Protein AF-0000000074071956 (afdb_homodimer)

Organism: Necator americanus (NCBI:txid51031)

Sequence (398 aa):
MLCGTSANENAIKTAFIWYMTNRRGGNPPDKEALDSCMLQNQPGTPKLSVLGFQGAFHGRSLCMLSVTRSKAIHKVDIPAFDWPIAKYPRYKYPLADNKAYNDAQDKECLQDVREKIAEWKKKAAHSSKLSQARGLGTFAAIDFPTAAVRDQFVEKAINLGLHCGGCGDKSLRFRPALIYETKHAELSFDLLEKAVKQIMLCGTSANENAIKTAFIWYMTNRRGGNPPDKEALDSCMLQNQPGTPKLSVLGFQGAFHGRSLCMLSVTRSKAIHKVDIPAFDWPIAKYPRYKYPLADNKAYNDAQDKECLQDVREKIAEWKKKAAHSSKLSQARGLGTFAAIDFPTAAVRDQFVEKAINLGLHCGGCGDKSLRFRPALIYETKHAELSFDLLEKAVKQI

Radius of gyration: 24.26 Å; Cα contacts (8 Å, |Δi|>4): 567; chains: 2; bounding box: 52×75×56 Å

Secondary structure (DSSP, 8-state):
--SHHHHHHHHHHHHHHHHHHHHTTTPPP-HHHHHHHTTT-TTTS------EETT----SSHHHHTT--S-HHHHTTS------EE------SSGGGGHHHHHHHHHHHHHHHHHHHHHHHHHHHTT------------EEEE-SSHHHHHHHHHHHHHTT---EEETTTEEEE---TT--HHHHHHHHHHHHHHHHT-/--SHHHHHHHHHHHHHHHHHHHHTTTPPP-HHHHHHHTTT-TTTS------EETT----SSHHHHTT--S-HHHHTTS------EE------SSGGGGHHHHHHHHHHHHHHHHHHHHHHHHHHHTT------------EEEE-SSHHHHHHHHHHHHHTT---EEETTTEEEE---TT--HHHHHHHHHHHHHHHHT-

pLDDT: mean 73.32, std 21.69, range [26.62, 96.31]

InterPro domains:
  IPR005814 Aminotransferase class-III [PF00202] (1-124)
  IPR005814 Aminotransferase class-III [PF00202] (125-196)
  IPR015421 Pyridoxal phosphate-dependent transferase, major domain [G3DSA:3.40.640.10] (1-124)
  IPR015422 Pyridoxal phosphate-dependent transferase, small domain [G3DSA:3.90.1150.10] (125-187)
  IPR015424 Pyridoxal phosphate-dependent transferase [SSF53383] (3-197)

Foldseek 3Di:
DPDLLVVLVVVVVVVVLVLVCVVVVNDDDDPVLVVQVVVCHPPVNPPDADEAEALDQRDQDQARLQRHHQDCVSNPPGDHDPHHYFYDFDDDPPCVVCVVVRVVSVVRRVVRVVVSVVVVCVVCVVPPPRDDDDDDDPKDKDFDPFLVVQVQLCVQLVVLVQNWDDDGGGIITDDDPPVCDPVNVVVSVVSSVVSVVVD/DPDLLVVLVVVVVVVVLVQVCVVVVNDDDDPVLVVQVVVCHPPVNPPDADEAEAQDQRDQDQARLQRHHQDCVSNPPGDHDPHHYFYDFDDDPPCVVCVVVRVVSVVRRVVRVVVSVVVVCVVCVVPDPRDDDDDDDDKDKDFDPFLVVQVQLCVQLVVLVQNWDDDGGGIITRDDPPVCDPVNVVVSVVSSVVSVVVD

Solvent-accessible surface area (backbone atoms only — not comparable to full-atom values): 21945 Å² total; per-residue (Å²): 120,88,44,70,37,50,43,47,52,48,52,50,50,50,51,35,40,50,53,48,28,55,74,53,74,68,42,76,83,48,71,64,25,38,56,24,26,63,71,66,28,66,71,5,21,37,95,70,74,60,81,21,35,57,52,30,65,47,40,80,48,52,58,31,37,40,39,29,35,31,54,37,85,79,38,41,40,37,48,56,64,94,40,55,74,24,60,56,66,80,74,53,78,60,56,86,83,27,44,70,62,37,50,50,33,47,54,53,24,52,51,41,42,51,49,51,52,53,53,49,45,51,58,34,48,77,58,55,90,73,84,89,82,87,82,91,80,88,78,54,71,49,77,39,98,35,44,66,58,34,52,53,38,37,55,44,22,41,75,71,70,40,88,53,45,81,32,49,70,25,25,36,36,56,78,70,58,90,78,56,42,73,70,50,50,53,51,51,48,52,44,47,52,53,26,53,71,69,100,120,88,43,70,36,51,43,48,50,49,51,53,51,49,49,35,40,52,53,48,26,55,76,52,74,67,42,74,85,50,70,64,25,39,57,23,25,63,70,66,28,68,72,5,22,35,94,68,75,59,82,22,35,57,52,29,66,45,39,78,46,52,58,31,37,38,38,30,37,29,53,38,85,80,37,41,39,37,48,57,64,94,39,54,75,25,59,54,65,81,74,54,77,60,56,86,81,27,46,70,62,36,50,50,34,46,52,52,23,51,49,42,42,52,50,52,51,53,53,50,46,52,58,34,51,76,57,55,93,75,84,89,83,88,83,91,79,88,77,54,73,48,76,38,99,34,46,66,57,35,51,53,38,38,55,43,21,40,76,70,70,41,87,52,47,80,31,48,70,26,25,38,36,54,77,69,57,91,78,54,42,72,70,50,49,52,51,49,48,53,46,48,52,54,25,53,71,70,101

Nearest PDB structures (foldseek):
  1ohv-assembly1_A  TM=6.202E-01  e=1.827E-16  Sus scrofa
  4y0i-assembly1_B  TM=6.205E-01  e=3.979E-16  Sus scrofa
  4y0i-assembly2_C  TM=6.168E-01  e=2.291E-15  Sus scrofa
  2jjh-assembly1_A-2  TM=4.611E-01  e=7.094E-08  Mycobacterium tuberculosis
  2cin-assembly1_A  TM=4.607E-01  e=9.195E-08  Mycobacterium tuberculosis H37Rv

Structure (mmCIF, N/CA/C/O backbone):
data_AF-0000000074071956-model_v1
#
loop_
_entity.id
_entity.type
_entity.pdbx_description
1 polymer 'Aminotransferase, class III'
#
loop_
_atom_site.group_PDB
_atom_site.id
_atom_site.type_symbol
_atom_site.label_atom_id
_atom_site.label_alt_id
_atom_site.label_comp_id
_atom_site.label_asym_id
_atom_site.label_entity_id
_atom_site.label_seq_id
_atom_site.pdbx_PDB_ins_code
_atom_site.Cartn_x
_atom_site.Cartn_y
_atom_site.Cartn_z
_atom_site.occupancy
_atom_site.B_iso_or_equiv
_atom_site.auth_seq_id
_atom_site.auth_comp_id
_atom_site.auth_asym_id
_atom_site.auth_atom_id
_atom_site.pdbx_PDB_model_num
ATOM 1 N N . MET A 1 1 ? 3.049 10.297 -15.703 1 38.03 1 MET A N 1
ATOM 2 C CA . MET A 1 1 ? 2.484 10.031 -14.391 1 38.03 1 MET A CA 1
ATOM 3 C C . MET A 1 1 ? 0.996 10.359 -14.352 1 38.03 1 MET A C 1
ATOM 5 O O . MET A 1 1 ? 0.604 11.5 -14.609 1 38.03 1 MET A O 1
ATOM 9 N N . LEU A 1 2 ? -0.028 9.297 -14.531 1 56.47 2 LEU A N 1
ATOM 10 C CA . LEU A 1 2 ? -1.351 9.469 -15.125 1 56.47 2 LEU A CA 1
ATOM 11 C C . LEU A 1 2 ? -2.271 10.242 -14.188 1 56.47 2 LEU A C 1
ATOM 13 O O . LEU A 1 2 ? -2.914 11.211 -14.602 1 56.47 2 LEU A O 1
ATOM 17 N N . CYS A 1 3 ? -2.361 9.969 -12.953 1 70 3 CYS A N 1
ATOM 18 C CA . CYS A 1 3 ? -3.25 10.672 -12.039 1 70 3 CYS A CA 1
ATOM 19 C C . CYS A 1 3 ? -2.51 11.102 -10.773 1 70 3 CYS A C 1
ATOM 21 O O . CYS A 1 3 ? -1.346 10.742 -10.586 1 70 3 CYS A O 1
ATOM 23 N N . GLY A 1 4 ? -2.986 12.141 -10.055 1 70.5 4 GLY A N 1
ATOM 24 C CA . GLY A 1 4 ? -2.387 12.633 -8.82 1 70.5 4 GLY A CA 1
ATOM 25 C C . GLY A 1 4 ? -1.964 11.516 -7.883 1 70.5 4 GLY A C 1
ATOM 26 O O . GLY A 1 4 ? -0.897 11.586 -7.27 1 70.5 4 GLY A O 1
ATOM 27 N N . THR A 1 5 ? -2.768 10.531 -7.828 1 83.94 5 THR A N 1
ATOM 28 C CA . THR A 1 5 ? -2.463 9.391 -6.969 1 83.94 5 THR A CA 1
ATOM 29 C C . THR A 1 5 ? -1.162 8.719 -7.406 1 83.94 5 THR A C 1
ATOM 31 O O . THR A 1 5 ? -0.287 8.453 -6.578 1 83.94 5 THR A O 1
ATOM 34 N N . SER A 1 6 ? -1.029 8.523 -8.672 1 82.94 6 SER A N 1
ATOM 35 C CA . SER A 1 6 ? 0.156 7.863 -9.203 1 82.94 6 SER A CA 1
ATOM 36 C C . SER A 1 6 ? 1.401 8.727 -9.016 1 82.94 6 SER A C 1
ATOM 38 O O . SER A 1 6 ? 2.494 8.203 -8.789 1 82.94 6 SER A O 1
ATOM 40 N N . ALA A 1 7 ? 1.2 9.984 -9.164 1 80.94 7 ALA A N 1
ATOM 41 C CA . ALA A 1 7 ? 2.324 10.898 -8.953 1 80.94 7 ALA A CA 1
ATOM 42 C C . ALA A 1 7 ? 2.83 10.828 -7.52 1 80.94 7 ALA A C 1
ATOM 44 O O . ALA A 1 7 ? 4.035 10.75 -7.281 1 80.94 7 ALA A O 1
ATOM 45 N N . ASN A 1 8 ? 1.925 10.883 -6.547 1 87.38 8 ASN A N 1
ATOM 46 C CA . ASN A 1 8 ? 2.299 10.789 -5.137 1 87.38 8 ASN A CA 1
ATOM 47 C C . ASN A 1 8 ? 2.941 9.445 -4.816 1 87.38 8 ASN A C 1
ATOM 49 O O . ASN A 1 8 ? 3.912 9.383 -4.059 1 87.38 8 ASN A O 1
ATOM 53 N N . GLU A 1 9 ? 2.416 8.383 -5.402 1 88.75 9 GLU A N 1
ATOM 54 C CA . GLU A 1 9 ? 2.994 7.055 -5.219 1 88.75 9 GLU A CA 1
ATOM 55 C C . GLU A 1 9 ? 4.441 7.012 -5.703 1 88.75 9 GLU A C 1
ATOM 57 O O . GLU A 1 9 ? 5.312 6.453 -5.027 1 88.75 9 GLU A O 1
ATOM 62 N N . ASN A 1 10 ? 4.633 7.566 -6.824 1 86.31 10 ASN A N 1
ATOM 63 C CA . ASN A 1 10 ? 5.98 7.574 -7.391 1 86.31 10 ASN A CA 1
ATOM 64 C C . ASN A 1 10 ? 6.938 8.406 -6.543 1 86.31 10 ASN A C 1
ATOM 66 O O . ASN A 1 10 ? 8.102 8.039 -6.379 1 86.31 10 ASN A O 1
ATOM 70 N N . ALA A 1 11 ? 6.469 9.516 -6.082 1 86.81 11 ALA A N 1
ATOM 71 C CA . ALA A 1 11 ? 7.297 10.359 -5.23 1 86.81 11 ALA A CA 1
ATOM 72 C C . ALA A 1 11 ? 7.723 9.625 -3.967 1 86.81 11 ALA A C 1
ATOM 74 O O . ALA A 1 11 ? 8.891 9.664 -3.58 1 86.81 11 ALA A O 1
ATOM 75 N N . ILE A 1 12 ? 6.801 8.938 -3.34 1 90.44 12 ILE A N 1
ATOM 76 C CA . ILE A 1 12 ? 7.086 8.227 -2.102 1 90.44 12 ILE A CA 1
ATOM 77 C C . ILE A 1 12 ? 8.031 7.059 -2.383 1 90.44 12 ILE A C 1
ATOM 79 O O . ILE A 1 12 ? 8.969 6.816 -1.619 1 90.44 12 ILE A O 1
ATOM 83 N N . LYS A 1 13 ? 7.812 6.367 -3.477 1 92.5 13 LYS A N 1
ATOM 84 C CA . LYS A 1 13 ? 8.703 5.27 -3.848 1 92.5 13 LYS A CA 1
ATOM 85 C C . LYS A 1 13 ? 10.125 5.773 -4.07 1 92.5 13 LYS A C 1
ATOM 87 O O . LYS A 1 13 ? 11.086 5.156 -3.607 1 92.5 13 LYS A O 1
ATOM 92 N N . THR A 1 14 ? 10.195 6.855 -4.812 1 89.75 14 THR A N 1
ATOM 93 C CA . THR A 1 14 ? 11.5 7.453 -5.07 1 89.75 14 THR A CA 1
ATOM 94 C C . THR A 1 14 ? 12.18 7.855 -3.766 1 89.75 14 THR A C 1
ATOM 96 O O . THR A 1 14 ? 13.391 7.68 -3.613 1 89.75 14 THR A O 1
ATOM 99 N N . ALA A 1 15 ? 11.414 8.414 -2.852 1 89.19 15 ALA A N 1
ATOM 100 C CA . ALA A 1 15 ? 11.953 8.797 -1.548 1 89.19 15 ALA A CA 1
ATOM 101 C C . ALA A 1 15 ? 12.492 7.574 -0.802 1 89.19 15 ALA A C 1
ATOM 103 O O . ALA A 1 15 ? 13.555 7.641 -0.181 1 89.19 15 ALA A O 1
ATOM 104 N N . PHE A 1 16 ? 11.766 6.449 -0.823 1 92.44 16 PHE A N 1
ATOM 105 C CA . PHE A 1 16 ? 12.227 5.227 -0.177 1 92.44 16 PHE A CA 1
ATOM 106 C C . PHE A 1 16 ? 13.539 4.75 -0.798 1 92.44 16 PHE A C 1
ATOM 108 O O . PHE A 1 16 ? 14.484 4.418 -0.083 1 92.44 16 PHE A O 1
ATOM 115 N N . ILE A 1 17 ? 13.555 4.727 -2.141 1 92.88 17 ILE A N 1
ATOM 116 C CA . ILE A 1 17 ? 14.742 4.266 -2.854 1 92.88 17 ILE A CA 1
ATOM 117 C C . ILE A 1 17 ? 15.93 5.164 -2.516 1 92.88 17 ILE A C 1
ATOM 119 O O . ILE A 1 17 ? 17.016 4.676 -2.23 1 92.88 17 ILE A O 1
ATOM 123 N N . TRP A 1 18 ? 15.641 6.469 -2.541 1 88.62 18 TRP A N 1
ATOM 124 C CA . TRP A 1 18 ? 16.688 7.434 -2.215 1 88.62 18 TRP A CA 1
ATOM 125 C C . TRP A 1 18 ? 17.203 7.219 -0.798 1 88.62 18 TRP A C 1
ATOM 127 O O . TRP A 1 18 ? 18.422 7.203 -0.57 1 88.62 18 TRP A O 1
ATOM 137 N N . TYR A 1 19 ? 16.344 7.078 0.169 1 88.75 19 TYR A N 1
ATOM 138 C CA . TYR A 1 19 ? 16.703 6.867 1.568 1 88.75 19 TYR A CA 1
ATOM 139 C C . TYR A 1 19 ? 17.562 5.621 1.732 1 88.75 19 TYR A C 1
ATOM 141 O O . TYR A 1 19 ? 18.609 5.664 2.375 1 88.75 19 TYR A O 1
ATOM 149 N N . MET A 1 20 ? 17.156 4.508 1.08 1 90.56 20 MET A N 1
ATOM 150 C CA . MET A 1 20 ? 17.875 3.24 1.213 1 90.56 20 MET A CA 1
ATOM 151 C C . MET A 1 20 ? 19.219 3.299 0.501 1 90.56 20 MET A C 1
ATOM 153 O O . MET A 1 20 ? 20.203 2.738 0.983 1 90.56 20 MET A O 1
ATOM 157 N N . THR A 1 21 ? 19.234 3.965 -0.667 1 89.5 21 THR A N 1
ATOM 158 C CA . THR A 1 21 ? 20.5 4.145 -1.38 1 89.5 21 THR A CA 1
ATOM 159 C C . THR A 1 21 ? 21.516 4.891 -0.515 1 89.5 21 THR A C 1
ATOM 161 O O . THR A 1 21 ? 22.688 4.516 -0.452 1 89.5 21 THR A O 1
ATOM 164 N N . ASN A 1 22 ? 21.047 5.934 0.131 1 82.94 22 ASN A N 1
ATOM 165 C CA . ASN A 1 22 ? 21.922 6.695 1.021 1 82.94 22 ASN A CA 1
ATOM 166 C C . ASN A 1 22 ? 22.422 5.836 2.18 1 82.94 22 ASN A C 1
ATOM 168 O O . ASN A 1 22 ? 23.594 5.938 2.572 1 82.94 22 ASN A O 1
ATOM 172 N N . ARG A 1 23 ? 21.609 5 2.664 1 86.81 23 ARG A N 1
ATOM 173 C CA . ARG A 1 23 ? 21.969 4.12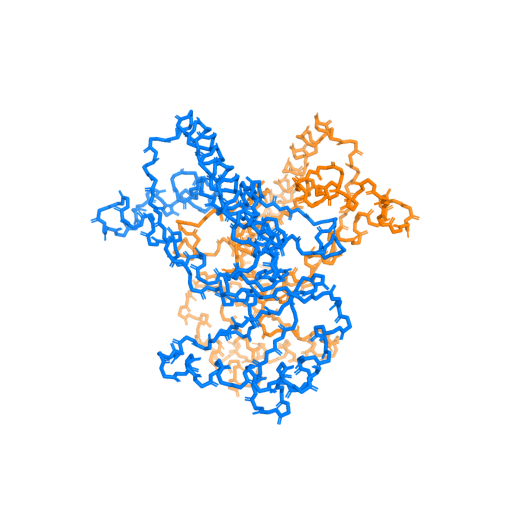5 3.773 1 86.81 23 ARG A CA 1
ATOM 174 C C . ARG A 1 23 ? 23.031 3.115 3.352 1 86.81 23 ARG A C 1
ATOM 176 O O . ARG A 1 23 ? 23.828 2.658 4.176 1 86.81 23 ARG A O 1
ATOM 183 N N . ARG A 1 24 ? 23.078 2.861 2.055 1 91.38 24 ARG A N 1
ATOM 184 C CA . ARG A 1 24 ? 24.078 1.943 1.518 1 91.38 24 ARG A CA 1
ATOM 185 C C . ARG A 1 24 ? 25.281 2.701 0.997 1 91.38 24 ARG A C 1
ATOM 187 O O . ARG A 1 24 ? 26.094 2.156 0.231 1 91.38 24 ARG A O 1
ATOM 194 N N . GLY A 1 25 ? 25.391 3.975 1.324 1 85.62 25 GLY A N 1
ATOM 195 C CA . GLY A 1 25 ? 26.531 4.773 0.915 1 85.62 25 GLY A CA 1
ATOM 196 C C . GLY A 1 25 ? 26.562 5.07 -0.573 1 85.62 25 GLY A C 1
ATOM 197 O O . GLY A 1 25 ? 27.625 5.172 -1.176 1 85.62 25 GLY A O 1
ATOM 198 N N . GLY A 1 26 ? 25.391 5.027 -1.138 1 87 26 GLY A N 1
ATOM 199 C CA . GLY A 1 26 ? 25.297 5.328 -2.557 1 87 26 GLY A CA 1
ATOM 200 C C . GLY A 1 26 ? 25.391 4.094 -3.436 1 87 26 GLY A C 1
ATOM 201 O O . GLY A 1 26 ? 25.25 4.188 -4.656 1 87 26 GLY A O 1
ATOM 202 N N . ASN A 1 27 ? 25.562 2.934 -2.891 1 89.62 27 ASN A N 1
ATOM 203 C CA . ASN A 1 27 ? 25.703 1.695 -3.646 1 89.62 27 ASN A CA 1
ATOM 204 C C . ASN A 1 27 ? 24.328 1.116 -4.027 1 89.62 27 ASN A C 1
ATOM 206 O O . ASN A 1 27 ? 23.344 1.37 -3.352 1 89.62 27 ASN A O 1
ATOM 210 N N . PRO A 1 28 ? 24.328 0.354 -5.086 1 91.25 28 PRO A N 1
ATOM 211 C CA . PRO A 1 28 ? 23.094 -0.349 -5.43 1 91.25 28 PRO A CA 1
ATOM 212 C C . PRO A 1 28 ? 22.75 -1.467 -4.445 1 91.25 28 PRO A C 1
ATOM 214 O O . PRO A 1 28 ? 23.594 -1.846 -3.625 1 91.25 28 PRO A O 1
ATOM 217 N N . PRO A 1 29 ? 21.516 -1.911 -4.457 1 93.56 29 PRO A N 1
ATOM 218 C CA . PRO A 1 29 ? 21.188 -3.047 -3.596 1 93.56 29 PRO A CA 1
ATOM 219 C C . PRO A 1 29 ? 22.078 -4.262 -3.846 1 93.56 29 PRO A C 1
ATOM 221 O O . PRO A 1 29 ? 22.422 -4.547 -4.992 1 93.56 29 PRO A O 1
ATOM 224 N N . ASP A 1 30 ? 22.438 -4.93 -2.826 1 94.44 30 ASP A N 1
ATOM 225 C CA . ASP A 1 30 ? 23.266 -6.117 -2.961 1 94.44 30 ASP A CA 1
ATOM 226 C C . ASP A 1 30 ? 22.422 -7.375 -3.121 1 94.44 30 ASP A C 1
ATOM 228 O O . ASP A 1 30 ? 21.188 -7.293 -3.168 1 94.44 30 ASP A O 1
ATOM 232 N N . LYS A 1 31 ? 23.109 -8.508 -3.232 1 95.44 31 LYS A N 1
ATOM 233 C CA . LYS A 1 31 ? 22.422 -9.766 -3.49 1 95.44 31 LYS A CA 1
ATOM 234 C C . LYS A 1 31 ? 21.438 -10.102 -2.363 1 95.44 31 LYS A C 1
ATOM 236 O O . LYS A 1 31 ? 20.359 -10.625 -2.611 1 95.44 31 LYS A O 1
ATOM 241 N N . GLU A 1 32 ? 21.828 -9.852 -1.16 1 95.5 32 GLU A N 1
ATOM 242 C CA . GLU A 1 32 ? 20.969 -10.141 -0.016 1 95.5 32 GLU A CA 1
ATOM 243 C C . GLU A 1 32 ? 19.672 -9.344 -0.081 1 95.5 32 GLU A C 1
ATOM 245 O O . GLU A 1 32 ? 18.594 -9.883 0.173 1 95.5 32 GLU A O 1
ATOM 250 N N . ALA A 1 33 ? 19.797 -8.062 -0.355 1 95.5 33 ALA A N 1
ATOM 251 C CA . ALA A 1 33 ? 18.625 -7.203 -0.491 1 95.5 33 ALA A CA 1
ATOM 252 C C . ALA A 1 33 ? 17.734 -7.668 -1.637 1 95.5 33 ALA A C 1
ATOM 254 O O . ALA A 1 33 ? 16.516 -7.727 -1.492 1 95.5 33 ALA A O 1
ATOM 255 N N . LEU A 1 34 ? 18.359 -8.055 -2.721 1 95.31 34 LEU A N 1
ATOM 256 C CA . LEU A 1 34 ? 17.609 -8.477 -3.896 1 95.31 34 LEU A CA 1
ATOM 257 C C . LEU A 1 34 ? 16.891 -9.805 -3.635 1 95.31 34 LEU A C 1
ATOM 259 O O . LEU A 1 34 ? 15.75 -9.992 -4.062 1 95.31 34 LEU A O 1
ATOM 263 N N . ASP A 1 35 ? 17.5 -10.672 -2.951 1 95.56 35 ASP A N 1
ATOM 264 C CA . ASP A 1 35 ? 16.891 -11.961 -2.648 1 95.56 35 ASP A CA 1
ATOM 265 C C . ASP A 1 35 ? 15.789 -11.812 -1.61 1 95.56 35 ASP A C 1
ATOM 267 O O . ASP A 1 35 ? 14.711 -12.391 -1.764 1 95.56 35 ASP A O 1
ATOM 271 N N . SER A 1 36 ? 16.047 -11.047 -0.599 1 95.62 36 SER A N 1
ATOM 272 C CA . SER A 1 36 ? 15.125 -10.961 0.529 1 95.62 36 SER A CA 1
ATOM 273 C C . SER A 1 36 ? 13.867 -10.188 0.153 1 95.62 36 SER A C 1
ATOM 275 O O . SER A 1 36 ? 12.781 -10.469 0.676 1 95.62 36 SER 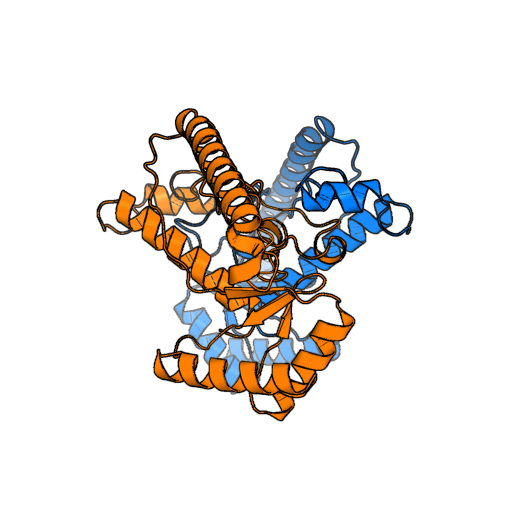A O 1
ATOM 277 N N . CYS A 1 37 ? 13.961 -9.219 -0.738 1 95.94 37 CYS A N 1
ATOM 278 C CA . CYS A 1 37 ? 12.781 -8.438 -1.103 1 95.94 37 CYS A CA 1
ATOM 279 C C . CYS A 1 37 ? 11.75 -9.305 -1.819 1 95.94 37 CYS A C 1
ATOM 281 O O . CYS A 1 37 ? 10.555 -9.039 -1.751 1 95.94 37 CYS A O 1
ATOM 283 N N . MET A 1 38 ? 12.188 -10.406 -2.465 1 93.38 38 MET A N 1
ATOM 284 C CA . MET A 1 38 ? 11.297 -11.297 -3.191 1 93.38 38 MET A CA 1
ATOM 285 C C . MET A 1 38 ? 10.414 -12.086 -2.227 1 93.38 38 MET A C 1
ATOM 287 O O . MET A 1 38 ? 9.375 -12.617 -2.619 1 93.38 38 MET A O 1
ATOM 291 N N . LEU A 1 39 ? 10.867 -12.094 -0.968 1 91.31 39 LEU A N 1
ATOM 292 C CA . LEU A 1 39 ? 10.133 -12.789 0.084 1 91.31 39 LEU A CA 1
ATOM 293 C C . LEU A 1 39 ? 9.555 -11.789 1.085 1 91.31 39 LEU A C 1
ATOM 295 O O . LEU A 1 39 ? 9.062 -12.188 2.145 1 91.31 39 LEU A O 1
ATOM 299 N N . GLN A 1 40 ? 9.641 -10.492 0.706 1 92.19 40 GLN A N 1
ATOM 300 C CA . GLN A 1 40 ? 9.125 -9.398 1.522 1 92.19 40 GLN A CA 1
ATOM 301 C C . GLN A 1 40 ? 9.789 -9.375 2.896 1 92.19 40 GLN A C 1
ATOM 303 O O . GLN A 1 40 ? 9.133 -9.117 3.906 1 92.19 40 GLN A O 1
ATOM 308 N N . ASN A 1 41 ? 11.031 -9.734 2.898 1 92.31 41 ASN A N 1
ATOM 309 C CA . ASN A 1 41 ? 11.82 -9.719 4.125 1 92.31 41 ASN A CA 1
ATOM 310 C C . ASN A 1 41 ? 12.891 -8.633 4.094 1 92.31 41 ASN A C 1
ATOM 312 O O . ASN A 1 41 ? 13.266 -8.156 3.023 1 92.31 41 ASN A O 1
ATOM 316 N N . GLN A 1 42 ? 13.25 -8.188 5.32 1 91.62 42 GLN A N 1
ATOM 317 C CA . GLN A 1 42 ? 14.406 -7.309 5.418 1 91.62 42 GLN A CA 1
ATOM 318 C C . GLN A 1 42 ? 15.688 -8.031 4.996 1 91.62 42 GLN A C 1
ATOM 320 O O . GLN A 1 42 ? 15.789 -9.25 5.141 1 91.62 42 GLN A O 1
ATOM 325 N N . PRO A 1 43 ? 16.766 -7.438 4.422 1 93.56 43 PRO A N 1
ATOM 326 C CA . PRO A 1 43 ? 16.781 -5.977 4.348 1 93.56 43 PRO A CA 1
ATOM 327 C C . PRO A 1 43 ? 16.141 -5.441 3.074 1 93.56 43 PRO A C 1
ATOM 329 O O . PRO A 1 43 ? 15.938 -4.23 2.939 1 93.56 43 PRO A O 1
ATOM 332 N N . GLY A 1 44 ? 15.75 -6.242 2.084 1 95.62 44 GLY A N 1
ATOM 333 C CA . GLY A 1 44 ? 15.266 -5.797 0.789 1 95.62 44 GLY A CA 1
ATOM 334 C C . GLY A 1 44 ? 13.93 -5.074 0.869 1 95.62 44 GLY A C 1
ATOM 335 O O . GLY A 1 44 ? 13.641 -4.203 0.047 1 95.62 44 GLY A O 1
ATOM 336 N N . THR A 1 45 ? 13.125 -5.539 1.798 1 95.62 45 THR A N 1
ATOM 337 C CA . THR A 1 45 ? 11.867 -4.871 2.113 1 95.62 45 THR A CA 1
ATOM 338 C C . THR A 1 45 ? 11.953 -4.16 3.461 1 95.62 45 THR A C 1
ATOM 340 O O . THR A 1 45 ? 11.672 -4.754 4.504 1 95.62 45 THR A O 1
ATOM 343 N N . PRO A 1 46 ? 12.32 -2.916 3.469 1 91.31 46 PRO A N 1
ATOM 344 C CA . PRO A 1 46 ? 12.578 -2.199 4.723 1 91.31 46 PRO A CA 1
ATOM 345 C C . PRO A 1 46 ? 11.297 -1.809 5.453 1 91.31 46 PRO A C 1
ATOM 347 O O . PRO A 1 46 ? 10.242 -1.679 4.828 1 91.31 46 PRO A O 1
ATOM 350 N N . LYS A 1 47 ? 11.359 -1.648 6.691 1 87.56 47 LYS A N 1
ATOM 351 C CA . LYS A 1 47 ? 10.25 -1.163 7.512 1 87.56 47 LYS A CA 1
ATOM 352 C C . LYS A 1 47 ? 10.242 0.361 7.582 1 87.56 47 LYS A C 1
ATOM 354 O O . LYS A 1 47 ? 10.406 0.939 8.656 1 87.56 47 LYS A O 1
ATOM 359 N N . LEU A 1 48 ? 10.102 0.971 6.473 1 90.12 48 LEU A N 1
ATOM 360 C CA . LEU A 1 48 ? 10.023 2.424 6.363 1 90.12 48 LEU A CA 1
ATOM 361 C C . LEU A 1 48 ? 8.578 2.896 6.43 1 90.12 48 LEU A C 1
ATOM 363 O O . LEU A 1 48 ? 7.656 2.143 6.102 1 90.12 48 LEU A O 1
ATOM 367 N N . SER A 1 49 ? 8.422 4.051 6.922 1 90.62 49 SER A N 1
ATOM 368 C CA . SER A 1 49 ? 7.09 4.637 7.043 1 90.62 49 SER A CA 1
ATOM 369 C C . SER A 1 49 ? 7.074 6.082 6.555 1 90.62 49 SER A C 1
ATOM 371 O O . SER A 1 49 ? 8.133 6.703 6.402 1 90.62 49 SER A O 1
ATOM 373 N N . VAL A 1 50 ? 5.938 6.508 6.207 1 91.69 50 VAL A N 1
ATOM 374 C CA . VAL A 1 50 ? 5.668 7.898 5.855 1 91.69 50 VAL A CA 1
ATOM 375 C C . VAL A 1 50 ? 4.785 8.539 6.922 1 91.69 50 VAL A C 1
ATOM 377 O O . VAL A 1 50 ? 3.783 7.953 7.34 1 91.69 50 VAL A O 1
ATOM 380 N N . LEU A 1 51 ? 5.195 9.688 7.441 1 91.5 51 LEU A N 1
ATOM 381 C CA . LEU A 1 51 ? 4.363 10.43 8.383 1 91.5 51 LEU A CA 1
ATOM 382 C C . LEU A 1 51 ? 3.234 11.156 7.66 1 91.5 51 LEU A C 1
ATOM 384 O O . LEU A 1 51 ? 3.488 12.016 6.812 1 91.5 51 LEU A O 1
ATOM 388 N N . GLY A 1 52 ? 2.045 10.711 7.906 1 89.75 52 GLY A N 1
ATOM 389 C CA . GLY A 1 52 ? 0.882 11.398 7.363 1 89.75 52 GLY A CA 1
ATOM 390 C C . GLY A 1 52 ? 0.308 12.438 8.305 1 89.75 52 GLY A C 1
ATOM 391 O O . GLY A 1 52 ? 0.721 12.531 9.461 1 89.75 52 GLY A O 1
ATOM 392 N N . PHE A 1 53 ? -0.598 13.234 7.789 1 90.31 53 PHE A N 1
ATOM 393 C CA . PHE A 1 53 ? -1.202 14.297 8.594 1 90.31 53 PHE A CA 1
ATOM 394 C C . PHE A 1 53 ? -2.721 14.18 8.586 1 90.31 53 PHE A C 1
ATOM 396 O O . PHE A 1 53 ? -3.32 13.828 7.566 1 90.31 53 PHE A O 1
ATOM 403 N N . GLN A 1 54 ? -3.307 14.508 9.695 1 88.44 54 GLN A N 1
ATOM 404 C CA . GLN A 1 54 ? -4.762 14.555 9.773 1 88.44 54 GLN A CA 1
ATOM 405 C C . GLN A 1 54 ? -5.34 15.531 8.75 1 88.44 54 GLN A C 1
ATOM 407 O O . GLN A 1 54 ? -4.809 16.625 8.562 1 88.44 54 GLN A O 1
ATOM 412 N N . GLY A 1 55 ? -6.34 15 8.047 1 85.75 55 GLY A N 1
ATOM 413 C CA . GLY A 1 55 ? -7.039 15.859 7.105 1 85.75 55 GLY A CA 1
ATOM 414 C C . GLY A 1 55 ? -6.402 15.891 5.73 1 85.75 55 GLY A C 1
ATOM 415 O O . GLY A 1 55 ? -6.949 16.484 4.797 1 85.75 55 GLY A O 1
ATOM 416 N N . ALA A 1 56 ? -5.293 15.219 5.52 1 84.88 56 ALA A N 1
ATOM 417 C CA . ALA A 1 56 ? -4.559 15.266 4.254 1 84.88 56 ALA A CA 1
ATOM 418 C C . ALA A 1 56 ? -5.238 14.398 3.195 1 84.88 56 ALA A C 1
ATOM 420 O O . ALA A 1 56 ? -5.859 13.383 3.52 1 84.88 56 ALA A O 1
ATOM 421 N N . PHE A 1 57 ? -5.16 14.844 1.918 1 85.12 57 PHE A N 1
ATOM 422 C CA . PHE A 1 57 ? -5.57 14.047 0.767 1 85.12 57 PHE A CA 1
ATOM 423 C C . PHE A 1 57 ? -4.406 13.859 -0.203 1 85.12 57 PHE A C 1
ATOM 425 O O . PHE A 1 57 ? -3.896 14.836 -0.758 1 85.12 57 PHE A O 1
ATOM 432 N N . HIS A 1 58 ? -3.996 12.578 -0.433 1 87.19 58 HIS A N 1
ATOM 433 C CA . HIS A 1 58 ? -2.867 12.297 -1.312 1 87.19 58 HIS A CA 1
ATOM 434 C C . HIS A 1 58 ? -3.266 11.328 -2.422 1 87.19 58 HIS A C 1
ATOM 436 O O . HIS A 1 58 ? -2.445 10.984 -3.275 1 87.19 58 HIS A O 1
ATOM 442 N N . GLY A 1 59 ? -4.449 10.859 -2.377 1 87.81 59 GLY A N 1
ATOM 443 C CA . GLY A 1 59 ? -4.91 9.891 -3.363 1 87.81 59 GLY A CA 1
ATOM 444 C C . GLY A 1 59 ? -5.656 8.727 -2.752 1 87.81 59 GLY A C 1
ATOM 445 O O . GLY A 1 59 ? -5.918 8.711 -1.549 1 87.81 59 GLY A O 1
ATOM 446 N N . ARG A 1 60 ? -6.039 7.754 -3.666 1 90.06 60 ARG A N 1
ATOM 447 C CA . ARG A 1 60 ? -6.953 6.734 -3.152 1 90.06 60 ARG A CA 1
ATOM 448 C C . ARG A 1 60 ? -6.418 5.332 -3.426 1 90.06 60 ARG A C 1
ATOM 450 O O . ARG A 1 60 ? -7.16 4.352 -3.348 1 90.06 60 ARG A O 1
ATOM 457 N N . SER A 1 61 ? -5.125 5.188 -3.844 1 91.75 61 SER A N 1
ATOM 458 C CA . SER A 1 61 ? -4.504 3.869 -3.809 1 91.75 61 SER A CA 1
ATOM 459 C C . SER A 1 61 ? -4.305 3.391 -2.373 1 91.75 61 SER A C 1
ATOM 461 O O . SER A 1 61 ? -4.391 4.184 -1.433 1 91.75 61 SER A O 1
ATOM 463 N N . LEU A 1 62 ? -4.023 2.137 -2.156 1 93.19 62 LEU A N 1
ATOM 464 C CA . LEU A 1 62 ? -3.871 1.634 -0.795 1 93.19 62 LEU A CA 1
ATOM 465 C C . LEU A 1 62 ? -2.736 2.352 -0.074 1 93.19 62 LEU A C 1
ATOM 467 O O . LEU A 1 62 ? -2.871 2.719 1.096 1 93.19 62 LEU A O 1
ATOM 471 N N . CYS A 1 63 ? -1.64 2.561 -0.796 1 93.31 63 CYS A N 1
ATOM 472 C CA . CYS A 1 63 ? -0.54 3.301 -0.188 1 93.31 63 CYS A CA 1
ATOM 473 C C . CYS A 1 63 ? -0.962 4.727 0.151 1 93.31 63 CYS A C 1
ATOM 475 O O . CYS A 1 63 ? -0.73 5.199 1.265 1 93.31 63 CYS A O 1
ATOM 477 N N . MET A 1 64 ? -1.587 5.352 -0.815 1 93.06 64 MET A N 1
ATOM 478 C CA . MET A 1 64 ? -1.969 6.742 -0.589 1 93.06 64 MET A CA 1
ATOM 479 C C . MET A 1 64 ? -3.055 6.84 0.478 1 93.06 64 MET A C 1
ATOM 481 O O . MET A 1 64 ? -3.092 7.805 1.243 1 93.06 64 MET A O 1
ATOM 485 N N . LEU A 1 65 ? -3.879 5.832 0.585 1 94.62 65 LEU A N 1
ATOM 486 C CA . LEU A 1 65 ? -4.906 5.824 1.621 1 94.62 65 LEU A CA 1
ATOM 487 C C . LEU A 1 65 ? -4.277 5.688 3.006 1 94.62 65 LEU A C 1
ATOM 489 O O . LEU A 1 65 ? -4.906 6.023 4.012 1 94.62 65 LEU A O 1
ATOM 493 N N . SER A 1 66 ? -3.029 5.242 3.049 1 95.06 66 SER A N 1
ATOM 494 C CA . SER A 1 66 ? -2.311 5.133 4.316 1 95.06 66 SER A CA 1
ATOM 495 C C . SER A 1 66 ? -1.871 6.504 4.82 1 95.06 66 SER A C 1
ATOM 497 O O . SER A 1 66 ? -1.534 6.66 5.996 1 95.06 66 SER A O 1
ATOM 499 N N . VAL A 1 67 ? -1.882 7.492 3.918 1 93.31 67 VAL A N 1
ATOM 500 C CA . VAL A 1 67 ? -1.482 8.836 4.34 1 93.31 67 VAL A CA 1
ATOM 501 C C . VAL A 1 67 ? -2.6 9.828 4.031 1 93.31 67 VAL A C 1
ATOM 503 O O . VAL A 1 67 ? -2.418 11.039 4.168 1 93.31 67 VAL A O 1
ATOM 506 N N . THR A 1 68 ? -3.713 9.336 3.49 1 92 68 THR A N 1
ATOM 507 C CA . THR A 1 68 ? -4.902 10.148 3.256 1 92 68 THR A CA 1
ATOM 508 C C . THR A 1 68 ? -5.879 10.031 4.422 1 92 68 THR A C 1
ATOM 510 O O . THR A 1 68 ? -6.152 8.922 4.898 1 92 68 THR A O 1
ATOM 513 N N . ARG A 1 69 ? -6.422 11.227 4.91 1 89.94 69 ARG A N 1
ATOM 514 C CA . ARG A 1 69 ? -7.367 11.258 6.023 1 89.94 69 ARG A CA 1
ATOM 515 C C . ARG A 1 69 ? -8.406 12.352 5.82 1 89.94 69 ARG A C 1
ATOM 517 O O . ARG A 1 69 ? -8.82 13.016 6.773 1 89.94 69 ARG A O 1
ATOM 524 N N . SER A 1 70 ? -8.719 12.469 4.645 1 86.06 70 SER A N 1
ATOM 525 C CA . SER A 1 70 ? -9.641 13.547 4.32 1 86.06 70 SER A CA 1
ATOM 526 C C . SER A 1 70 ? -11.094 13.125 4.543 1 86.06 70 SER A C 1
ATOM 528 O O . SER A 1 70 ? -11.891 13.898 5.078 1 86.06 70 SER A O 1
ATOM 530 N N . LYS A 1 71 ? -11.492 11.945 4.066 1 88.56 71 LYS A N 1
ATOM 531 C CA . LYS A 1 71 ? -12.852 11.43 4.215 1 88.56 71 LYS A CA 1
ATOM 532 C C . LYS A 1 71 ? -12.836 9.945 4.562 1 88.56 71 LYS A C 1
ATOM 534 O O . LYS A 1 71 ? -12.188 9.148 3.885 1 88.56 71 LYS A O 1
ATOM 539 N N . ALA A 1 72 ? -13.633 9.602 5.496 1 91.88 72 ALA A N 1
ATOM 540 C CA . ALA A 1 72 ? -13.688 8.234 6.004 1 91.88 72 ALA A CA 1
ATOM 541 C C . ALA A 1 72 ? -14.164 7.27 4.926 1 91.88 72 ALA A C 1
ATOM 543 O O . ALA A 1 72 ? -13.648 6.156 4.801 1 91.88 72 ALA A O 1
ATOM 544 N N . ILE A 1 73 ? -15.086 7.738 4.105 1 90.56 73 ILE A N 1
ATOM 545 C CA . ILE A 1 73 ? -15.773 6.859 3.162 1 90.56 73 ILE A CA 1
ATOM 546 C C . ILE A 1 73 ? -14.789 6.363 2.109 1 90.56 73 ILE A C 1
ATOM 548 O O . ILE A 1 73 ? -14.992 5.309 1.504 1 90.56 73 ILE A O 1
ATOM 552 N N . HIS A 1 74 ? -13.703 7.043 1.958 1 88.5 74 HIS A N 1
ATOM 553 C CA . HIS A 1 74 ? -12.719 6.645 0.958 1 88.5 74 HIS A CA 1
ATOM 554 C C . HIS A 1 74 ? -11.75 5.613 1.521 1 88.5 74 HIS A C 1
ATOM 556 O O . HIS A 1 74 ? -11.086 4.898 0.763 1 88.5 74 HIS A O 1
ATOM 562 N N . LYS A 1 75 ? -11.734 5.457 2.809 1 93.69 75 LYS A N 1
ATOM 563 C CA . LYS A 1 75 ? -10.68 4.676 3.445 1 93.69 75 LYS A CA 1
ATOM 564 C C . LYS A 1 75 ? -11.25 3.445 4.145 1 93.69 75 LYS A C 1
ATOM 566 O O . LYS A 1 75 ? -10.547 2.451 4.336 1 93.69 75 LYS A O 1
ATOM 571 N N . VAL A 1 76 ? -12.523 3.564 4.52 1 96.31 76 VAL A N 1
ATOM 572 C CA . VAL A 1 76 ? -13.133 2.498 5.305 1 96.31 76 VAL A CA 1
ATOM 573 C C . VAL A 1 76 ? -13.117 1.194 4.512 1 96.31 76 VAL A C 1
ATOM 575 O O . VAL A 1 76 ? -13.227 1.207 3.283 1 96.31 76 VAL A O 1
ATOM 578 N N . ASP A 1 77 ? -12.859 0.025 5.219 1 94.81 77 ASP A N 1
ATOM 579 C CA . ASP A 1 77 ? -12.938 -1.331 4.68 1 94.81 77 ASP A CA 1
ATOM 580 C C . ASP A 1 77 ? -11.672 -1.687 3.906 1 94.81 77 ASP A C 1
ATOM 582 O O . ASP A 1 77 ? -11.594 -2.748 3.285 1 94.81 77 ASP A O 1
ATOM 586 N N . ILE A 1 78 ? -10.695 -0.828 3.904 1 95.88 78 ILE A N 1
ATOM 587 C CA . ILE A 1 78 ? -9.469 -1.017 3.129 1 95.88 78 ILE A CA 1
ATOM 588 C C . ILE A 1 78 ? -8.273 -1.14 4.07 1 95.88 78 ILE A C 1
ATOM 590 O O . ILE A 1 78 ? -8.102 -0.319 4.977 1 95.88 78 ILE A O 1
ATOM 594 N N . PRO A 1 79 ? -7.465 -2.213 3.959 1 94.38 79 PRO A N 1
ATOM 595 C CA . PRO A 1 79 ? -6.234 -2.281 4.754 1 94.38 79 PRO A CA 1
ATOM 596 C C . PRO A 1 79 ? -5.289 -1.114 4.477 1 94.38 79 PRO A C 1
ATOM 598 O O . PRO A 1 79 ? -5.297 -0.552 3.379 1 94.38 79 PRO A O 1
ATOM 601 N N . ALA A 1 80 ? -4.496 -0.754 5.418 1 94.81 80 ALA A N 1
ATOM 602 C CA . ALA A 1 80 ? -3.557 0.36 5.301 1 94.81 80 ALA A CA 1
ATOM 603 C C . ALA A 1 80 ? -2.262 0.069 6.051 1 94.81 80 ALA A C 1
ATOM 605 O O . ALA A 1 80 ? -2.252 -0.717 7.004 1 94.81 80 ALA A O 1
ATOM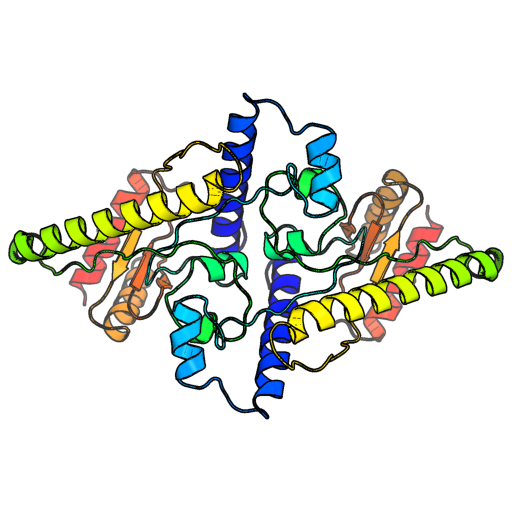 606 N N . PHE A 1 81 ? -1.159 0.625 5.543 1 93.31 81 PHE A N 1
ATOM 607 C CA . PHE A 1 81 ? 0.077 0.6 6.316 1 93.31 81 PHE A CA 1
ATOM 608 C C . PHE A 1 81 ? -0.117 1.271 7.672 1 93.31 81 PHE A C 1
ATOM 610 O O . PHE A 1 81 ? -0.816 2.279 7.773 1 93.31 81 PHE A O 1
ATOM 617 N N . ASP A 1 82 ? 0.459 0.666 8.656 1 88.81 82 ASP A N 1
ATOM 618 C CA . ASP A 1 82 ? 0.425 1.279 9.984 1 88.81 82 ASP A CA 1
ATOM 619 C C . ASP A 1 82 ? 1.497 2.359 10.117 1 88.81 82 ASP A C 1
ATOM 621 O O . ASP A 1 82 ? 2.543 2.133 10.727 1 88.81 82 ASP A O 1
ATOM 625 N N . TRP A 1 83 ? 1.285 3.482 9.5 1 92.5 83 TRP A N 1
ATOM 626 C CA . TRP A 1 83 ? 2.211 4.609 9.492 1 92.5 83 TRP A CA 1
ATOM 627 C C . TRP A 1 83 ? 1.734 5.711 10.438 1 92.5 83 TRP A C 1
ATOM 629 O O . TRP A 1 83 ? 0.539 5.816 10.719 1 92.5 83 TRP A O 1
ATOM 639 N N . PRO A 1 84 ? 2.658 6.465 10.977 1 90.25 84 PRO A N 1
ATOM 640 C CA . PRO A 1 84 ? 2.281 7.48 11.961 1 90.25 84 PRO A CA 1
ATOM 641 C C . PRO A 1 84 ? 1.444 8.609 11.359 1 90.25 84 PRO A C 1
ATOM 643 O O . PRO A 1 84 ? 1.635 8.969 10.195 1 90.25 84 PRO A O 1
ATOM 646 N N . ILE A 1 85 ? 0.583 9.133 12.188 1 92.75 85 ILE A N 1
ATOM 647 C CA . ILE A 1 85 ? -0.341 10.203 11.836 1 92.75 85 ILE A CA 1
ATOM 648 C C . ILE A 1 85 ? -0.146 11.383 12.781 1 92.75 85 ILE A C 1
ATOM 650 O O . ILE A 1 85 ? -0.279 11.242 14 1 92.75 85 ILE A O 1
ATOM 654 N N . ALA A 1 86 ? 0.127 12.523 12.219 1 91.62 86 ALA A N 1
ATOM 655 C CA . ALA A 1 86 ? 0.312 13.711 13.047 1 91.62 86 ALA A CA 1
ATOM 656 C C . ALA A 1 86 ? -0.784 14.742 12.781 1 91.62 86 ALA A C 1
ATOM 658 O O . ALA A 1 86 ? -1.475 14.672 11.766 1 91.62 86 ALA A O 1
ATOM 659 N N . LYS A 1 87 ? -0.954 15.609 13.742 1 92.38 87 LYS A N 1
ATOM 660 C CA . LYS A 1 87 ? -1.855 16.75 13.586 1 92.38 87 LYS A CA 1
ATOM 661 C C . LYS A 1 87 ? -1.322 17.734 12.547 1 92.38 87 LYS A C 1
ATOM 663 O O . LYS A 1 87 ? -0.118 17.781 12.289 1 92.38 87 LYS A O 1
ATOM 668 N N . TYR A 1 88 ? -2.199 18.422 11.93 1 87.12 88 TYR A N 1
ATOM 669 C CA . TYR A 1 88 ? -1.886 19.531 11.023 1 87.12 88 TYR A CA 1
ATOM 670 C C . TYR A 1 88 ? -2.559 20.812 11.484 1 87.12 88 TYR A C 1
ATOM 672 O O . TYR A 1 88 ? -3.717 20.797 11.906 1 87.12 88 TYR A O 1
ATOM 680 N N . PRO A 1 89 ? -1.819 21.906 11.469 1 86.12 89 PRO A N 1
ATOM 681 C CA . PRO A 1 89 ? -2.416 23.141 12 1 86.12 89 PRO A CA 1
ATOM 682 C C . PRO A 1 89 ? -3.666 23.562 11.234 1 86.12 89 PRO A C 1
ATOM 684 O O . PRO A 1 89 ? -3.717 23.438 10.008 1 86.12 89 PRO A O 1
ATOM 687 N N . ARG A 1 90 ? -4.672 24.062 12.008 1 85.12 90 ARG A N 1
ATOM 688 C CA . ARG A 1 90 ? -5.879 24.656 11.453 1 85.12 90 ARG A CA 1
ATOM 689 C C . ARG A 1 90 ? -5.914 26.156 11.711 1 85.12 90 ARG A C 1
ATOM 691 O O . ARG A 1 90 ? -6.5 26.609 12.695 1 85.12 90 ARG A O 1
ATOM 698 N N . TYR A 1 91 ? -5.48 26.844 10.68 1 80.81 91 TYR A N 1
ATOM 699 C CA . TYR A 1 91 ? -5.266 28.266 10.867 1 80.81 91 TYR A CA 1
ATOM 700 C C . TYR A 1 91 ? -6.578 29.047 10.758 1 80.81 91 TYR A C 1
ATOM 702 O O . TYR A 1 91 ? -7.473 28.641 10.008 1 80.81 91 TYR A O 1
ATOM 710 N N . LYS A 1 92 ? -6.613 30.094 11.578 1 83.94 92 LYS A N 1
ATOM 711 C CA . LYS A 1 92 ? -7.672 31.094 11.438 1 83.94 92 LYS A CA 1
ATOM 712 C C . LYS A 1 92 ? -7.199 32.281 10.625 1 83.94 92 LYS A C 1
ATOM 714 O O . LYS A 1 92 ? -6.039 32.688 10.734 1 83.94 92 LYS A O 1
ATOM 719 N N . TYR A 1 93 ? -8.062 32.812 9.844 1 73.88 93 TYR A N 1
ATOM 720 C CA . TYR A 1 93 ? -7.758 34 9.039 1 73.88 93 TYR A CA 1
ATOM 721 C C . TYR A 1 93 ? -8.594 35.188 9.484 1 73.88 93 TYR A C 1
ATOM 723 O O . TYR A 1 93 ? -9.703 35 10.008 1 73.88 93 TYR A O 1
ATOM 731 N N . PRO A 1 94 ? -8.258 36.5 9.211 1 80.5 94 PRO A N 1
ATOM 732 C CA . PRO A 1 94 ? -6.957 36.844 8.625 1 80.5 94 PRO A CA 1
ATOM 733 C C . PRO A 1 94 ? -5.789 36.469 9.547 1 80.5 94 PRO A C 1
ATOM 735 O O . PRO A 1 94 ? -5.906 36.594 10.766 1 80.5 94 PRO A O 1
ATOM 738 N N . LEU A 1 95 ? -4.691 36.062 8.922 1 82 95 LEU A N 1
ATOM 739 C CA . LEU A 1 95 ? -3.541 35.562 9.672 1 82 95 LEU A CA 1
ATOM 740 C C . LEU A 1 95 ? -3.07 36.625 10.68 1 82 95 LEU A C 1
ATOM 742 O O . LEU A 1 95 ? -2.75 36.281 11.82 1 82 95 LEU A O 1
ATOM 746 N N . ALA A 1 96 ? -3.047 37.906 10.227 1 86.44 96 ALA A N 1
ATOM 747 C CA . ALA A 1 96 ? -2.545 39 11.055 1 86.44 96 ALA A CA 1
ATOM 748 C C . ALA A 1 96 ? -3.414 39.188 12.297 1 86.44 96 ALA A C 1
ATOM 750 O O . ALA A 1 96 ? -2.916 39.562 13.359 1 86.44 96 ALA A O 1
ATOM 751 N N . ASP A 1 97 ? -4.738 38.938 12.258 1 92.38 97 ASP A N 1
ATOM 752 C CA . ASP A 1 97 ? -5.684 39.125 13.352 1 92.38 97 ASP A CA 1
ATOM 753 C C . ASP A 1 97 ? -5.766 37.906 14.242 1 92.38 97 ASP A C 1
ATOM 755 O O . ASP A 1 97 ? -6.418 37.938 15.289 1 92.38 97 ASP A O 1
ATOM 759 N N . ASN A 1 98 ? -5.105 36.812 13.867 1 91.06 98 ASN A N 1
ATOM 760 C CA . ASN A 1 98 ? -5.223 35.562 14.609 1 91.06 98 ASN A CA 1
ATOM 761 C C . ASN A 1 98 ? -3.85 34.969 14.914 1 91.06 98 ASN A C 1
ATOM 763 O O . ASN A 1 98 ? -3.684 33.75 14.906 1 91.06 98 ASN A O 1
ATOM 767 N N . LYS A 1 99 ? -2.906 35.812 15.023 1 90.81 99 LYS A N 1
ATOM 768 C CA . LYS A 1 99 ? -1.514 35.406 15.18 1 90.81 99 LYS A CA 1
ATOM 769 C C . LYS A 1 99 ? -1.338 34.5 16.391 1 90.81 99 LYS A C 1
ATOM 771 O O . LYS A 1 99 ? -0.675 33.469 16.312 1 90.81 99 LYS A O 1
ATOM 776 N N . ALA A 1 100 ? -1.871 34.938 17.562 1 95.94 100 ALA A N 1
ATOM 777 C CA . ALA A 1 100 ? -1.705 34.156 18.781 1 95.94 100 ALA A CA 1
ATOM 778 C C . ALA A 1 100 ? -2.285 32.75 18.641 1 95.94 100 ALA A C 1
ATOM 780 O O . ALA A 1 100 ? -1.653 31.766 19.031 1 95.94 100 ALA A O 1
ATOM 781 N N . TYR A 1 101 ? -3.492 32.688 18.109 1 94.06 101 TYR A N 1
ATOM 782 C CA . TYR A 1 101 ? -4.152 31.391 17.891 1 94.06 101 TYR A CA 1
ATOM 783 C C . TYR A 1 101 ? -3.342 30.516 16.953 1 94.06 101 TYR A C 1
ATOM 785 O O . TYR A 1 101 ? -3.104 29.344 17.234 1 94.06 101 TYR A O 1
ATOM 793 N N . ASN A 1 102 ? -2.893 31.062 15.844 1 90.06 102 ASN A N 1
ATOM 794 C CA . ASN A 1 102 ? -2.178 30.297 14.828 1 90.06 102 ASN A CA 1
ATOM 795 C C . ASN A 1 102 ? -0.797 29.875 15.312 1 90.06 102 ASN A C 1
ATOM 797 O O . ASN A 1 102 ? -0.332 28.781 14.984 1 90.06 102 ASN A O 1
ATOM 801 N N . ASP A 1 103 ? -0.141 30.703 16.109 1 91.44 103 ASP A N 1
ATOM 802 C CA . ASP A 1 103 ? 1.128 30.328 16.734 1 91.44 103 ASP A CA 1
ATOM 803 C C . ASP A 1 103 ? 0.952 29.141 17.656 1 91.44 103 ASP A C 1
ATOM 805 O O . ASP A 1 103 ? 1.807 28.25 17.719 1 91.44 103 ASP A O 1
ATOM 809 N N . ALA A 1 104 ? -0.093 29.219 18.391 1 95.81 104 ALA A N 1
ATOM 810 C CA . ALA A 1 104 ? -0.385 28.109 19.297 1 95.81 104 ALA A CA 1
ATOM 811 C C . ALA A 1 104 ? -0.645 26.828 18.531 1 95.81 104 ALA A C 1
ATOM 813 O O . ALA A 1 104 ? -0.229 25.734 18.953 1 95.81 104 ALA A O 1
ATOM 814 N N . GLN A 1 105 ? -1.34 26.891 17.406 1 90.56 105 GLN A N 1
ATOM 815 C CA . GLN A 1 105 ? -1.57 25.75 16.531 1 90.56 105 GLN A CA 1
ATOM 816 C C . GLN A 1 105 ? -0.253 25.172 16.031 1 90.56 105 GLN A C 1
ATOM 818 O O . GLN A 1 105 ? -0.061 23.953 16.062 1 90.56 105 GLN A O 1
ATOM 823 N N . ASP A 1 106 ? 0.593 26.016 15.586 1 90.44 106 ASP A N 1
ATOM 824 C CA . ASP A 1 106 ? 1.896 25.562 15.102 1 90.44 106 ASP A CA 1
ATOM 825 C C . ASP A 1 106 ? 2.66 24.828 16.203 1 90.44 106 ASP A C 1
ATOM 827 O O . ASP A 1 106 ? 3.213 23.75 15.953 1 90.44 106 ASP A O 1
ATOM 831 N N . LYS A 1 107 ? 2.699 25.453 17.359 1 91.75 107 LYS A N 1
ATOM 832 C CA . LYS A 1 107 ? 3.428 24.859 18.469 1 91.75 107 LYS A CA 1
ATOM 833 C C . LYS A 1 107 ? 2.883 23.484 18.812 1 91.75 107 LYS A C 1
ATOM 835 O O . LYS A 1 107 ? 3.65 22.531 19 1 91.75 107 LYS A O 1
ATOM 840 N N . GLU A 1 108 ? 1.627 23.391 18.859 1 94.81 108 GLU A N 1
ATOM 841 C CA . GLU A 1 108 ? 0.977 22.125 19.188 1 94.81 108 GLU A CA 1
ATOM 842 C C . GLU A 1 108 ? 1.268 21.062 18.141 1 94.81 108 GLU A C 1
ATOM 844 O O . GLU A 1 108 ? 1.621 19.938 18.469 1 94.81 108 GLU A O 1
ATOM 849 N N . CYS A 1 109 ? 1.144 21.391 16.922 1 91.81 109 CYS A N 1
ATOM 850 C CA . CYS A 1 109 ? 1.303 20.438 15.828 1 91.81 109 CYS A CA 1
ATOM 851 C C . CYS A 1 109 ? 2.762 20.031 15.672 1 91.81 109 CYS A C 1
ATOM 853 O O . CYS A 1 109 ? 3.055 18.859 15.398 1 91.81 109 CYS A O 1
ATOM 855 N N . LEU A 1 110 ? 3.607 20.969 15.836 1 93.56 110 LEU A N 1
ATOM 856 C CA . LEU A 1 110 ? 5.027 20.641 15.758 1 93.56 110 LEU A CA 1
ATOM 857 C C . LEU A 1 110 ? 5.43 19.703 16.891 1 93.56 110 LEU A C 1
ATOM 859 O O . LEU A 1 110 ? 6.234 18.797 16.688 1 93.56 110 LEU A O 1
ATOM 863 N N . GLN A 1 111 ? 4.887 19.969 18.078 1 92.56 111 GLN A N 1
ATOM 864 C CA . GLN A 1 111 ? 5.148 19.078 19.203 1 92.56 111 GLN A CA 1
ATOM 865 C C . GLN A 1 111 ? 4.621 17.672 18.922 1 92.56 111 GLN A C 1
ATOM 867 O O . GLN A 1 111 ? 5.277 16.688 19.25 1 92.56 111 GLN A O 1
ATOM 872 N N . ASP A 1 112 ? 3.482 17.562 18.359 1 93.62 112 ASP A N 1
ATOM 873 C CA . ASP A 1 112 ? 2.893 16.281 18 1 93.62 112 ASP A CA 1
ATOM 874 C C . ASP A 1 112 ? 3.783 15.523 17.016 1 93.62 112 ASP A C 1
ATOM 876 O O . ASP A 1 112 ? 3.998 14.32 17.172 1 93.62 112 ASP A O 1
ATOM 880 N N . VAL A 1 113 ? 4.285 16.234 15.977 1 91.56 113 VAL A N 1
ATOM 881 C CA . VAL A 1 113 ? 5.176 15.648 14.984 1 91.56 113 VAL A CA 1
ATOM 882 C C . VAL A 1 113 ? 6.422 15.094 15.672 1 91.56 113 VAL A C 1
ATOM 884 O O . VAL A 1 113 ? 6.828 13.953 15.414 1 91.56 113 VAL A O 1
ATOM 887 N N . ARG A 1 114 ? 6.984 15.859 16.578 1 90.06 114 ARG A N 1
ATOM 888 C CA . ARG A 1 114 ? 8.188 15.438 17.297 1 90.06 114 ARG A CA 1
ATOM 889 C C . ARG A 1 114 ? 7.918 14.18 18.125 1 90.06 114 ARG A C 1
ATOM 891 O O . ARG A 1 114 ? 8.75 13.281 18.172 1 90.06 114 ARG A O 1
ATOM 898 N N . GLU A 1 115 ? 6.836 14.156 18.719 1 91.19 115 GLU A N 1
ATOM 899 C CA . GLU A 1 115 ? 6.477 13.008 19.547 1 91.19 115 GLU A CA 1
ATOM 900 C C . GLU A 1 115 ? 6.281 11.758 18.688 1 91.19 115 GLU A C 1
ATOM 902 O O . GLU A 1 115 ? 6.707 10.664 19.078 1 91.19 115 GLU A O 1
ATOM 907 N N . LYS A 1 116 ? 5.574 11.906 17.562 1 87.81 116 LYS A N 1
ATOM 908 C CA . LYS A 1 116 ? 5.387 10.781 16.656 1 87.81 116 LYS A CA 1
ATOM 909 C C . LYS A 1 116 ? 6.727 10.25 16.156 1 87.81 116 LYS A C 1
ATOM 911 O O . LYS A 1 116 ? 6.934 9.031 16.094 1 87.81 116 LYS A O 1
ATOM 916 N N . ILE A 1 117 ? 7.586 11.148 15.805 1 85.31 117 ILE A N 1
ATOM 917 C CA . ILE A 1 117 ? 8.898 10.758 15.305 1 85.31 117 ILE A CA 1
ATOM 918 C C . ILE A 1 117 ? 9.656 10 16.391 1 85.31 117 ILE A C 1
ATOM 920 O O . ILE A 1 117 ? 10.266 8.961 16.125 1 85.31 117 ILE A O 1
ATOM 924 N N . ALA A 1 118 ? 9.625 10.484 17.625 1 81.12 118 ALA A N 1
ATOM 925 C CA . ALA A 1 118 ? 10.312 9.852 18.75 1 81.12 118 ALA A CA 1
ATOM 926 C C . ALA A 1 118 ? 9.75 8.453 19.016 1 81.12 118 ALA A C 1
ATOM 928 O O . ALA A 1 118 ? 10.5 7.512 19.266 1 81.12 118 ALA A O 1
ATOM 929 N N . GLU A 1 119 ? 8.484 8.359 18.969 1 82.94 119 GLU A N 1
ATOM 930 C CA . GLU A 1 119 ? 7.812 7.086 19.188 1 82.94 119 GLU A CA 1
ATOM 931 C C . GLU A 1 119 ? 8.219 6.059 18.125 1 82.94 119 GLU A C 1
ATOM 933 O O . GLU A 1 119 ? 8.461 4.895 18.453 1 82.94 119 GLU A O 1
ATOM 938 N N . TRP A 1 120 ? 8.242 6.5 16.938 1 78.75 120 TRP A N 1
ATOM 939 C CA . TRP A 1 120 ? 8.508 5.582 15.844 1 78.75 120 TRP A CA 1
ATOM 940 C C . TRP A 1 120 ? 9.984 5.211 15.789 1 78.75 120 TRP A C 1
ATOM 942 O O . TRP A 1 120 ? 10.344 4.109 15.359 1 78.75 120 TRP A O 1
ATOM 952 N N . LYS A 1 121 ? 10.812 6.109 16.219 1 72 121 LYS A N 1
ATOM 953 C CA . LYS A 1 121 ? 12.234 5.785 16.375 1 72 121 LYS A CA 1
ATOM 954 C C . LYS A 1 121 ? 12.445 4.699 17.422 1 72 121 LYS A C 1
ATOM 956 O O . LYS A 1 121 ? 13.273 3.807 17.25 1 72 121 LYS A O 1
ATOM 961 N N . LYS A 1 122 ? 11.734 4.828 18.406 1 70.31 122 LYS A N 1
ATOM 962 C CA . LYS A 1 122 ? 11.828 3.83 19.469 1 70.31 122 LYS A CA 1
ATOM 963 C C . LYS A 1 122 ? 11.352 2.465 18.969 1 70.31 122 LYS A C 1
ATOM 965 O O . LYS A 1 122 ? 11.953 1.438 19.297 1 70.31 122 LYS A O 1
ATOM 970 N N . LYS A 1 123 ? 10.297 2.549 18.203 1 66.69 123 LYS A N 1
ATOM 971 C CA . LYS A 1 123 ? 9.766 1.307 17.656 1 66.69 123 LYS A CA 1
ATOM 972 C C . LYS A 1 123 ? 10.758 0.666 16.688 1 66.69 123 LYS A C 1
ATOM 974 O O . LYS A 1 123 ? 10.891 -0.56 16.656 1 66.69 123 LYS A O 1
ATOM 979 N N . ALA A 1 124 ? 11.312 1.541 15.93 1 59.06 124 ALA A N 1
ATOM 980 C CA . ALA A 1 124 ? 12.281 1.068 14.945 1 59.06 124 ALA A CA 1
ATOM 981 C C . ALA A 1 124 ? 13.562 0.583 15.625 1 59.06 124 ALA A C 1
ATOM 983 O O . ALA A 1 124 ? 14.203 -0.355 15.141 1 59.06 124 ALA A O 1
ATOM 984 N N . ALA A 1 125 ? 14.055 1.543 16.547 1 50.06 125 ALA A N 1
ATOM 985 C CA . ALA A 1 125 ? 15.266 1.171 17.281 1 50.06 125 ALA A CA 1
ATOM 986 C C . ALA A 1 125 ? 15.141 -0.221 17.891 1 50.06 125 ALA A C 1
ATOM 988 O O . ALA A 1 125 ? 16.125 -0.953 18 1 50.06 125 ALA A O 1
ATOM 989 N N . HIS A 1 126 ? 13.922 -0.352 18.516 1 41 126 HIS A N 1
ATOM 990 C CA . HIS A 1 126 ? 13.805 -1.713 19.016 1 41 126 HIS A CA 1
ATOM 991 C C . HIS A 1 126 ? 13.969 -2.738 17.906 1 41 126 HIS A C 1
ATOM 993 O O . HIS A 1 126 ? 14.242 -3.91 18.172 1 41 126 HIS A O 1
ATOM 999 N N . SER A 1 127 ? 13.625 -2.062 16.734 1 37.12 127 SER A N 1
ATOM 1000 C CA . SER A 1 127 ? 14 -2.883 15.586 1 37.12 127 SER A CA 1
ATOM 1001 C C . SER A 1 127 ? 15.375 -2.482 15.055 1 37.12 127 SER A C 1
ATOM 1003 O O . SER A 1 127 ? 16.234 -3.338 14.828 1 37.12 127 SER A O 1
ATOM 1005 N N . SER A 1 128 ? 15.641 -1.782 13.961 1 33 128 SER A N 1
ATOM 1006 C CA . SER A 1 128 ? 16.969 -1.481 13.445 1 33 128 SER A CA 1
ATOM 1007 C C . SER A 1 128 ? 17.359 -0.03 13.719 1 33 128 SER A C 1
ATOM 1009 O O . SER A 1 128 ? 16.484 0.816 13.938 1 33 128 SER A O 1
ATOM 1011 N N . LYS A 1 129 ? 18.688 0.392 13.922 1 28.95 129 LYS A N 1
ATOM 1012 C CA . LYS A 1 129 ? 19.516 1.563 14.172 1 28.95 129 LYS A CA 1
ATOM 1013 C C . LYS A 1 129 ? 19.25 2.654 13.133 1 28.95 129 LYS A C 1
ATOM 1015 O O . LYS A 1 129 ? 20.109 2.941 12.297 1 28.95 129 LYS A O 1
ATOM 1020 N N . LEU A 1 130 ? 18.094 2.871 12.508 1 30.56 130 LEU A N 1
ATOM 1021 C CA . LEU A 1 130 ? 18.125 3.689 11.297 1 30.56 130 LEU A CA 1
ATOM 1022 C C . LEU A 1 130 ? 17.891 5.16 11.633 1 30.56 130 LEU A C 1
ATOM 1024 O O . LEU A 1 130 ? 17.094 5.48 12.516 1 30.56 130 LEU A O 1
ATOM 1028 N N . SER A 1 131 ? 18.75 6.035 11.32 1 27.12 131 SER A N 1
ATOM 1029 C CA . SER A 1 131 ? 18.875 7.48 11.477 1 27.12 131 SER A CA 1
ATOM 1030 C C . SER A 1 131 ? 17.859 8.227 10.617 1 27.12 131 SER A C 1
ATOM 1032 O O . SER A 1 131 ? 17.406 7.711 9.594 1 27.12 131 SER A O 1
ATOM 1034 N N . GLN A 1 132 ? 17.219 9.484 11.016 1 27.62 132 GLN A N 1
ATOM 1035 C CA . GLN A 1 132 ? 16.062 10.352 10.789 1 27.62 132 GLN A CA 1
ATOM 1036 C C . GLN A 1 132 ? 16.312 11.289 9.617 1 27.62 132 GLN A C 1
ATOM 1038 O O . GLN A 1 132 ? 17.234 12.109 9.648 1 27.62 132 GLN A O 1
ATOM 1043 N N . ALA A 1 133 ? 16.141 11.039 8.352 1 27.09 133 ALA A N 1
ATOM 1044 C CA . ALA A 1 133 ? 16.312 12 7.266 1 27.09 133 ALA A CA 1
ATOM 1045 C C . ALA A 1 133 ? 15.062 12.852 7.082 1 27.09 133 ALA A C 1
ATOM 1047 O O . ALA A 1 133 ? 13.945 12.328 7.059 1 27.09 133 ALA A O 1
ATOM 1048 N N . ARG A 1 134 ? 14.883 14.172 7.328 1 26.62 134 ARG A N 1
ATOM 1049 C CA . ARG A 1 134 ? 13.766 15.117 7.305 1 26.62 134 ARG A CA 1
ATOM 1050 C C . ARG A 1 134 ? 13.648 15.797 5.945 1 26.62 134 ARG A C 1
ATOM 1052 O O . ARG A 1 134 ? 14.664 16.172 5.352 1 26.62 134 ARG A O 1
ATOM 1059 N N . GLY A 1 135 ? 12.766 15.414 4.957 1 27.81 135 GLY A N 1
ATOM 1060 C CA . GLY A 1 135 ? 12.586 16.047 3.656 1 27.81 135 GLY A CA 1
ATOM 1061 C C . GLY A 1 135 ? 11.547 17.156 3.67 1 27.81 135 GLY A C 1
ATOM 1062 O O . GLY A 1 135 ? 10.648 17.156 4.508 1 27.81 135 GLY A O 1
ATOM 1063 N N . LEU A 1 136 ? 11.664 18.422 2.965 1 27.22 136 LEU A N 1
ATOM 1064 C CA . LEU A 1 136 ? 10.883 19.641 2.795 1 27.22 136 LEU A CA 1
ATOM 1065 C C . LEU A 1 136 ? 9.922 19.5 1.62 1 27.22 136 LEU A C 1
ATOM 1067 O O . LEU A 1 136 ? 10.336 19.203 0.501 1 27.22 136 LEU A O 1
ATOM 1071 N N . GLY A 1 137 ? 8.672 19.047 1.641 1 30.2 137 GLY A N 1
ATOM 1072 C CA . GLY A 1 137 ? 7.766 18.906 0.514 1 30.2 137 GLY A CA 1
ATOM 1073 C C . GLY A 1 137 ? 6.941 20.156 0.248 1 30.2 137 GLY A C 1
ATOM 1074 O O . GLY A 1 137 ? 6.797 21 1.126 1 30.2 137 GLY A O 1
ATOM 1075 N N . THR A 1 138 ? 6.762 20.641 -1.05 1 30.8 138 THR A N 1
ATOM 1076 C CA . THR A 1 138 ? 6.066 21.812 -1.577 1 30.8 138 THR A CA 1
ATOM 1077 C C . THR A 1 138 ? 4.582 21.516 -1.761 1 30.8 138 THR A C 1
ATOM 1079 O O . THR A 1 138 ? 3.887 22.234 -2.479 1 30.8 138 THR A O 1
ATOM 1082 N N . PHE A 1 139 ? 3.918 20.672 -1.231 1 31.58 139 PHE A N 1
ATOM 1083 C CA . PHE A 1 139 ? 2.494 20.484 -1.492 1 31.58 139 PHE A CA 1
ATOM 1084 C C . PHE A 1 139 ? 1.658 21.297 -0.501 1 31.58 139 PHE A C 1
ATOM 1086 O O . PHE A 1 139 ? 1.831 21.156 0.713 1 31.58 139 PHE A O 1
ATOM 1093 N N . ALA A 1 140 ? 1.064 22.453 -1.113 1 37.22 140 ALA A N 1
ATOM 1094 C CA . ALA A 1 140 ? 0.274 23.297 -0.216 1 37.22 140 ALA A CA 1
ATOM 1095 C C . ALA A 1 140 ? -1.22 23.062 -0.42 1 37.22 140 ALA A C 1
ATOM 1097 O O . ALA A 1 140 ? -1.66 22.75 -1.529 1 37.22 140 ALA A O 1
ATOM 1098 N N . ALA A 1 141 ? -1.965 22.766 0.675 1 43.22 141 ALA A N 1
ATOM 1099 C CA . ALA A 1 141 ? -3.422 22.672 0.661 1 43.22 141 ALA A CA 1
ATOM 1100 C C . ALA A 1 141 ? -4.055 23.797 1.463 1 43.22 141 ALA A C 1
ATOM 1102 O O . ALA A 1 141 ? -3.477 24.266 2.447 1 43.22 141 ALA A O 1
ATOM 1103 N N . ILE A 1 142 ? -5.219 24.531 0.854 1 45.66 142 ILE A N 1
ATOM 1104 C CA . ILE A 1 142 ? -5.938 25.594 1.551 1 45.66 142 ILE A CA 1
ATOM 1105 C C . ILE A 1 142 ? -7.348 25.125 1.897 1 45.66 142 ILE A C 1
ATOM 1107 O O . ILE A 1 142 ? -8.031 24.516 1.064 1 45.66 142 ILE A O 1
ATOM 1111 N N . ASP A 1 143 ? -7.672 25.297 3.088 1 52.09 143 ASP A N 1
ATOM 1112 C CA . ASP A 1 143 ? -9.016 24.953 3.545 1 52.09 143 ASP A CA 1
ATOM 1113 C C . ASP A 1 143 ? -9.969 26.125 3.371 1 52.09 143 ASP A C 1
ATOM 1115 O O . ASP A 1 143 ? -9.617 27.266 3.672 1 52.09 143 ASP A O 1
ATOM 1119 N N . PHE A 1 144 ? -11.242 25.828 2.887 1 55.03 144 PHE A N 1
ATOM 1120 C CA . PHE A 1 144 ? -12.32 26.812 2.77 1 55.03 144 PHE A CA 1
ATOM 1121 C C . PHE A 1 144 ? -13.336 26.641 3.895 1 55.03 144 PHE A C 1
ATOM 1123 O O . PHE A 1 144 ? -13.336 25.609 4.582 1 55.03 144 PHE A O 1
ATOM 1130 N N . PRO A 1 145 ? -14.055 27.781 4.18 1 58.84 145 PRO A N 1
ATOM 1131 C CA . PRO A 1 145 ? -15.039 27.703 5.262 1 58.84 145 PRO A CA 1
ATOM 1132 C C . PRO A 1 145 ? -16.031 26.562 5.07 1 58.84 145 PRO A C 1
ATOM 1134 O O . PRO A 1 145 ? -16.438 25.922 6.043 1 58.84 145 PRO A O 1
ATOM 1137 N N . THR A 1 146 ? -16.438 26.344 3.922 1 61.56 146 THR A N 1
ATOM 1138 C CA . THR A 1 146 ? -17.359 25.266 3.604 1 61.56 146 THR A CA 1
ATOM 1139 C C . THR A 1 146 ? -17 24.609 2.27 1 61.56 146 THR A C 1
ATOM 1141 O O . THR A 1 146 ? -16.25 25.203 1.475 1 61.56 146 THR A O 1
ATOM 1144 N N . ALA A 1 147 ? -17.484 23.328 2.168 1 66.88 147 ALA A N 1
ATOM 1145 C CA . ALA A 1 147 ? -17.297 22.625 0.896 1 66.88 147 ALA A CA 1
ATOM 1146 C C . ALA A 1 147 ? -17.891 23.422 -0.258 1 66.88 147 ALA A C 1
ATOM 1148 O O . ALA A 1 147 ? -17.328 23.469 -1.354 1 66.88 147 ALA A O 1
ATOM 1149 N N . ALA A 1 148 ? -19 24.031 0.057 1 71.31 148 ALA A N 1
ATOM 1150 C CA . ALA A 1 148 ? -19.688 24.812 -0.967 1 71.31 148 ALA A CA 1
ATOM 1151 C C . ALA A 1 148 ? -18.828 25.969 -1.453 1 71.31 148 ALA A C 1
ATOM 1153 O O . ALA A 1 148 ? -18.75 26.234 -2.656 1 71.31 148 ALA A O 1
ATOM 1154 N N . VAL A 1 149 ? -18.266 26.688 -0.515 1 63.28 149 VAL A N 1
ATOM 1155 C CA . VAL A 1 149 ? -17.406 27.812 -0.855 1 63.28 149 VAL A CA 1
ATOM 1156 C C . VAL A 1 149 ? -16.188 27.328 -1.645 1 63.28 149 VAL A C 1
ATOM 1158 O O . VAL A 1 149 ? -15.781 27.969 -2.615 1 63.28 149 VAL A O 1
ATOM 1161 N N . ARG A 1 150 ? -15.641 26.219 -1.166 1 64.69 150 ARG A N 1
ATOM 1162 C CA . ARG A 1 150 ? -14.523 25.625 -1.877 1 64.69 150 ARG A CA 1
ATOM 1163 C C . ARG A 1 150 ? -14.891 25.312 -3.32 1 64.69 150 ARG A C 1
ATOM 1165 O O . ARG A 1 150 ? -14.156 25.641 -4.246 1 64.69 150 ARG A O 1
ATOM 1172 N N . ASP A 1 151 ? -15.961 24.641 -3.564 1 69.69 151 ASP A N 1
ATOM 1173 C CA . ASP A 1 151 ? -16.406 24.25 -4.898 1 69.69 151 ASP A CA 1
ATOM 1174 C C . ASP A 1 151 ? -16.625 25.484 -5.785 1 69.69 151 ASP A C 1
ATOM 1176 O O . ASP A 1 151 ? -16.281 25.469 -6.969 1 69.69 151 ASP A O 1
ATOM 1180 N N . GLN A 1 152 ? -17.297 26.531 -5.238 1 67.62 152 GLN A N 1
ATOM 1181 C CA . GLN A 1 152 ? -17.469 27.781 -5.961 1 67.62 152 GLN A CA 1
ATOM 1182 C C . GLN A 1 152 ? -16.125 28.359 -6.41 1 67.62 152 GLN A C 1
ATOM 1184 O O . GLN A 1 152 ? -16 28.844 -7.539 1 67.62 152 GLN A O 1
ATOM 1189 N N . PHE A 1 153 ? -15.266 28.344 -5.516 1 64.38 153 PHE A N 1
ATOM 1190 C CA . PHE A 1 153 ? -13.93 28.859 -5.82 1 64.38 153 PHE A CA 1
ATOM 1191 C C . PHE A 1 153 ? -13.289 28.062 -6.949 1 64.38 153 PHE A C 1
ATOM 1193 O O . PHE A 1 153 ? -12.719 28.641 -7.875 1 64.38 153 PHE A O 1
ATOM 1200 N N . VAL A 1 154 ? -13.328 26.734 -6.848 1 63.53 154 VAL A N 1
ATOM 1201 C CA . VAL A 1 154 ? -12.727 25.875 -7.859 1 63.53 154 VAL A CA 1
ATOM 1202 C C . VAL A 1 154 ? -13.305 26.219 -9.234 1 63.53 154 VAL A C 1
ATOM 1204 O O . VAL A 1 154 ? -12.57 26.328 -10.211 1 63.53 154 VAL A O 1
ATOM 1207 N N . GLU A 1 155 ? -14.5 26.312 -9.266 1 65.56 155 GLU A N 1
ATOM 1208 C CA . GLU A 1 155 ? -15.164 26.656 -10.516 1 65.56 155 GLU A CA 1
ATOM 1209 C C . GLU A 1 155 ? -14.641 27.984 -11.062 1 65.56 155 GLU A C 1
ATOM 1211 O O . GLU A 1 155 ? -14.336 28.094 -12.25 1 65.56 155 GLU A O 1
ATOM 1216 N N . LYS A 1 156 ? -14.539 28.922 -10.195 1 59.66 156 LYS A N 1
ATOM 1217 C CA . LYS A 1 156 ? -14.07 30.234 -10.617 1 59.66 156 LYS A CA 1
ATOM 1218 C C . LYS A 1 156 ? -12.602 30.188 -11.039 1 59.66 156 LYS A C 1
ATOM 1220 O O . LYS A 1 156 ? -12.211 30.844 -12.008 1 59.66 156 LYS A O 1
ATOM 1225 N N . ALA A 1 157 ? -11.891 29.484 -10.305 1 57.28 157 ALA A N 1
ATOM 1226 C CA . ALA A 1 157 ? -10.469 29.359 -10.609 1 57.28 157 ALA A CA 1
ATOM 1227 C C . ALA A 1 157 ? -10.25 28.719 -11.977 1 57.28 157 ALA A C 1
ATOM 1229 O O . ALA A 1 157 ? -9.414 29.188 -12.758 1 57.28 157 ALA A O 1
ATOM 1230 N N . ILE A 1 158 ? -10.977 27.734 -12.312 1 56.66 158 ILE A N 1
ATOM 1231 C CA . ILE A 1 158 ? -10.891 27.062 -13.602 1 56.66 158 ILE A CA 1
ATOM 1232 C C . ILE A 1 158 ? -11.281 28.031 -14.719 1 56.66 158 ILE A C 1
ATOM 1234 O O . ILE A 1 158 ? -10.625 28.078 -15.758 1 56.66 158 ILE A O 1
ATOM 1238 N N . ASN A 1 159 ? -12.273 28.688 -14.406 1 58.19 159 ASN A N 1
ATOM 1239 C CA . ASN A 1 159 ? -12.727 29.672 -15.391 1 58.19 159 ASN A CA 1
ATOM 1240 C C . ASN A 1 159 ? -11.656 30.719 -15.664 1 58.19 159 ASN A C 1
ATOM 1242 O O . ASN A 1 159 ? -11.609 31.297 -16.75 1 58.19 159 ASN A O 1
ATOM 1246 N N . LEU A 1 160 ? -10.852 30.844 -14.625 1 51.03 160 LEU A N 1
ATOM 1247 C CA . LEU A 1 160 ? -9.797 31.844 -14.758 1 51.03 160 LEU A CA 1
ATOM 1248 C C . LEU A 1 160 ? -8.523 31.203 -15.305 1 51.03 160 LEU A C 1
ATOM 1250 O O . LEU A 1 160 ? -7.512 31.891 -15.492 1 51.03 160 LEU A O 1
ATOM 1254 N N . GLY A 1 161 ? -8.555 29.891 -15.516 1 48.38 161 GLY A N 1
ATOM 1255 C CA . GLY A 1 161 ? -7.43 29.219 -16.156 1 48.38 161 GLY A CA 1
ATOM 1256 C C . GLY A 1 161 ? -6.57 28.438 -15.188 1 48.38 161 GLY A C 1
ATOM 1257 O O . GLY A 1 161 ? -5.477 27.984 -15.539 1 48.38 161 GLY A O 1
ATOM 1258 N N . LEU A 1 162 ? -7.059 28.516 -13.945 1 48.84 162 LEU A N 1
ATOM 1259 C CA . LEU A 1 162 ? -6.305 27.75 -12.953 1 48.84 162 LEU A CA 1
ATOM 1260 C C . LEU A 1 162 ? -6.969 26.406 -12.68 1 48.84 162 LEU A C 1
ATOM 1262 O O . LEU A 1 162 ? -8.047 26.344 -12.086 1 48.84 162 LEU A O 1
ATOM 1266 N N . HIS A 1 163 ? -6.277 25.422 -1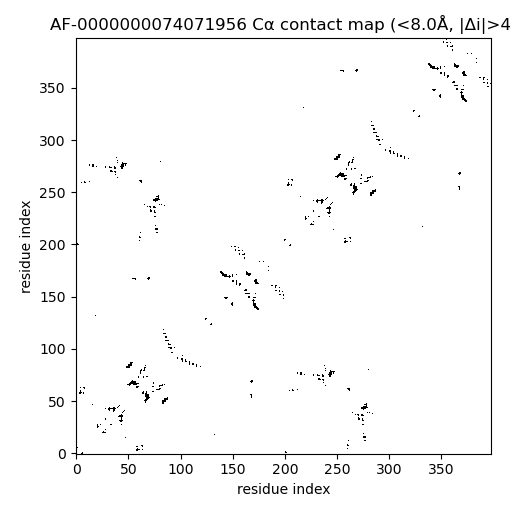3.156 1 55.34 163 HIS A N 1
ATOM 1267 C CA . HIS A 1 163 ? -6.816 24.078 -12.922 1 55.34 163 HIS A CA 1
ATOM 1268 C C . HIS A 1 163 ? -6.469 23.578 -11.523 1 55.34 163 HIS A C 1
ATOM 1270 O O . HIS A 1 163 ? -5.297 23.359 -11.211 1 55.34 163 HIS A O 1
ATOM 1276 N N . CYS A 1 164 ? -7.418 23.766 -10.625 1 53.66 164 CYS A N 1
ATOM 1277 C CA . CYS A 1 164 ? -7.273 23.281 -9.258 1 53.66 164 CYS A CA 1
ATOM 1278 C C . CYS A 1 164 ? -8.422 22.359 -8.883 1 53.66 164 CYS A C 1
ATOM 1280 O O . CYS A 1 164 ? -9.445 22.328 -9.57 1 53.66 164 CYS A O 1
ATOM 1282 N N . GLY A 1 165 ? -8.086 21.406 -8.031 1 57.72 165 GLY A N 1
ATOM 1283 C CA . GLY A 1 165 ? -9.125 20.484 -7.594 1 57.72 165 GLY A CA 1
ATOM 1284 C C . GLY A 1 165 ? -9.32 20.469 -6.09 1 57.72 165 GLY A C 1
ATOM 1285 O O . GLY A 1 165 ? -8.414 20.844 -5.34 1 57.72 165 GLY A O 1
ATOM 1286 N N . GLY A 1 166 ? -10.586 20.281 -5.707 1 54.12 166 GLY A N 1
ATOM 1287 C CA . GLY A 1 166 ? -10.875 20.125 -4.289 1 54.12 166 GLY A CA 1
ATOM 1288 C C . GLY A 1 166 ? -10.336 18.828 -3.715 1 54.12 166 GLY A C 1
ATOM 1289 O O . GLY A 1 166 ? -10.164 17.844 -4.438 1 54.12 166 GLY A O 1
ATOM 1290 N N . CYS A 1 167 ? -9.75 19.016 -2.525 1 52.44 167 CYS A N 1
ATOM 1291 C CA . CYS A 1 167 ? -9.344 17.828 -1.797 1 52.44 167 CYS A CA 1
ATOM 1292 C C . CYS A 1 167 ? -9.875 17.844 -0.368 1 52.44 167 CYS A C 1
ATOM 1294 O O . CYS A 1 167 ? -10.094 18.922 0.198 1 52.44 167 CYS A O 1
ATOM 1296 N N . GLY A 1 168 ? -10.094 16.562 0.208 1 53.78 168 GLY A N 1
ATOM 1297 C CA . GLY A 1 168 ? -10.625 16.484 1.561 1 53.78 168 GLY A CA 1
ATOM 1298 C C . GLY A 1 168 ? -12.055 16.984 1.665 1 53.78 168 GLY A C 1
ATOM 1299 O O . GLY A 1 168 ? -12.797 16.969 0.683 1 53.78 168 GLY A O 1
ATOM 1300 N N . ASP A 1 169 ? -12.492 17.359 2.898 1 55.78 169 ASP A N 1
ATOM 1301 C CA . ASP A 1 169 ? -13.844 17.859 3.129 1 55.78 169 ASP A CA 1
ATOM 1302 C C . ASP A 1 169 ? -14 19.281 2.619 1 55.78 169 ASP A C 1
ATOM 1304 O O . ASP A 1 169 ? -15.047 19.641 2.061 1 55.78 169 ASP A O 1
ATOM 1308 N N . LYS A 1 170 ? -13.117 20.172 2.732 1 52.38 170 LYS A N 1
ATOM 1309 C CA . LYS A 1 170 ? -13.266 21.578 2.385 1 52.38 170 LYS A CA 1
ATOM 1310 C C . LYS A 1 170 ? -11.953 22.156 1.869 1 52.38 170 LYS A C 1
ATOM 1312 O O . LYS A 1 170 ? -11.719 23.359 1.977 1 52.38 170 LYS A O 1
ATOM 1317 N N . SER A 1 171 ? -11.094 21.25 1.41 1 55.28 171 SER A N 1
ATOM 1318 C CA . SER A 1 171 ? -9.766 21.734 1.079 1 55.28 171 SER A CA 1
ATOM 1319 C C . SER A 1 171 ? -9.531 21.734 -0.429 1 55.28 171 SER A C 1
ATOM 1321 O O . SER A 1 171 ? -10.172 20.984 -1.161 1 55.28 171 SER A O 1
ATOM 1323 N N . LEU A 1 172 ? -8.727 22.859 -0.816 1 55.31 172 LEU A N 1
ATOM 1324 C CA . LEU A 1 172 ? -8.258 22.953 -2.193 1 55.31 172 LEU A CA 1
ATOM 1325 C C . LEU A 1 172 ? -6.809 22.5 -2.309 1 55.31 172 LEU A C 1
ATOM 1327 O O . LEU A 1 172 ? -5.965 22.891 -1.5 1 55.31 172 LEU A O 1
ATOM 1331 N N . ARG A 1 173 ? -6.645 21.641 -3.127 1 48.34 173 ARG A N 1
ATOM 1332 C CA . ARG A 1 173 ? -5.285 21.172 -3.361 1 48.34 173 ARG A CA 1
ATOM 1333 C C . ARG A 1 173 ? -4.691 21.797 -4.617 1 48.34 173 ARG A C 1
ATOM 1335 O O . ARG A 1 173 ? -5.352 21.859 -5.652 1 48.34 173 ARG A O 1
ATOM 1342 N N . PHE A 1 174 ? -3.555 22.5 -4.438 1 46.62 174 PHE A N 1
ATOM 1343 C CA . PHE A 1 174 ? -2.777 23.062 -5.535 1 46.62 174 PHE A CA 1
ATOM 1344 C C . PHE A 1 174 ? -1.64 22.125 -5.926 1 46.62 174 PHE A C 1
ATOM 1346 O O . PHE A 1 174 ? -0.787 21.797 -5.102 1 46.62 174 PHE A O 1
ATOM 1353 N N . ARG A 1 175 ? -1.759 21.391 -7 1 42.41 175 ARG A N 1
ATOM 1354 C CA . ARG A 1 175 ? -0.718 20.484 -7.469 1 42.41 175 ARG A CA 1
ATOM 1355 C C . ARG A 1 175 ? -0.065 21 -8.742 1 42.41 175 ARG A C 1
ATOM 1357 O O . ARG A 1 175 ? -0.516 20.703 -9.844 1 42.41 175 ARG A O 1
ATOM 1364 N N . PRO A 1 176 ? 0.9 21.812 -8.477 1 38.41 176 PRO A N 1
ATOM 1365 C CA . PRO A 1 176 ? 1.539 22.312 -9.688 1 38.41 176 PRO A CA 1
ATOM 1366 C C . PRO A 1 176 ? 2.342 21.25 -10.422 1 38.41 176 PRO A C 1
ATOM 1368 O O . PRO A 1 176 ? 2.756 20.25 -9.812 1 38.41 176 PRO A O 1
ATOM 1371 N N . ALA A 1 177 ? 2.262 21.203 -11.719 1 38.47 177 ALA A N 1
ATOM 1372 C CA . ALA A 1 177 ? 3.15 20.344 -12.508 1 38.47 177 ALA A CA 1
ATOM 1373 C C . ALA A 1 177 ? 4.594 20.469 -12.023 1 38.47 177 ALA A C 1
ATOM 1375 O O . ALA A 1 177 ? 4.984 21.5 -11.461 1 38.47 177 ALA A O 1
ATOM 1376 N N . LEU A 1 178 ? 5.172 19.359 -12.078 1 39.88 178 LEU A N 1
ATOM 1377 C CA . LEU A 1 178 ? 6.578 19.312 -11.688 1 39.88 178 LEU A CA 1
ATOM 1378 C C . LEU A 1 178 ? 7.367 20.422 -12.367 1 39.88 178 LEU A C 1
ATOM 1380 O O . LEU A 1 178 ? 8.414 20.844 -11.859 1 39.88 178 LEU A O 1
ATOM 1384 N N . ILE A 1 179 ? 6.887 20.906 -13.375 1 39.5 179 ILE A N 1
ATOM 1385 C CA . ILE A 1 179 ? 7.605 21.953 -14.078 1 39.5 179 ILE A CA 1
ATOM 1386 C C . ILE A 1 179 ? 7.238 23.312 -13.484 1 39.5 179 ILE A C 1
ATOM 1388 O O . ILE A 1 179 ? 7.59 24.359 -14.047 1 39.5 179 ILE A O 1
ATOM 1392 N N . TYR A 1 180 ? 6.555 23.172 -12.453 1 43.25 180 TYR A N 1
ATOM 1393 C CA . TYR A 1 180 ? 6.031 24.375 -11.812 1 43.25 180 TYR A CA 1
ATOM 1394 C C . TYR A 1 180 ? 7.156 25.188 -11.18 1 43.25 180 TYR A C 1
ATOM 1396 O O . TYR A 1 180 ? 7.844 24.703 -10.273 1 43.25 180 TYR A O 1
ATOM 1404 N N . GLU A 1 181 ? 7.59 26.125 -11.984 1 43.41 181 GLU A N 1
ATOM 1405 C CA . GLU A 1 181 ? 8.641 27.047 -11.562 1 43.41 181 GLU A CA 1
ATOM 1406 C C . GLU A 1 181 ? 8.062 28.203 -10.742 1 43.41 181 GLU A C 1
ATOM 1408 O O . GLU A 1 181 ? 6.844 28.312 -10.586 1 43.41 181 GLU A O 1
ATOM 1413 N N . THR A 1 182 ? 8.898 28.859 -10.094 1 49.22 182 THR A N 1
ATOM 1414 C CA . THR A 1 182 ? 8.531 30 -9.266 1 49.22 182 THR A CA 1
ATOM 1415 C C . THR A 1 182 ? 7.605 30.953 -10.023 1 49.22 182 THR A C 1
ATOM 1417 O O . THR A 1 182 ? 6.656 31.484 -9.453 1 49.22 182 THR A O 1
ATOM 1420 N N . LYS A 1 183 ? 7.871 31.109 -11.219 1 50.75 183 LYS A N 1
ATOM 1421 C CA . LYS A 1 183 ? 7.043 32 -12.016 1 50.75 183 LYS A CA 1
ATOM 1422 C C . LYS A 1 183 ? 5.621 31.469 -12.148 1 50.75 183 LYS A C 1
ATOM 1424 O O . LYS A 1 183 ? 4.66 32.25 -12.195 1 50.75 183 LYS A O 1
ATOM 1429 N N . HIS A 1 184 ? 5.574 30.188 -12.227 1 50.91 184 HIS A N 1
ATOM 1430 C CA . HIS A 1 184 ? 4.258 29.562 -12.32 1 50.91 184 HIS A CA 1
ATOM 1431 C C . HIS A 1 184 ? 3.486 29.703 -11.016 1 50.91 184 HIS A C 1
ATOM 1433 O O . HIS A 1 184 ? 2.271 29.906 -11.023 1 50.91 184 HIS A O 1
ATOM 1439 N N . ALA A 1 185 ? 4.223 29.656 -9.961 1 51.19 185 ALA A N 1
ATOM 1440 C CA . ALA A 1 185 ? 3.609 29.828 -8.648 1 51.19 185 ALA A CA 1
ATOM 1441 C C . ALA A 1 185 ? 3.002 31.234 -8.516 1 51.19 185 ALA A C 1
ATOM 1443 O O . ALA A 1 185 ? 1.894 31.391 -8 1 51.19 185 ALA A O 1
ATOM 1444 N N . GLU A 1 186 ? 3.752 32.156 -8.93 1 48.09 186 GLU A N 1
ATOM 1445 C CA . GLU A 1 186 ? 3.264 33.531 -8.852 1 48.09 186 GLU A CA 1
ATOM 1446 C C . GLU A 1 186 ? 1.977 33.719 -9.648 1 48.09 186 GLU A C 1
ATOM 1448 O O . GLU A 1 186 ? 1.027 34.344 -9.18 1 48.09 186 GLU A O 1
ATOM 1453 N N . LEU A 1 187 ? 1.992 33.188 -10.797 1 49.81 187 LEU A N 1
ATOM 1454 C CA . LEU A 1 187 ? 0.81 33.281 -11.641 1 49.81 187 LEU A CA 1
ATOM 1455 C C . LEU A 1 187 ? -0.379 32.594 -11 1 49.81 187 LEU A C 1
ATOM 1457 O O . LEU A 1 187 ? -1.503 33.094 -11.039 1 49.81 187 LEU A O 1
ATOM 1461 N N . SER A 1 188 ? -0.056 31.469 -10.477 1 48.97 188 SER A N 1
ATOM 1462 C CA . SER A 1 188 ? -1.12 30.703 -9.828 1 48.97 188 SER A CA 1
ATOM 1463 C C . SER A 1 188 ? -1.714 31.469 -8.648 1 48.97 188 SER A C 1
ATOM 1465 O O . SER A 1 188 ? -2.932 31.484 -8.461 1 48.97 188 SER A O 1
ATOM 1467 N N . PHE A 1 189 ? -0.819 32.094 -7.957 1 49.97 189 PHE A N 1
ATOM 1468 C CA . PHE A 1 189 ? -1.292 32.844 -6.797 1 49.97 189 PHE A CA 1
ATOM 1469 C C . PHE A 1 189 ? -2.125 34.031 -7.234 1 49.97 189 PHE A C 1
ATOM 1471 O O . PHE A 1 189 ? -3.125 34.375 -6.594 1 49.97 189 PHE A O 1
ATOM 1478 N N . ASP A 1 190 ? -1.692 34.656 -8.227 1 50.91 190 ASP A N 1
ATOM 1479 C CA . ASP A 1 190 ? -2.461 35.781 -8.75 1 50.91 190 ASP A CA 1
ATOM 1480 C C . ASP A 1 190 ? -3.875 35.344 -9.133 1 50.91 190 ASP A C 1
ATOM 1482 O O . ASP A 1 190 ? -4.844 36.062 -8.836 1 50.91 190 ASP A O 1
ATOM 1486 N N . LEU A 1 191 ? -3.953 34.25 -9.719 1 49.09 191 LEU A N 1
ATOM 1487 C CA . LEU A 1 191 ? -5.242 33.75 -10.172 1 49.09 191 LEU A CA 1
ATOM 1488 C C . LEU A 1 191 ? -6.117 33.344 -8.992 1 49.09 191 LEU A C 1
ATOM 1490 O O . LEU A 1 191 ? -7.328 33.562 -9 1 49.09 191 LEU A O 1
ATOM 1494 N N . LEU A 1 192 ? -5.43 32.812 -8.094 1 49.03 192 LEU A N 1
ATOM 1495 C CA . LEU A 1 192 ? -6.152 32.406 -6.887 1 49.03 192 LEU A CA 1
ATOM 1496 C C . LEU A 1 192 ? -6.723 33.625 -6.172 1 49.03 192 LEU A C 1
ATOM 1498 O O . LEU A 1 192 ? -7.871 33.625 -5.727 1 49.03 192 LEU A O 1
ATOM 1502 N N . GLU A 1 193 ? -5.922 34.594 -6.031 1 49.22 193 GLU A N 1
ATOM 1503 C CA . GLU A 1 193 ? -6.379 35.844 -5.418 1 49.22 193 GLU A CA 1
ATOM 1504 C C . GLU A 1 193 ? -7.574 36.438 -6.172 1 49.22 193 GLU A C 1
ATOM 1506 O O . GLU A 1 193 ? -8.531 36.906 -5.559 1 49.22 193 GLU A O 1
ATOM 1511 N N . LYS A 1 194 ? -7.477 36.406 -7.383 1 50.25 194 LYS A N 1
ATOM 1512 C CA . LYS A 1 194 ? -8.562 36.906 -8.211 1 50.25 194 LYS A CA 1
ATOM 1513 C C . LYS A 1 194 ? -9.844 36.125 -7.992 1 50.25 194 LYS A C 1
ATOM 1515 O O . LYS A 1 194 ? -10.938 36.688 -7.934 1 50.25 194 LYS A O 1
ATOM 1520 N N . ALA A 1 195 ? -9.641 34.906 -7.855 1 46.5 195 ALA A N 1
ATOM 1521 C CA . ALA A 1 195 ? -10.789 34.031 -7.656 1 46.5 195 ALA A CA 1
ATOM 1522 C C . ALA A 1 195 ? -11.445 34.281 -6.305 1 46.5 195 ALA A C 1
ATOM 1524 O O . ALA A 1 195 ? -12.68 34.312 -6.203 1 46.5 195 ALA A O 1
ATOM 1525 N N . VAL A 1 196 ? -10.633 34.469 -5.391 1 50.31 196 VAL A N 1
ATOM 1526 C CA . VAL A 1 196 ? -11.141 34.719 -4.047 1 50.31 196 VAL A CA 1
ATOM 1527 C C . VAL A 1 196 ? -11.922 36.031 -4.023 1 50.31 196 VAL A C 1
ATOM 1529 O O . VAL A 1 196 ? -12.969 36.125 -3.375 1 50.31 196 VAL A O 1
ATOM 1532 N N . LYS A 1 197 ? -11.438 36.938 -4.715 1 49.28 197 LYS A N 1
ATOM 1533 C CA . LYS A 1 197 ? -12.07 38.25 -4.758 1 49.28 197 LYS A CA 1
ATOM 1534 C C . LYS A 1 197 ? -13.438 38.188 -5.43 1 49.28 197 LYS A C 1
ATOM 1536 O O . LYS A 1 197 ? -14.281 39.062 -5.223 1 49.28 197 LYS A O 1
ATOM 1541 N N . GLN A 1 198 ? -13.578 37.094 -6.086 1 48.03 198 GLN A N 1
ATOM 1542 C CA . GLN A 1 198 ? -14.836 37 -6.828 1 48.03 198 GLN A CA 1
ATOM 1543 C C . GLN A 1 198 ? -15.883 36.219 -6.039 1 48.03 198 GLN A C 1
ATOM 1545 O O . GLN A 1 198 ? -16.984 36 -6.527 1 48.03 198 GLN A O 1
ATOM 1550 N N . ILE A 1 199 ? -15.469 35.688 -5.031 1 44.91 199 ILE A N 1
ATOM 1551 C CA . ILE A 1 199 ? -16.484 34.969 -4.25 1 44.91 199 ILE A CA 1
ATOM 1552 C C . ILE A 1 199 ? -16.797 35.781 -2.986 1 44.91 199 ILE A C 1
ATOM 1554 O O . ILE A 1 199 ? -15.938 36.469 -2.449 1 44.91 199 ILE A O 1
ATOM 1558 N N . MET B 1 1 ? -9.727 3.881 -15.945 1 37.84 1 MET B N 1
ATOM 1559 C CA . MET B 1 1 ? -8.695 3.227 -15.141 1 37.84 1 MET B CA 1
ATOM 1560 C C . MET B 1 1 ? -7.352 3.24 -15.859 1 37.84 1 MET B C 1
ATOM 1562 O O . MET B 1 1 ? -7.238 2.75 -16.984 1 37.84 1 MET B O 1
ATOM 1566 N N . LEU B 1 2 ? -6.32 4.25 -15.539 1 56.16 2 LEU B N 1
ATOM 1567 C CA . LEU B 1 2 ? -5.324 4.801 -16.453 1 56.16 2 LEU B CA 1
ATOM 1568 C C . LEU B 1 2 ? -4.258 3.76 -16.781 1 56.16 2 LEU B C 1
ATOM 1570 O O . LEU B 1 2 ? -3.938 3.549 -17.953 1 56.16 2 LEU B O 1
ATOM 1574 N N . CYS B 1 3 ? -3.73 3.043 -15.883 1 69.62 3 CYS B N 1
ATOM 1575 C CA . CYS B 1 3 ? -2.699 2.053 -16.172 1 69.62 3 CYS B CA 1
ATOM 1576 C C . CYS B 1 3 ? -3.014 0.722 -15.5 1 69.62 3 CYS B C 1
ATOM 1578 O O . CYS B 1 3 ? -3.967 0.625 -14.719 1 69.62 3 CYS B O 1
ATOM 1580 N N . GLY B 1 4 ? -2.49 -0.417 -16.016 1 70.25 4 GLY B N 1
ATOM 1581 C CA . GLY B 1 4 ? -2.695 -1.742 -15.453 1 70.25 4 GLY B CA 1
ATOM 1582 C C . GLY B 1 4 ? -2.58 -1.772 -13.938 1 70.25 4 GLY B C 1
ATOM 1583 O O . GLY B 1 4 ? -3.363 -2.443 -13.266 1 70.25 4 GLY B O 1
ATOM 1584 N N . THR B 1 5 ? -1.66 -1.034 -13.453 1 83.81 5 THR B N 1
ATOM 1585 C CA . THR B 1 5 ? -1.46 -0.962 -12.008 1 83.81 5 THR B CA 1
ATOM 1586 C C . THR B 1 5 ? -2.703 -0.408 -11.32 1 83.81 5 THR B C 1
ATOM 1588 O O . THR B 1 5 ? -3.184 -0.982 -10.336 1 83.81 5 THR B O 1
ATOM 1591 N N . SER B 1 6 ? -3.232 0.621 -11.852 1 82.94 6 SER B N 1
ATOM 1592 C CA . SER B 1 6 ? -4.406 1.261 -11.266 1 82.94 6 SER B CA 1
ATOM 1593 C C . SER B 1 6 ? -5.629 0.355 -11.352 1 82.94 6 SER B C 1
ATOM 1595 O O . SER B 1 6 ? -6.473 0.357 -10.453 1 82.94 6 SER B O 1
ATOM 1597 N N . ALA B 1 7 ? -5.711 -0.336 -12.438 1 80.94 7 ALA B N 1
ATOM 1598 C CA . ALA B 1 7 ? -6.828 -1.264 -12.594 1 80.94 7 ALA B CA 1
ATOM 1599 C C . ALA B 1 7 ? -6.781 -2.361 -11.531 1 80.94 7 ALA B C 1
ATOM 1601 O O . ALA B 1 7 ? -7.801 -2.68 -10.914 1 80.94 7 ALA B O 1
ATOM 1602 N N . ASN B 1 8 ? -5.613 -2.973 -11.328 1 87.31 8 ASN B N 1
ATOM 1603 C CA . ASN B 1 8 ? -5.453 -4.008 -10.312 1 87.31 8 ASN B CA 1
ATOM 1604 C C . ASN B 1 8 ? -5.715 -3.463 -8.914 1 87.31 8 ASN B C 1
ATOM 1606 O O . ASN B 1 8 ? -6.336 -4.137 -8.086 1 87.31 8 ASN B O 1
ATOM 1610 N N . GLU B 1 9 ? -5.262 -2.252 -8.648 1 88.88 9 GLU B N 1
ATOM 1611 C CA . GLU B 1 9 ? -5.52 -1.603 -7.371 1 88.88 9 GLU B CA 1
ATOM 1612 C C . GLU B 1 9 ? -7.016 -1.451 -7.117 1 88.88 9 GLU B C 1
ATOM 1614 O O . GLU B 1 9 ? -7.492 -1.716 -6.012 1 88.88 9 GLU B O 1
ATOM 1619 N N . ASN B 1 10 ? -7.68 -1.018 -8.109 1 86.38 10 ASN B N 1
ATOM 1620 C CA . ASN B 1 10 ? -9.117 -0.825 -7.973 1 86.38 10 ASN B CA 1
ATOM 1621 C C . ASN B 1 10 ? -9.844 -2.15 -7.754 1 86.38 10 ASN B C 1
ATOM 1623 O O . ASN B 1 10 ? -10.797 -2.219 -6.98 1 86.38 10 ASN B O 1
ATOM 1627 N N . ALA B 1 11 ? -9.438 -3.137 -8.469 1 86.94 11 ALA B N 1
ATOM 1628 C CA . ALA B 1 11 ? -10.039 -4.457 -8.305 1 86.94 11 ALA B CA 1
ATOM 1629 C C . ALA B 1 11 ? -9.867 -4.965 -6.879 1 86.94 11 ALA B C 1
ATOM 1631 O O . ALA B 1 11 ? -10.82 -5.465 -6.277 1 86.94 11 ALA B O 1
ATOM 1632 N N . ILE B 1 12 ? -8.688 -4.828 -6.332 1 90.31 12 ILE B N 1
ATOM 1633 C CA . ILE B 1 12 ? -8.398 -5.312 -4.988 1 90.31 12 ILE B CA 1
ATOM 1634 C C . ILE B 1 12 ? -9.18 -4.492 -3.965 1 90.31 12 ILE B C 1
ATOM 1636 O O . ILE B 1 12 ? -9.734 -5.047 -3.014 1 90.31 12 ILE B O 1
ATOM 1640 N N . LYS B 1 13 ? -9.242 -3.189 -4.16 1 92.81 13 LYS B N 1
ATOM 1641 C CA . LYS B 1 13 ? -10.023 -2.342 -3.258 1 92.81 13 LYS B CA 1
ATOM 1642 C C . LYS B 1 13 ? -11.492 -2.74 -3.262 1 92.81 13 LYS B C 1
ATOM 1644 O O . LYS B 1 13 ? -12.125 -2.836 -2.203 1 92.81 13 LYS B O 1
ATOM 1649 N N . THR B 1 14 ? -11.992 -2.92 -4.477 1 89.81 14 THR B N 1
ATOM 1650 C CA . THR B 1 14 ? -13.383 -3.332 -4.613 1 89.81 14 THR B CA 1
ATOM 1651 C C . THR B 1 14 ? -13.625 -4.668 -3.912 1 89.81 14 THR B C 1
ATOM 1653 O O . THR B 1 14 ? -14.656 -4.859 -3.271 1 89.81 14 THR B O 1
ATOM 1656 N N . ALA B 1 15 ? -12.688 -5.594 -4.07 1 89.31 15 ALA B N 1
ATOM 1657 C CA . ALA B 1 15 ? -12.797 -6.887 -3.4 1 89.31 15 ALA B CA 1
ATOM 1658 C C . ALA B 1 15 ? -12.836 -6.719 -1.884 1 89.31 15 ALA B C 1
ATOM 1660 O O . ALA B 1 15 ? -13.617 -7.383 -1.201 1 89.31 15 ALA B O 1
ATOM 1661 N N . PHE B 1 16 ? -11.977 -5.832 -1.323 1 93.5 16 PHE B N 1
ATOM 1662 C CA . PHE B 1 16 ? -11.977 -5.574 0.112 1 93.5 16 PHE B CA 1
ATOM 1663 C C . PHE B 1 16 ? -13.328 -5.016 0.559 1 93.5 16 PHE B C 1
ATOM 1665 O O . PHE B 1 16 ? -13.891 -5.465 1.558 1 93.5 16 PHE B O 1
ATOM 1672 N N . ILE B 1 17 ? -13.812 -4.031 -0.182 1 93 17 ILE B N 1
ATOM 1673 C CA . ILE B 1 17 ? -15.086 -3.398 0.157 1 93 17 ILE B CA 1
ATOM 1674 C C . ILE B 1 17 ? -16.203 -4.434 0.109 1 93 17 ILE B C 1
ATOM 1676 O O . ILE B 1 17 ? -17.031 -4.496 1.016 1 93 17 ILE B O 1
ATOM 1680 N N . TRP B 1 18 ? -16.172 -5.207 -0.983 1 89.06 18 TRP B N 1
ATOM 1681 C CA . TRP B 1 18 ? -17.172 -6.25 -1.139 1 89.06 18 TRP B CA 1
ATOM 1682 C C . TRP B 1 18 ? -17.125 -7.23 0.028 1 89.06 18 TRP B C 1
ATOM 1684 O O . TRP B 1 18 ? -18.172 -7.586 0.591 1 89.06 18 TRP B O 1
ATOM 1694 N N . TYR B 1 19 ? -16 -7.691 0.373 1 89.44 19 TYR B N 1
ATOM 1695 C CA . TYR B 1 19 ? -15.805 -8.641 1.466 1 89.44 19 TYR B CA 1
ATOM 1696 C C . TYR B 1 19 ? -16.328 -8.07 2.777 1 89.44 19 TYR B C 1
ATOM 1698 O O . TYR B 1 19 ? -17.094 -8.742 3.488 1 89.44 19 TYR B O 1
ATOM 1706 N N . MET B 1 20 ? -15.992 -6.852 3.109 1 90.94 20 MET B N 1
ATOM 1707 C CA . MET B 1 20 ? -16.391 -6.234 4.371 1 90.94 20 MET B CA 1
ATOM 1708 C C . MET B 1 20 ? -17.906 -5.969 4.391 1 90.94 20 MET B C 1
ATOM 1710 O O . MET B 1 20 ? -18.547 -6.113 5.43 1 90.94 20 MET B O 1
ATOM 1714 N N . THR B 1 21 ? -18.438 -5.531 3.225 1 89.69 21 THR B N 1
ATOM 1715 C CA . THR B 1 21 ? -19.875 -5.328 3.121 1 89.69 21 THR B CA 1
ATOM 1716 C C . THR B 1 21 ? -20.625 -6.617 3.428 1 89.69 21 THR B C 1
ATOM 1718 O O . THR B 1 21 ? -21.625 -6.605 4.152 1 89.69 21 THR B O 1
ATOM 1721 N N . ASN B 1 22 ? -20.156 -7.699 2.869 1 83.12 22 ASN B N 1
ATOM 1722 C CA . ASN B 1 22 ? -20.766 -9 3.131 1 83.12 22 ASN B CA 1
ATOM 1723 C C . ASN B 1 22 ? -20.688 -9.367 4.605 1 83.12 22 ASN B C 1
ATOM 1725 O O . ASN B 1 22 ? -21.641 -9.914 5.168 1 83.12 22 ASN B O 1
ATOM 1729 N N . ARG B 1 23 ? -19.625 -9.062 5.234 1 87.19 23 ARG B N 1
ATOM 1730 C CA . ARG B 1 23 ? -19.422 -9.367 6.648 1 87.19 23 ARG B CA 1
ATOM 1731 C C . ARG B 1 23 ? -20.391 -8.562 7.52 1 87.19 23 ARG B C 1
ATOM 1733 O O . ARG B 1 23 ? -20.766 -9.008 8.609 1 87.19 23 ARG B O 1
ATOM 1740 N N . ARG B 1 24 ? -20.812 -7.438 6.969 1 91.44 24 ARG B N 1
ATOM 1741 C CA . ARG B 1 24 ? -21.781 -6.602 7.684 1 91.44 24 ARG B CA 1
ATOM 1742 C C . ARG B 1 24 ? -23.203 -6.918 7.25 1 91.44 24 ARG B C 1
ATOM 1744 O O . ARG B 1 24 ? -24.125 -6.125 7.48 1 91.44 24 ARG B O 1
ATOM 1751 N N . GLY B 1 25 ? -23.391 -8.016 6.531 1 85.75 25 GLY B N 1
ATOM 1752 C CA . GLY B 1 25 ? -24.734 -8.43 6.109 1 85.75 25 GLY B CA 1
ATOM 1753 C C . GLY B 1 25 ? -25.312 -7.535 5.031 1 85.75 25 GLY B C 1
ATOM 1754 O O . GLY B 1 25 ? -26.531 -7.328 4.98 1 85.75 25 GLY B O 1
ATOM 1755 N N . GLY B 1 26 ? -24.438 -6.887 4.32 1 87.12 26 GLY B N 1
ATOM 1756 C CA . GLY B 1 26 ? -24.906 -6.027 3.24 1 87.12 26 GLY B CA 1
ATOM 1757 C C . GLY B 1 26 ? -25.094 -4.582 3.666 1 87.12 26 GLY B C 1
ATOM 1758 O O . GLY B 1 26 ? -25.422 -3.725 2.842 1 87.12 26 GLY B O 1
ATOM 1759 N N . ASN B 1 27 ? -24.859 -4.25 4.898 1 89.81 27 ASN B N 1
ATOM 1760 C CA . ASN B 1 27 ? -25.047 -2.898 5.418 1 89.81 27 ASN B CA 1
ATOM 1761 C C . ASN B 1 27 ? -23.828 -2.018 5.148 1 89.81 27 ASN B C 1
ATOM 1763 O O . ASN B 1 27 ? -22.703 -2.52 5.012 1 89.81 27 ASN B O 1
ATOM 1767 N N . PRO B 1 28 ? -24.078 -0.742 5.082 1 91.19 28 PRO B N 1
ATOM 1768 C CA . PRO B 1 28 ? -22.938 0.178 4.965 1 91.19 28 PRO B CA 1
ATOM 1769 C C . PRO B 1 28 ? -22.109 0.248 6.242 1 91.19 28 PRO B C 1
ATOM 1771 O O . PRO B 1 28 ? -22.531 -0.242 7.293 1 91.19 28 PRO B O 1
ATOM 1774 N N . PRO B 1 29 ? -20.891 0.75 6.133 1 93.81 29 PRO B N 1
ATOM 1775 C CA . PRO B 1 29 ? -20.109 0.922 7.352 1 93.81 29 PRO B CA 1
ATOM 1776 C C . PRO B 1 29 ? -20.812 1.76 8.406 1 93.81 29 PRO B C 1
ATOM 1778 O O . PRO B 1 29 ? -21.5 2.734 8.07 1 93.81 29 PRO B O 1
ATOM 1781 N N . ASP B 1 30 ? -20.672 1.384 9.625 1 94.38 30 ASP B N 1
ATOM 1782 C CA . ASP B 1 30 ? -21.297 2.133 10.711 1 94.38 30 ASP B CA 1
ATOM 1783 C C . ASP B 1 30 ? -20.359 3.217 11.242 1 94.38 30 ASP B C 1
ATOM 1785 O O . ASP B 1 30 ? -19.25 3.395 10.727 1 94.38 30 ASP B O 1
ATOM 1789 N N . LYS B 1 31 ? -20.859 3.939 12.242 1 95.38 31 LYS B N 1
ATOM 1790 C CA . LYS B 1 31 ? -20.094 5.07 12.773 1 95.38 31 LYS B CA 1
ATOM 1791 C C . LYS B 1 31 ? -18.75 4.621 13.336 1 95.38 31 LYS B C 1
ATOM 1793 O O . LYS B 1 31 ? -17.75 5.32 13.188 1 95.38 31 LYS B O 1
ATOM 1798 N N . GLU B 1 32 ? -18.734 3.506 13.984 1 95.44 32 GLU B N 1
ATOM 1799 C CA . GLU B 1 32 ? -17.5 2.994 14.562 1 95.44 32 GLU B CA 1
ATOM 1800 C C . GLU B 1 32 ? -16.453 2.725 13.484 1 95.44 32 GLU B C 1
ATOM 1802 O O . GLU B 1 32 ? -15.273 3.068 13.648 1 95.44 32 GLU B O 1
ATOM 1807 N N . ALA B 1 33 ? -16.875 2.066 12.422 1 95.56 33 ALA B N 1
ATOM 1808 C CA . ALA B 1 33 ? -15.977 1.787 11.297 1 95.56 33 ALA B CA 1
ATOM 1809 C C . ALA B 1 33 ? -15.477 3.08 10.656 1 95.56 33 ALA B C 1
ATOM 1811 O O . ALA B 1 33 ? -14.289 3.211 10.359 1 95.56 33 ALA B O 1
ATOM 1812 N N . LEU B 1 34 ? -16.359 4.039 10.523 1 95.38 34 LEU B N 1
ATOM 1813 C CA . LEU B 1 34 ? -16.016 5.305 9.891 1 95.38 34 LEU B CA 1
ATOM 1814 C C . LEU B 1 34 ? -15.047 6.102 10.766 1 95.38 34 LEU B C 1
ATOM 1816 O O . LEU B 1 34 ? -14.109 6.723 10.25 1 95.38 34 LEU B O 1
ATOM 1820 N N . ASP B 1 35 ? -15.234 6.062 12.023 1 95.5 35 ASP B N 1
ATOM 1821 C CA . ASP B 1 35 ? -14.359 6.793 12.938 1 95.5 35 ASP B CA 1
ATOM 1822 C C . ASP B 1 35 ? -12.992 6.109 13.047 1 95.5 35 ASP B C 1
ATOM 1824 O O . ASP B 1 35 ? -11.953 6.773 13 1 95.5 35 ASP B O 1
ATOM 1828 N N . SER B 1 36 ? -13 4.816 13.164 1 95.62 36 SER B N 1
ATOM 1829 C CA . SER B 1 36 ? -11.766 4.078 13.43 1 95.62 36 SER B CA 1
ATOM 1830 C C . SER B 1 36 ? -10.859 4.055 12.203 1 95.62 36 SER B C 1
ATOM 1832 O O . SER B 1 36 ? -9.641 4.027 12.328 1 95.62 36 SER B O 1
ATOM 1834 N N . CYS B 1 37 ? -11.422 4.062 11.016 1 96.06 37 CYS B N 1
ATOM 1835 C CA . CYS B 1 37 ? -10.594 4.004 9.82 1 96.06 37 CYS B CA 1
ATOM 1836 C C . CYS B 1 37 ? -9.75 5.27 9.68 1 96.06 37 CYS B C 1
ATOM 1838 O O . CYS B 1 37 ? -8.656 5.234 9.102 1 96.06 37 CYS B O 1
ATOM 1840 N N . MET B 1 38 ? -10.203 6.395 10.258 1 93.5 38 MET B N 1
ATOM 1841 C CA . MET B 1 38 ? -9.484 7.66 10.18 1 93.5 38 MET B CA 1
ATOM 1842 C C . MET B 1 38 ? -8.203 7.613 11.016 1 93.5 38 MET B C 1
ATOM 1844 O O . MET B 1 38 ? -7.301 8.422 10.82 1 93.5 38 MET B O 1
ATOM 1848 N N . LEU B 1 39 ? -8.18 6.609 11.914 1 91.38 39 LEU B N 1
ATOM 1849 C CA . LEU B 1 39 ? -7.027 6.406 12.781 1 91.38 39 LEU B CA 1
ATOM 1850 C C . LEU B 1 39 ? -6.305 5.109 12.422 1 91.38 39 LEU B C 1
ATOM 1852 O O . LEU B 1 39 ? -5.418 4.668 13.156 1 91.38 39 LEU B O 1
ATOM 1856 N N . GLN B 1 40 ? -6.738 4.52 11.281 1 92.25 40 GLN B N 1
ATOM 1857 C CA . GLN B 1 40 ? -6.156 3.281 10.773 1 92.25 40 GLN B CA 1
ATOM 1858 C C . GLN B 1 40 ? -6.289 2.15 11.789 1 92.25 40 GLN B C 1
ATOM 1860 O O . GLN B 1 40 ? -5.375 1.34 11.945 1 92.25 40 GLN B O 1
ATOM 1865 N N . ASN B 1 41 ? -7.371 2.195 12.484 1 92.25 41 ASN B N 1
ATOM 1866 C CA . ASN B 1 41 ? -7.668 1.156 13.461 1 92.25 41 ASN B CA 1
ATOM 1867 C C . ASN B 1 41 ? -8.844 0.29 13.023 1 92.25 41 ASN B C 1
ATOM 1869 O O . ASN B 1 41 ? -9.648 0.704 12.18 1 92.25 41 ASN B O 1
ATOM 1873 N N . GLN B 1 42 ? -8.828 -0.966 13.531 1 91.69 42 GLN B N 1
ATOM 1874 C CA . GLN B 1 42 ? -10.008 -1.804 13.344 1 91.69 42 GLN B CA 1
ATOM 1875 C C . GLN B 1 42 ? -11.219 -1.22 14.078 1 91.69 42 GLN B C 1
ATOM 1877 O O . GLN B 1 42 ? -11.062 -0.537 15.086 1 91.69 42 GLN B O 1
ATOM 1882 N N . PRO B 1 43 ? -12.492 -1.376 13.688 1 93.75 43 PRO B N 1
ATOM 1883 C CA . PRO B 1 43 ? -12.789 -2.283 12.578 1 93.75 43 PRO B CA 1
ATOM 1884 C C . PRO B 1 43 ? -12.719 -1.592 11.219 1 93.75 43 PRO B C 1
ATOM 1886 O O . PRO B 1 43 ? -12.781 -2.254 10.18 1 93.75 43 PRO B O 1
ATOM 1889 N N . GLY B 1 44 ? -12.57 -0.273 11.102 1 95.75 44 GLY B N 1
ATOM 1890 C CA . GLY B 1 44 ? -12.648 0.463 9.852 1 95.75 44 GLY B CA 1
ATOM 1891 C C . GLY B 1 44 ? -11.508 0.145 8.898 1 95.75 44 GLY B C 1
ATOM 1892 O O . GLY B 1 44 ? -11.672 0.222 7.68 1 95.75 44 GLY B O 1
ATOM 1893 N N . THR B 1 45 ? -10.375 -0.099 9.5 1 95.81 45 THR B N 1
ATOM 1894 C CA . THR B 1 45 ? -9.211 -0.572 8.75 1 95.81 45 THR B CA 1
ATOM 1895 C C . THR B 1 45 ? -8.945 -2.045 9.047 1 95.81 45 THR B C 1
ATOM 1897 O O . THR B 1 45 ? -8.219 -2.371 9.984 1 95.81 45 THR B O 1
ATOM 1900 N N . PRO B 1 46 ? -9.461 -2.926 8.258 1 91.44 46 PRO B N 1
ATOM 1901 C CA . PRO B 1 46 ? -9.383 -4.359 8.555 1 91.44 46 PRO B CA 1
ATOM 1902 C C . PRO B 1 46 ? -8 -4.945 8.25 1 91.44 46 PRO B C 1
ATOM 1904 O O . PRO B 1 46 ? -7.266 -4.406 7.418 1 91.44 46 PRO B O 1
ATOM 1907 N N . LYS B 1 47 ? -7.66 -5.988 8.875 1 87.69 47 LYS B N 1
ATOM 1908 C CA . LYS B 1 47 ? -6.43 -6.73 8.609 1 8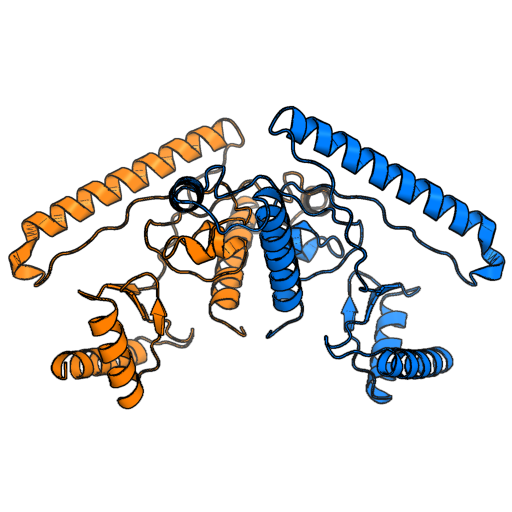7.69 47 LYS B CA 1
ATOM 1909 C C . LYS B 1 47 ? -6.645 -7.785 7.523 1 87.69 47 LYS B C 1
ATOM 1911 O O . LYS B 1 47 ? -6.488 -8.984 7.773 1 87.69 47 LYS B O 1
ATOM 1916 N N . LEU B 1 48 ? -7.008 -7.34 6.383 1 90.56 48 LEU B N 1
ATOM 1917 C CA . LEU B 1 48 ? -7.211 -8.203 5.223 1 90.56 48 LEU B CA 1
ATOM 1918 C C . LEU B 1 48 ? -5.926 -8.32 4.41 1 90.56 48 LEU B C 1
ATOM 1920 O O . LEU B 1 48 ? -5.078 -7.43 4.441 1 90.56 48 LEU B O 1
ATOM 1924 N N . SER B 1 49 ? -5.793 -9.43 3.797 1 90.88 49 SER B N 1
ATOM 1925 C CA . SER B 1 49 ? -4.617 -9.688 2.971 1 90.88 49 SER B CA 1
ATOM 1926 C C . SER B 1 49 ? -5.008 -10.281 1.62 1 90.88 49 SER B C 1
ATOM 1928 O O . SER B 1 49 ? -6.133 -10.75 1.445 1 90.88 49 SER B O 1
ATOM 1930 N N . VAL B 1 50 ? -4.145 -10.117 0.711 1 92 50 VAL B N 1
ATOM 1931 C CA . VAL B 1 50 ? -4.242 -10.734 -0.609 1 92 50 VAL B CA 1
ATOM 1932 C C . VAL B 1 50 ? -3.16 -11.797 -0.766 1 92 50 VAL B C 1
ATOM 1934 O O . VAL B 1 50 ? -1.995 -11.555 -0.437 1 92 50 VAL B O 1
ATOM 1937 N N . LEU B 1 51 ? -3.553 -12.992 -1.176 1 91.5 51 LEU B N 1
ATOM 1938 C CA . LEU B 1 51 ? -2.578 -14.039 -1.464 1 91.5 51 LEU B CA 1
ATOM 1939 C C . LEU B 1 51 ? -1.909 -13.797 -2.814 1 91.5 51 LEU B C 1
ATOM 1941 O O . LEU B 1 51 ? -2.578 -13.781 -3.85 1 91.5 51 LEU B O 1
ATOM 1945 N N . GLY B 1 52 ? -0.646 -13.508 -2.756 1 89.94 52 GLY B N 1
ATOM 1946 C CA . GLY B 1 52 ? 0.129 -13.375 -3.979 1 89.94 52 GLY B CA 1
ATOM 1947 C C . GLY B 1 52 ? 0.816 -14.656 -4.398 1 89.94 52 GLY B C 1
ATOM 1948 O O . GLY B 1 52 ? 0.82 -15.641 -3.65 1 89.94 52 GLY B O 1
ATOM 1949 N N . PHE B 1 53 ? 1.348 -14.648 -5.598 1 90.31 53 PHE B N 1
ATOM 1950 C CA . PHE B 1 53 ? 2.014 -15.836 -6.121 1 90.31 53 PHE B CA 1
ATOM 1951 C C . PHE B 1 53 ? 3.436 -15.508 -6.562 1 90.31 53 PHE B C 1
ATOM 1953 O O . PHE B 1 53 ? 3.688 -14.43 -7.105 1 90.31 53 PHE B O 1
ATOM 1960 N N . GLN B 1 54 ? 4.312 -16.453 -6.367 1 88.5 54 GLN B N 1
ATOM 1961 C CA . GLN B 1 54 ? 5.68 -16.312 -6.855 1 88.5 54 GLN B CA 1
ATOM 1962 C C . GLN B 1 54 ? 5.699 -16.094 -8.367 1 88.5 54 GLN B C 1
ATOM 1964 O O . GLN B 1 54 ? 4.973 -16.781 -9.102 1 88.5 54 GLN B O 1
ATOM 1969 N N . GLY B 1 55 ? 6.465 -15.047 -8.734 1 85.81 55 GLY B N 1
ATOM 1970 C CA . GLY B 1 55 ? 6.648 -14.812 -10.156 1 85.81 55 GLY B CA 1
ATOM 1971 C C . GLY B 1 55 ? 5.574 -13.922 -10.758 1 85.81 55 GLY B C 1
ATOM 1972 O O . GLY B 1 55 ? 5.664 -13.539 -11.922 1 85.81 55 GLY B O 1
ATOM 1973 N N . ALA B 1 56 ? 4.574 -13.516 -10.016 1 85.19 56 ALA B N 1
ATOM 1974 C CA . ALA B 1 56 ? 3.449 -12.742 -10.531 1 85.19 56 ALA B CA 1
ATOM 1975 C C . ALA B 1 56 ? 3.842 -11.281 -10.742 1 85.19 56 ALA B C 1
ATOM 1977 O O . ALA B 1 56 ? 4.691 -10.75 -10.023 1 85.19 56 ALA B O 1
ATOM 1978 N N . PHE B 1 57 ? 3.26 -10.633 -11.789 1 85.19 57 PHE B N 1
ATOM 1979 C CA . PHE B 1 57 ? 3.361 -9.195 -12.016 1 85.19 57 PHE B CA 1
ATOM 1980 C C . PHE B 1 57 ? 1.979 -8.555 -12.031 1 85.19 57 PHE B C 1
ATOM 1982 O O . PHE B 1 57 ? 1.153 -8.867 -12.891 1 85.19 57 PHE B O 1
ATOM 1989 N N . HIS B 1 58 ? 1.72 -7.621 -11.086 1 87.25 58 HIS B N 1
ATOM 1990 C CA . HIS B 1 58 ? 0.418 -6.973 -10.984 1 87.25 58 HIS B CA 1
ATOM 1991 C C . HIS B 1 58 ? 0.553 -5.453 -11.055 1 87.25 58 HIS B C 1
ATOM 1993 O O . HIS B 1 58 ? -0.447 -4.734 -10.992 1 87.25 58 HIS B O 1
ATOM 1999 N N . GLY B 1 59 ? 1.738 -4.969 -11.102 1 87.69 59 GLY B N 1
ATOM 2000 C CA . GLY B 1 59 ? 1.975 -3.535 -11.125 1 87.69 59 GLY B CA 1
ATOM 2001 C C . GLY B 1 59 ? 3.066 -3.096 -10.164 1 87.69 59 GLY B C 1
ATOM 2002 O O . GLY B 1 59 ? 3.725 -3.93 -9.539 1 87.69 59 GLY B O 1
ATOM 2003 N N . ARG B 1 60 ? 3.258 -1.732 -10.125 1 90 60 ARG B N 1
ATOM 2004 C CA . ARG B 1 60 ? 4.441 -1.29 -9.398 1 90 60 ARG B CA 1
ATOM 2005 C C . ARG B 1 60 ? 4.082 -0.249 -8.344 1 90 60 ARG B C 1
ATOM 2007 O O . ARG B 1 60 ? 4.953 0.469 -7.848 1 90 60 ARG B O 1
ATOM 2014 N N . SER B 1 61 ? 2.762 -0.076 -8.023 1 91.62 61 SER B N 1
ATOM 2015 C CA . SER B 1 61 ? 2.414 0.667 -6.812 1 91.62 61 SER B CA 1
ATOM 2016 C C . SER B 1 61 ? 2.807 -0.105 -5.559 1 91.62 61 SER B C 1
ATOM 2018 O O . SER B 1 61 ? 3.086 -1.304 -5.621 1 91.62 61 SER B O 1
ATOM 2020 N N . LEU B 1 62 ? 2.83 0.525 -4.418 1 93.12 62 LEU B N 1
ATOM 2021 C CA . LEU B 1 62 ? 3.244 -0.171 -3.205 1 93.12 62 LEU B CA 1
ATOM 2022 C C . LEU B 1 62 ? 2.328 -1.354 -2.916 1 93.12 62 LEU B C 1
ATOM 2024 O O . LEU B 1 62 ? 2.797 -2.434 -2.551 1 93.12 62 LEU B O 1
ATOM 2028 N N . CYS B 1 63 ? 1.033 -1.138 -3.107 1 93.5 63 CYS B N 1
ATOM 2029 C CA . CYS B 1 63 ? 0.109 -2.25 -2.914 1 93.5 63 CYS B CA 1
ATOM 2030 C C . CYS B 1 63 ? 0.388 -3.369 -3.908 1 93.5 63 CYS B C 1
ATOM 2032 O O . CYS B 1 63 ? 0.487 -4.535 -3.523 1 93.5 63 CYS B O 1
ATOM 2034 N N . MET B 1 64 ? 0.524 -2.975 -5.145 1 93.12 64 MET B N 1
ATOM 2035 C CA . MET B 1 64 ? 0.732 -3.998 -6.168 1 93.12 64 MET B CA 1
ATOM 2036 C C . MET B 1 64 ? 2.09 -4.672 -5.996 1 93.12 64 MET B C 1
ATOM 2038 O O . MET B 1 64 ? 2.234 -5.863 -6.27 1 93.12 64 MET B O 1
ATOM 2042 N N . LEU B 1 65 ? 3.051 -3.949 -5.477 1 94.69 65 LEU B N 1
ATOM 2043 C CA . LEU B 1 65 ? 4.363 -4.539 -5.227 1 94.69 65 LEU B CA 1
ATOM 2044 C C . LEU B 1 65 ? 4.285 -5.566 -4.102 1 94.69 65 LEU B C 1
ATOM 2046 O O . LEU B 1 65 ? 5.164 -6.426 -3.979 1 94.69 65 LEU B O 1
ATOM 2050 N N . SER B 1 66 ? 3.23 -5.508 -3.316 1 95.12 66 SER B N 1
ATOM 2051 C CA . SER B 1 66 ? 3.027 -6.484 -2.252 1 95.12 66 SER B CA 1
ATOM 2052 C C . SER B 1 66 ? 2.576 -7.828 -2.814 1 95.12 66 SER B C 1
ATOM 2054 O O . SER B 1 66 ? 2.652 -8.852 -2.131 1 95.12 66 SER B O 1
ATOM 2056 N N . VAL B 1 67 ? 2.109 -7.812 -4.062 1 93.44 67 VAL B N 1
ATOM 2057 C CA . VAL B 1 67 ? 1.675 -9.07 -4.664 1 93.44 67 VAL B CA 1
ATOM 2058 C C . VAL B 1 67 ? 2.439 -9.312 -5.965 1 93.44 67 VAL B C 1
ATOM 2060 O O . VAL B 1 67 ? 2.123 -10.234 -6.715 1 93.44 67 VAL B O 1
ATOM 2063 N N . THR B 1 68 ? 3.359 -8.414 -6.309 1 91.94 68 THR B N 1
ATOM 2064 C CA . THR B 1 68 ? 4.242 -8.586 -7.457 1 91.94 68 THR B CA 1
ATOM 2065 C C . THR B 1 68 ? 5.574 -9.203 -7.027 1 91.94 68 THR B C 1
ATOM 2067 O O . THR B 1 68 ? 6.172 -8.773 -6.039 1 91.94 68 THR B O 1
ATOM 2070 N N . ARG B 1 69 ? 6.055 -10.258 -7.812 1 89.94 69 ARG B N 1
ATOM 2071 C CA . ARG B 1 69 ? 7.309 -10.938 -7.523 1 89.94 69 ARG B CA 1
ATOM 2072 C C . ARG B 1 69 ? 8.023 -11.344 -8.812 1 89.94 69 ARG B C 1
ATOM 2074 O O . ARG B 1 69 ? 8.625 -12.414 -8.883 1 89.94 69 ARG B O 1
ATOM 2081 N N . SER B 1 70 ? 7.883 -10.5 -9.688 1 86.12 70 SER B N 1
ATOM 2082 C CA . SER B 1 70 ? 8.445 -10.828 -10.992 1 86.12 70 SER B CA 1
ATOM 2083 C C . SER B 1 70 ? 9.93 -10.484 -11.055 1 86.12 70 SER B C 1
ATOM 2085 O O . SER B 1 70 ? 10.727 -11.25 -11.586 1 86.12 70 SER B O 1
ATOM 2087 N N . LYS B 1 71 ? 10.312 -9.289 -10.609 1 88.5 71 LYS B N 1
ATOM 2088 C CA . LYS B 1 71 ? 11.703 -8.836 -10.617 1 88.5 71 LYS B CA 1
ATOM 2089 C C . LYS B 1 71 ? 12.055 -8.117 -9.32 1 88.5 71 LYS B C 1
ATOM 2091 O O . LYS B 1 71 ? 11.344 -7.199 -8.898 1 88.5 71 LYS B O 1
ATOM 2096 N N . ALA B 1 72 ? 13.172 -8.469 -8.805 1 91.88 72 ALA B N 1
ATOM 2097 C CA . ALA B 1 72 ? 13.617 -7.934 -7.516 1 91.88 72 ALA B CA 1
ATOM 2098 C C . ALA B 1 72 ? 13.844 -6.426 -7.602 1 91.88 72 ALA B C 1
ATOM 2100 O O . ALA B 1 72 ? 13.5 -5.688 -6.676 1 91.88 72 ALA B O 1
ATOM 2101 N N . ILE B 1 73 ? 14.328 -5.969 -8.734 1 90.56 73 ILE B N 1
ATOM 2102 C CA . ILE B 1 73 ? 14.773 -4.59 -8.875 1 90.56 73 ILE B CA 1
ATOM 2103 C C . ILE B 1 73 ? 13.578 -3.646 -8.773 1 90.56 73 ILE B C 1
ATOM 2105 O O . ILE B 1 73 ? 13.727 -2.475 -8.43 1 90.56 73 ILE B O 1
ATOM 2109 N N . HIS B 1 74 ? 12.414 -4.164 -9 1 88.56 74 HIS B N 1
ATOM 2110 C CA . HIS B 1 74 ? 11.219 -3.326 -8.945 1 88.56 74 HIS B CA 1
ATOM 2111 C C . HIS B 1 74 ? 10.688 -3.217 -7.523 1 88.56 74 HIS B C 1
ATOM 2113 O O . HIS B 1 74 ? 9.922 -2.301 -7.211 1 88.56 74 HIS B O 1
ATOM 2119 N N . LYS B 1 75 ? 11.156 -4.059 -6.652 1 93.75 75 LYS B N 1
ATOM 2120 C CA . LYS B 1 75 ? 10.531 -4.188 -5.34 1 93.75 75 LYS B CA 1
ATOM 2121 C C . LYS B 1 75 ? 11.5 -3.795 -4.227 1 93.75 75 LYS B C 1
ATOM 2123 O O . LYS B 1 75 ? 11.078 -3.4 -3.141 1 93.75 75 LYS B O 1
ATOM 2128 N N . VAL B 1 76 ? 12.789 -3.939 -4.543 1 96.25 76 VAL B N 1
ATOM 2129 C CA . VAL B 1 76 ? 13.797 -3.717 -3.514 1 96.25 76 VAL B CA 1
ATOM 2130 C C . VAL B 1 76 ? 13.719 -2.277 -3.01 1 96.25 76 VAL B C 1
ATOM 2132 O O . VAL B 1 76 ? 13.391 -1.364 -3.771 1 96.25 76 VAL B O 1
ATOM 2135 N N . ASP B 1 77 ? 13.922 -2.066 -1.663 1 94.69 77 ASP B N 1
ATOM 2136 C CA . ASP B 1 77 ? 14.023 -0.768 -1.004 1 94.69 77 ASP B CA 1
ATOM 2137 C C . ASP B 1 77 ? 12.641 -0.169 -0.75 1 94.69 77 ASP B C 1
ATOM 2139 O O . ASP B 1 77 ? 12.531 0.974 -0.302 1 94.69 77 ASP B O 1
ATOM 2143 N N . ILE B 1 78 ? 11.594 -0.901 -1.041 1 95.69 78 ILE B N 1
ATOM 2144 C CA . ILE B 1 78 ? 10.227 -0.404 -0.927 1 95.69 78 ILE B CA 1
ATOM 2145 C C . ILE B 1 78 ? 9.477 -1.208 0.127 1 95.69 78 ILE B C 1
ATOM 2147 O O . ILE B 1 78 ? 9.492 -2.441 0.111 1 95.69 78 ILE B O 1
ATOM 2151 N N . PRO B 1 79 ? 8.859 -0.551 1.135 1 94.25 79 PRO B N 1
ATOM 2152 C CA . PRO B 1 79 ? 8.008 -1.286 2.074 1 94.25 79 PRO B CA 1
ATOM 2153 C C . PRO B 1 79 ? 6.855 -2.01 1.386 1 94.25 79 PRO B C 1
ATOM 2155 O O . PRO B 1 79 ? 6.395 -1.577 0.325 1 94.25 79 PRO B O 1
ATOM 2158 N N . ALA B 1 80 ? 6.395 -3.07 1.957 1 94.88 80 ALA B N 1
ATOM 2159 C CA . ALA B 1 80 ? 5.309 -3.871 1.397 1 94.88 80 ALA B CA 1
ATOM 2160 C C . ALA B 1 80 ? 4.418 -4.438 2.5 1 94.88 80 ALA B C 1
ATOM 2162 O O . ALA B 1 80 ? 4.867 -4.621 3.635 1 94.88 80 ALA B O 1
ATOM 2163 N N . PHE B 1 81 ? 3.133 -4.605 2.176 1 93.38 81 PHE B N 1
ATOM 2164 C CA . PHE B 1 81 ? 2.264 -5.355 3.076 1 93.38 81 PHE B CA 1
ATOM 2165 C C . PHE B 1 81 ? 2.803 -6.762 3.307 1 93.38 81 PHE B C 1
ATOM 2167 O O . PHE B 1 81 ? 3.324 -7.391 2.383 1 93.38 81 PHE B O 1
ATOM 2174 N N . ASP B 1 82 ? 2.711 -7.18 4.535 1 88.75 82 ASP B N 1
ATOM 2175 C CA . ASP B 1 82 ? 3.096 -8.555 4.844 1 88.75 82 ASP B CA 1
ATOM 2176 C C . ASP B 1 82 ? 1.975 -9.531 4.5 1 88.75 82 ASP B C 1
ATOM 2178 O O . ASP B 1 82 ? 1.24 -9.977 5.383 1 88.75 82 ASP B O 1
ATOM 2182 N N . TRP B 1 83 ? 1.784 -9.797 3.242 1 92.69 83 TRP B N 1
ATOM 2183 C CA . TRP B 1 83 ? 0.744 -10.68 2.729 1 92.69 83 TRP B CA 1
ATOM 2184 C C . TRP B 1 83 ? 1.331 -12.023 2.301 1 92.69 83 TRP B C 1
ATOM 2186 O O . TRP B 1 83 ? 2.518 -12.117 1.979 1 92.69 83 TRP B O 1
ATOM 2196 N N . PRO B 1 84 ? 0.541 -13.078 2.377 1 90.38 84 PRO B N 1
ATOM 2197 C CA . PRO B 1 84 ? 1.064 -14.406 2.068 1 90.38 84 PRO B CA 1
ATOM 2198 C C . PRO B 1 84 ? 1.445 -14.57 0.598 1 90.38 84 PRO B C 1
ATOM 2200 O O . PRO B 1 84 ? 0.799 -13.984 -0.278 1 90.38 84 PRO B O 1
ATOM 2203 N N . ILE B 1 85 ? 2.451 -15.375 0.39 1 92.81 85 ILE B N 1
ATOM 2204 C CA . ILE B 1 85 ? 3.008 -15.664 -0.925 1 92.81 85 ILE B CA 1
ATOM 2205 C C . ILE B 1 85 ? 2.971 -17.172 -1.175 1 92.81 85 ILE B C 1
ATOM 2207 O O . ILE B 1 85 ? 3.547 -17.953 -0.41 1 92.81 85 ILE B O 1
ATOM 2211 N N . ALA B 1 86 ? 2.34 -17.562 -2.24 1 91.81 86 ALA B N 1
ATOM 2212 C CA . ALA B 1 86 ? 2.264 -18.984 -2.572 1 91.81 86 ALA B CA 1
ATOM 2213 C C . ALA B 1 86 ? 3.02 -19.281 -3.861 1 91.81 86 ALA B C 1
ATOM 2215 O O . ALA B 1 86 ? 3.32 -18.375 -4.641 1 91.81 86 ALA B O 1
ATOM 2216 N N . LYS B 1 87 ? 3.367 -20.531 -4 1 92.44 87 LYS B N 1
ATOM 2217 C CA . LYS B 1 87 ? 3.963 -21.016 -5.242 1 92.44 87 LYS B CA 1
ATOM 2218 C C . LYS B 1 87 ? 2.953 -21 -6.383 1 92.44 87 LYS B C 1
ATOM 2220 O O . LYS B 1 87 ? 1.743 -21.047 -6.148 1 92.44 87 LYS B O 1
ATOM 2225 N N . TYR B 1 88 ? 3.428 -20.844 -7.555 1 87.31 88 TYR B N 1
ATOM 2226 C CA . TYR B 1 88 ? 2.648 -20.953 -8.781 1 87.31 88 TYR B CA 1
ATOM 2227 C C . TYR B 1 88 ? 3.223 -22.031 -9.695 1 87.31 88 TYR B C 1
ATOM 2229 O O . TYR B 1 88 ? 4.441 -22.156 -9.836 1 87.31 88 TYR B O 1
ATOM 2237 N N . PRO B 1 89 ? 2.371 -22.875 -10.25 1 86.38 89 PRO B N 1
ATOM 2238 C CA . PRO B 1 89 ? 2.91 -23.969 -11.055 1 86.38 89 PRO B CA 1
ATOM 2239 C C . PRO B 1 89 ? 3.73 -23.484 -12.25 1 86.38 89 PRO B C 1
ATOM 2241 O O . PRO B 1 89 ? 3.373 -22.5 -12.883 1 86.38 89 PRO B O 1
ATOM 2244 N N . ARG B 1 90 ? 4.844 -24.219 -12.5 1 85.25 90 ARG B N 1
ATOM 2245 C CA . ARG B 1 90 ? 5.672 -24 -13.68 1 85.25 90 ARG B CA 1
ATOM 2246 C C . ARG B 1 90 ? 5.559 -25.172 -14.648 1 85.25 90 ARG B C 1
ATOM 2248 O O . ARG B 1 90 ? 6.371 -26.109 -14.602 1 85.25 90 ARG B O 1
ATOM 2255 N N . TYR B 1 91 ? 4.691 -24.953 -15.602 1 81.12 91 TYR B N 1
ATOM 2256 C CA . TYR B 1 91 ? 4.332 -26.062 -16.469 1 81.12 91 TYR B CA 1
ATOM 2257 C C . TYR B 1 91 ? 5.383 -26.281 -17.547 1 81.12 91 TYR B C 1
ATOM 2259 O O . TYR B 1 91 ? 6.023 -25.328 -18 1 81.12 91 TYR B O 1
ATOM 2267 N N . LYS B 1 92 ? 5.527 -27.578 -17.844 1 84.5 92 LYS B N 1
ATOM 2268 C CA . LYS B 1 92 ? 6.297 -27.953 -19.031 1 84.5 92 LYS B CA 1
ATOM 2269 C C . LYS B 1 92 ? 5.383 -28.234 -20.219 1 84.5 92 LYS B C 1
ATOM 2271 O O . LYS B 1 92 ? 4.277 -28.75 -20.062 1 84.5 92 LYS B O 1
ATOM 2276 N N . TYR B 1 93 ? 5.84 -27.859 -21.359 1 74.38 93 TYR B N 1
ATOM 2277 C CA . TYR B 1 93 ? 5.09 -28.094 -22.594 1 74.38 93 TYR B CA 1
ATOM 2278 C C . TYR B 1 93 ? 5.824 -29.062 -23.5 1 74.38 93 TYR B C 1
ATOM 2280 O O . TYR B 1 93 ? 7.051 -29.156 -23.453 1 74.38 93 TYR B O 1
ATOM 2288 N N . PRO B 1 94 ? 5.199 -29.781 -24.5 1 81 94 PRO B N 1
ATOM 2289 C CA . PRO B 1 94 ? 3.742 -29.781 -24.625 1 81 94 PRO B CA 1
ATOM 2290 C C . PRO B 1 94 ? 3.037 -30.406 -23.438 1 81 94 PRO B C 1
ATOM 2292 O O . PRO B 1 94 ? 3.547 -31.359 -22.844 1 81 94 PRO B O 1
ATOM 2295 N N . LEU B 1 95 ? 1.869 -29.828 -23.125 1 82.31 95 LEU B N 1
ATOM 2296 C CA . LEU B 1 95 ? 1.137 -30.25 -21.938 1 82.31 95 LEU B CA 1
ATOM 2297 C C . LEU B 1 95 ? 0.879 -31.75 -21.953 1 82.31 95 LEU B C 1
ATOM 2299 O O . LEU B 1 95 ? 1.031 -32.438 -20.938 1 82.31 95 LEU B O 1
ATOM 2303 N N . ALA B 1 96 ? 0.502 -32.281 -23.141 1 86.69 96 ALA B N 1
ATOM 2304 C CA . ALA B 1 96 ? 0.145 -33.688 -23.297 1 86.69 96 ALA B CA 1
ATOM 2305 C C . ALA B 1 96 ? 1.343 -34.594 -23.016 1 86.69 96 ALA B C 1
ATOM 2307 O O . ALA B 1 96 ? 1.185 -35.688 -22.484 1 86.69 96 ALA B O 1
ATOM 2308 N N . ASP B 1 97 ? 2.572 -34.156 -23.297 1 92.62 97 ASP B N 1
ATOM 2309 C CA . ASP B 1 97 ? 3.787 -34.969 -23.125 1 92.62 97 ASP B CA 1
ATOM 2310 C C . ASP B 1 97 ? 4.367 -34.781 -21.719 1 92.62 97 ASP B C 1
ATOM 2312 O O . ASP B 1 97 ? 5.328 -35.469 -21.359 1 92.62 97 ASP B O 1
ATOM 2316 N N . ASN B 1 98 ? 3.814 -33.906 -20.938 1 91.31 98 ASN B N 1
ATOM 2317 C CA . ASN B 1 98 ? 4.375 -33.594 -19.625 1 91.31 98 ASN B CA 1
ATOM 2318 C C . ASN B 1 98 ? 3.309 -33.656 -18.531 1 91.31 98 ASN B C 1
ATOM 2320 O O . ASN B 1 98 ? 3.35 -32.875 -17.594 1 91.31 98 ASN B O 1
ATOM 2324 N N . LYS B 1 99 ? 2.342 -34.469 -18.781 1 91.38 99 LYS B N 1
ATOM 2325 C CA . LYS B 1 99 ? 1.173 -34.531 -17.906 1 91.38 99 LYS B CA 1
ATOM 2326 C C . LYS B 1 99 ? 1.576 -34.844 -16.469 1 91.38 99 LYS B C 1
ATOM 2328 O O . LYS B 1 99 ? 1.104 -34.219 -15.523 1 91.38 99 LYS B O 1
ATOM 2333 N N . ALA B 1 100 ? 2.406 -35.875 -16.281 1 96.06 100 ALA B N 1
ATOM 2334 C CA . ALA B 1 100 ? 2.803 -36.312 -14.953 1 96.06 100 ALA B CA 1
ATOM 2335 C C . ALA B 1 100 ? 3.516 -35.188 -14.203 1 96.06 100 ALA B C 1
ATOM 2337 O O . ALA B 1 100 ? 3.2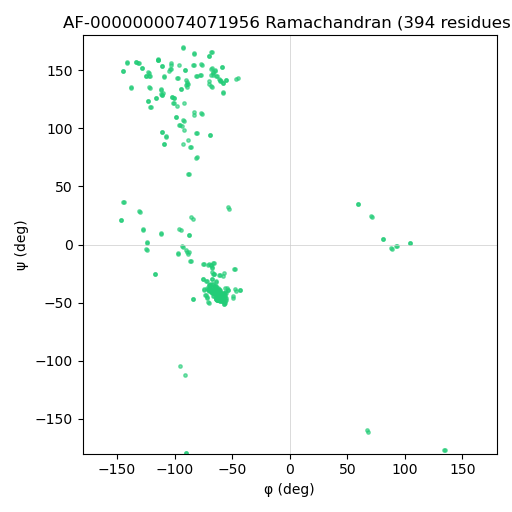21 -34.938 -13.031 1 96.06 100 ALA B O 1
ATOM 2338 N N . TYR B 1 101 ? 4.461 -34.562 -14.875 1 94.12 101 TYR B N 1
ATOM 2339 C CA . TYR B 1 101 ? 5.203 -33.469 -14.289 1 94.12 101 TYR B CA 1
ATOM 2340 C C . TYR B 1 101 ? 4.273 -32.312 -13.906 1 94.12 101 TYR B C 1
ATOM 2342 O O . TYR B 1 101 ? 4.34 -31.797 -12.797 1 94.12 101 TYR B O 1
ATOM 2350 N N . ASN B 1 102 ? 3.391 -31.953 -14.797 1 90.38 102 ASN B N 1
ATOM 2351 C CA . ASN B 1 102 ? 2.506 -30.812 -14.586 1 90.38 102 ASN B CA 1
ATOM 2352 C C . ASN B 1 102 ? 1.466 -31.109 -13.508 1 90.38 102 ASN B C 1
ATOM 2354 O O . ASN B 1 102 ? 1.097 -30.219 -12.734 1 90.38 102 ASN B O 1
ATOM 2358 N N . ASP B 1 103 ? 1.009 -32.344 -13.422 1 92 103 ASP B N 1
ATOM 2359 C CA . ASP B 1 103 ? 0.107 -32.75 -12.344 1 92 103 ASP B CA 1
ATOM 2360 C C . ASP B 1 103 ? 0.786 -32.625 -10.984 1 92 103 ASP B C 1
ATOM 2362 O O . ASP B 1 103 ? 0.156 -32.219 -10.008 1 92 103 ASP B O 1
ATOM 2366 N N . ALA B 1 104 ? 1.985 -33.031 -10.984 1 96 104 ALA B N 1
ATOM 2367 C CA . ALA B 1 104 ? 2.748 -32.938 -9.742 1 96 104 ALA B CA 1
ATOM 2368 C C . ALA B 1 104 ? 2.926 -31.469 -9.336 1 96 104 ALA B C 1
ATOM 2370 O O . ALA B 1 104 ? 2.861 -31.141 -8.148 1 96 104 ALA B O 1
ATOM 2371 N N . GLN B 1 105 ? 3.158 -30.578 -10.289 1 91.06 105 GLN B N 1
ATOM 2372 C CA . GLN B 1 105 ? 3.254 -29.141 -10.039 1 91.06 105 GLN B CA 1
ATOM 2373 C C . GLN B 1 105 ? 1.957 -28.609 -9.438 1 91.06 105 GLN B C 1
ATOM 2375 O O . GLN B 1 105 ? 1.983 -27.844 -8.461 1 91.06 105 GLN B O 1
ATOM 2380 N N . ASP B 1 106 ? 0.883 -28.984 -10.031 1 90.88 106 ASP B N 1
ATOM 2381 C CA . ASP B 1 106 ? -0.414 -28.531 -9.531 1 90.88 106 ASP B CA 1
ATOM 2382 C C . ASP B 1 106 ? -0.621 -28.984 -8.086 1 90.88 106 ASP B C 1
ATOM 2384 O O . ASP B 1 106 ? -1.044 -28.188 -7.242 1 90.88 106 ASP B O 1
ATOM 2388 N N . LYS B 1 107 ? -0.346 -30.25 -7.863 1 92.25 107 LYS B N 1
ATOM 2389 C CA . LYS B 1 107 ? -0.534 -30.797 -6.523 1 92.25 107 LYS B CA 1
ATOM 2390 C C . LYS B 1 107 ? 0.31 -30.047 -5.5 1 92.25 107 LYS B C 1
ATOM 2392 O O . LYS B 1 107 ? -0.182 -29.688 -4.43 1 92.25 107 LYS B O 1
ATOM 2397 N N . GLU B 1 108 ? 1.49 -29.828 -5.848 1 95 108 GLU B N 1
ATOM 2398 C CA . GLU B 1 108 ? 2.41 -29.141 -4.953 1 95 108 GLU B CA 1
ATOM 2399 C C . GLU B 1 108 ? 1.947 -27.703 -4.688 1 95 108 GLU B C 1
ATOM 2401 O O . GLU B 1 108 ? 1.921 -27.266 -3.537 1 95 108 GLU B O 1
ATOM 2406 N N . CYS B 1 109 ? 1.597 -27.016 -5.668 1 92 109 CYS B N 1
ATOM 2407 C CA . CYS B 1 109 ? 1.224 -25.609 -5.551 1 92 109 CYS B CA 1
ATOM 2408 C C . CYS B 1 109 ? -0.111 -25.453 -4.832 1 92 109 CYS B C 1
ATOM 2410 O O . CYS B 1 109 ? -0.292 -24.531 -4.035 1 92 109 CYS B O 1
ATOM 2412 N N . LEU B 1 110 ? -0.986 -26.328 -5.133 1 94 110 LEU B N 1
ATOM 2413 C CA . LEU B 1 110 ? -2.27 -26.281 -4.441 1 94 110 LEU B CA 1
ATOM 2414 C C . LEU B 1 110 ? -2.096 -26.562 -2.953 1 94 110 LEU B C 1
ATOM 2416 O O . LEU B 1 110 ? -2.76 -25.953 -2.117 1 94 110 LEU B O 1
ATOM 2420 N N . GLN B 1 111 ? -1.231 -27.531 -2.668 1 93.12 111 GLN B N 1
ATOM 2421 C CA . GLN B 1 111 ? -0.938 -27.812 -1.266 1 93.12 111 GLN B CA 1
ATOM 2422 C C . GLN B 1 111 ? -0.324 -26.609 -0.575 1 93.12 111 GLN B C 1
ATOM 2424 O O . GLN B 1 111 ? -0.661 -26.297 0.57 1 93.12 111 GLN B O 1
ATOM 2429 N N . ASP B 1 112 ? 0.545 -25.938 -1.218 1 93.69 112 ASP B N 1
ATOM 2430 C CA . ASP B 1 112 ? 1.174 -24.734 -0.688 1 93.69 112 ASP B CA 1
ATOM 2431 C C . ASP B 1 112 ? 0.133 -23.656 -0.393 1 93.69 112 ASP B C 1
ATOM 2433 O O . ASP B 1 112 ? 0.182 -23 0.655 1 93.69 112 ASP B O 1
ATOM 2437 N N . VAL B 1 113 ? -0.799 -23.438 -1.332 1 91.75 113 VAL B N 1
ATOM 2438 C CA . VAL B 1 113 ? -1.872 -22.469 -1.17 1 91.75 113 VAL B CA 1
ATOM 2439 C C . VAL B 1 113 ? -2.699 -22.812 0.067 1 91.75 113 VAL B C 1
ATOM 2441 O O . VAL B 1 113 ? -2.982 -21.938 0.893 1 91.75 113 VAL B O 1
ATOM 2444 N N . ARG B 1 114 ? -3.027 -24.078 0.217 1 90.38 114 ARG B N 1
ATOM 2445 C CA . ARG B 1 114 ? -3.824 -24.5 1.359 1 90.38 114 ARG B CA 1
ATOM 2446 C C . ARG B 1 114 ? -3.09 -24.25 2.67 1 90.38 114 ARG B C 1
ATOM 2448 O O . ARG B 1 114 ? -3.697 -23.828 3.656 1 90.38 114 ARG B O 1
ATOM 2455 N N . GLU B 1 115 ? -1.871 -24.5 2.654 1 91.31 115 GLU B N 1
ATOM 2456 C CA . GLU B 1 115 ? -1.069 -24.281 3.857 1 91.31 115 GLU B CA 1
ATOM 2457 C C . GLU B 1 115 ? -0.986 -22.812 4.215 1 91.31 115 GLU B C 1
ATOM 2459 O O . GLU B 1 115 ? -1.07 -22.438 5.391 1 91.31 115 GLU B O 1
ATOM 2464 N N . LYS B 1 116 ? -0.753 -21.953 3.211 1 88.12 116 LYS B N 1
ATOM 2465 C CA . LYS B 1 116 ? -0.714 -20.516 3.449 1 88.12 116 LYS B CA 1
ATOM 2466 C C . LYS B 1 116 ? -2.041 -20.016 4.016 1 88.12 116 LYS B C 1
ATOM 2468 O O . LYS B 1 116 ? -2.059 -19.203 4.945 1 88.12 116 LYS B O 1
ATOM 2473 N N . ILE B 1 117 ? -3.105 -20.5 3.441 1 85.75 117 ILE B N 1
ATOM 2474 C CA . ILE B 1 117 ? -4.43 -20.094 3.9 1 85.75 117 ILE B CA 1
ATOM 2475 C C . ILE B 1 117 ? -4.625 -20.516 5.352 1 85.75 117 ILE B C 1
ATOM 2477 O O . ILE B 1 117 ? -5.109 -19.734 6.176 1 85.75 117 ILE B O 1
ATOM 2481 N N . ALA B 1 118 ? -4.242 -21.734 5.688 1 81.88 118 ALA B N 1
ATOM 2482 C CA . ALA B 1 118 ? -4.383 -22.25 7.047 1 81.88 118 ALA B CA 1
ATOM 2483 C C . ALA B 1 118 ? -3.549 -21.438 8.031 1 81.88 118 ALA B C 1
ATOM 2485 O O . ALA B 1 118 ? -4.008 -21.125 9.133 1 81.88 118 ALA B O 1
ATOM 2486 N N . GLU B 1 119 ? -2.387 -21.125 7.629 1 83.12 119 GLU B N 1
ATOM 2487 C CA . GLU B 1 119 ? -1.485 -20.344 8.461 1 83.12 119 GLU B CA 1
ATOM 2488 C C . GLU B 1 119 ? -2.066 -18.969 8.75 1 83.12 119 GLU B C 1
ATOM 2490 O O . GLU B 1 119 ? -1.991 -18.484 9.883 1 83.12 119 GLU B O 1
ATOM 2495 N N . TRP B 1 120 ? -2.576 -18.375 7.762 1 79.19 120 TRP B N 1
ATOM 2496 C CA . TRP B 1 120 ? -3.062 -17 7.895 1 79.19 120 TRP B CA 1
ATOM 2497 C C . TRP B 1 120 ? -4.391 -16.969 8.648 1 79.19 120 TRP B C 1
ATOM 2499 O O . TRP B 1 120 ? -4.699 -15.984 9.328 1 79.19 120 TRP B O 1
ATOM 2509 N N . LYS B 1 121 ? -5.133 -18.031 8.516 1 72.38 121 LYS B N 1
ATOM 2510 C CA . LYS B 1 121 ? -6.34 -18.156 9.328 1 72.38 121 LYS B CA 1
ATOM 2511 C C . LYS B 1 121 ? -5.992 -18.25 10.812 1 72.38 121 LYS B C 1
ATOM 2513 O O . LYS B 1 121 ? -6.684 -17.672 11.648 1 72.38 121 LYS B O 1
ATOM 2518 N N . LYS B 1 122 ? -5.016 -18.938 11.039 1 71.12 122 LYS B N 1
ATOM 2519 C CA . LYS B 1 122 ? -4.57 -19.078 12.422 1 71.12 122 LYS B CA 1
ATOM 2520 C C . LYS B 1 122 ? -4.082 -17.734 12.977 1 71.12 122 LYS B C 1
ATOM 2522 O O . LYS B 1 122 ? -4.355 -17.406 14.133 1 71.12 122 LYS B O 1
ATOM 2527 N N . LYS B 1 123 ? -3.402 -17.047 12.102 1 66.62 123 LYS B N 1
ATOM 2528 C CA . LYS B 1 123 ? -2.904 -15.734 12.516 1 66.62 123 LYS B CA 1
ATOM 2529 C C . LYS B 1 123 ? -4.055 -14.758 12.773 1 66.62 123 LYS B C 1
ATOM 2531 O O . LYS B 1 123 ? -3.99 -13.945 13.695 1 66.62 123 LYS B O 1
ATOM 2536 N N . ALA B 1 124 ? -4.984 -14.875 11.891 1 59.12 124 ALA B N 1
ATOM 2537 C CA . ALA B 1 124 ? -6.148 -14 12.008 1 59.12 124 ALA B CA 1
ATOM 2538 C C . ALA B 1 124 ? -7.012 -14.391 13.203 1 59.12 124 ALA B C 1
ATOM 2540 O O . ALA B 1 124 ? -7.621 -13.523 13.844 1 59.12 124 ALA B O 1
ATOM 2541 N N . ALA B 1 125 ? -7.289 -15.797 13.195 1 50.25 125 ALA B N 1
ATOM 2542 C CA . ALA B 1 125 ? -8.094 -16.281 14.312 1 50.25 125 ALA B CA 1
ATOM 2543 C C . ALA B 1 125 ? -7.547 -15.781 15.641 1 50.25 125 ALA B C 1
ATOM 2545 O O . ALA B 1 125 ? -8.305 -15.547 16.578 1 50.25 125 ALA B O 1
ATOM 2546 N N . HIS B 1 126 ? -6.184 -15.93 15.641 1 41.44 126 HIS B N 1
ATOM 2547 C CA . HIS B 1 126 ? -5.668 -15.398 16.906 1 41.44 126 HIS B CA 1
ATOM 2548 C C . HIS B 1 126 ? -6.059 -13.938 17.078 1 41.44 126 HIS B C 1
ATOM 2550 O O . HIS B 1 126 ? -6.047 -13.422 18.203 1 41.44 126 HIS B O 1
ATOM 2556 N N . SER B 1 127 ? -6.203 -13.414 15.773 1 37.88 127 SER B N 1
ATOM 2557 C CA . SER B 1 127 ? -6.848 -12.109 15.867 1 37.88 127 SER B CA 1
ATOM 2558 C C . SER B 1 127 ? -8.367 -12.227 15.766 1 37.88 127 SER B C 1
ATOM 2560 O O . SER B 1 127 ? -9.094 -11.68 16.594 1 37.88 127 SER B O 1
ATOM 2562 N N . SER B 1 128 ? -9.125 -11.797 14.797 1 36.25 128 SER B N 1
ATOM 2563 C CA . SER B 1 128 ? -10.586 -11.836 14.758 1 36.25 128 SER B CA 1
ATOM 2564 C C . SER B 1 128 ? -11.078 -13.062 14 1 36.25 128 SER B C 1
ATOM 2566 O O . SER B 1 128 ? -10.344 -13.648 13.195 1 36.25 128 SER B O 1
ATOM 2568 N N . LYS B 1 129 ? -12.367 -13.617 14.266 1 29.36 129 LYS B N 1
ATOM 2569 C CA . LYS B 1 129 ? -13.297 -14.656 13.844 1 29.36 129 LYS B CA 1
ATOM 2570 C C . LYS B 1 129 ? -13.562 -14.586 12.336 1 29.36 129 LYS B C 1
ATOM 2572 O O . LYS B 1 129 ? -14.711 -14.5 11.906 1 29.36 129 LYS B O 1
ATOM 2577 N N . LEU B 1 130 ? -12.688 -14.18 11.344 1 28.98 130 LEU B N 1
ATOM 2578 C CA . LEU B 1 130 ? -13.234 -13.812 10.039 1 28.98 130 LEU B CA 1
ATOM 2579 C C . LEU B 1 130 ? -13.133 -14.977 9.062 1 28.98 130 LEU B C 1
ATOM 2581 O O . LEU B 1 130 ? -12.133 -15.695 9.055 1 28.98 130 LEU B O 1
ATOM 2585 N N . SER B 1 131 ? -14.188 -15.516 8.516 1 27.78 131 SER B N 1
ATOM 2586 C CA . SER B 1 131 ? -14.477 -16.594 7.586 1 27.78 131 SER B CA 1
ATOM 2587 C C . SER B 1 131 ? -13.953 -16.281 6.188 1 27.78 131 SER B C 1
ATOM 2589 O O . SER B 1 131 ? -13.812 -15.117 5.816 1 27.78 131 SER B O 1
ATOM 2591 N N . GLN B 1 132 ? -13.438 -17.297 5.277 1 27.91 132 GLN B N 1
ATOM 2592 C CA . GLN B 1 132 ? -12.594 -17.5 4.102 1 27.91 132 GLN B CA 1
ATOM 2593 C C . GLN B 1 132 ? -13.398 -17.312 2.816 1 27.91 132 GLN B C 1
ATOM 2595 O O . GLN B 1 132 ? -14.359 -18.031 2.562 1 27.91 132 GLN B O 1
ATOM 2600 N N . ALA B 1 133 ? -13.664 -16.188 2.223 1 27.34 133 ALA B N 1
ATOM 2601 C CA . ALA B 1 133 ? -14.367 -16.078 0.946 1 27.34 133 ALA B CA 1
ATOM 2602 C C . ALA B 1 133 ? -13.406 -16.266 -0.225 1 27.34 133 ALA B C 1
ATOM 2604 O O . ALA B 1 133 ? -12.32 -15.672 -0.243 1 27.34 133 ALA B O 1
ATOM 2605 N N . ARG B 1 134 ? -13.367 -17.25 -1.138 1 27.14 134 ARG B N 1
ATOM 2606 C CA . ARG B 1 134 ? -12.492 -17.688 -2.23 1 27.14 134 ARG B CA 1
ATOM 2607 C C . ARG B 1 134 ? -12.961 -17.094 -3.559 1 27.14 134 ARG B C 1
ATOM 2609 O O . ARG B 1 134 ? -14.164 -17.031 -3.828 1 27.14 134 ARG B O 1
ATOM 2616 N N . GLY B 1 135 ? -12.359 -15.984 -4.199 1 28.12 135 GLY B N 1
ATOM 2617 C CA . GLY B 1 135 ? -12.719 -15.383 -5.473 1 28.12 135 GLY B CA 1
ATOM 2618 C C . GLY B 1 135 ? -11.984 -15.992 -6.648 1 28.12 135 GLY B C 1
ATOM 2619 O O . GLY B 1 135 ? -10.875 -16.516 -6.492 1 28.12 135 GLY B O 1
ATOM 2620 N N . LEU B 1 136 ? -12.555 -16.25 -7.973 1 27.39 136 LEU B N 1
ATOM 2621 C CA . LEU B 1 136 ? -12.133 -16.844 -9.242 1 27.39 136 LEU B CA 1
ATOM 2622 C C . LEU B 1 136 ? -11.586 -15.766 -10.18 1 27.39 136 LEU B C 1
ATOM 2624 O O . LEU B 1 136 ? -12.266 -14.773 -10.453 1 27.39 136 LEU B O 1
ATOM 2628 N N . GLY B 1 137 ? -10.336 -15.297 -10.242 1 30.25 137 GLY B N 1
ATOM 2629 C CA . GLY B 1 137 ? -9.859 -14.25 -11.133 1 30.25 137 GLY B CA 1
ATOM 2630 C C . GLY B 1 137 ? -9.352 -14.781 -12.461 1 30.25 137 GLY B C 1
ATOM 2631 O O . GLY B 1 137 ? -9.031 -15.969 -12.578 1 30.25 137 GLY B O 1
ATOM 2632 N N . THR B 1 138 ? -9.68 -14.133 -13.672 1 30.77 138 THR B N 1
ATOM 2633 C CA . THR B 1 138 ? -9.391 -14.438 -15.062 1 30.77 138 THR B CA 1
ATOM 2634 C C . THR B 1 138 ? -8.031 -13.867 -15.469 1 30.77 138 THR B C 1
ATOM 2636 O O . THR B 1 138 ? -7.742 -13.727 -16.656 1 30.77 138 THR B O 1
ATOM 2639 N N . PHE B 1 139 ? -7.086 -13.594 -14.766 1 31.22 139 PHE B N 1
ATOM 2640 C CA . PHE B 1 139 ? -5.836 -13.055 -15.289 1 31.22 139 PHE B CA 1
ATOM 2641 C C . PHE B 1 139 ? -4.844 -14.18 -15.578 1 31.22 139 PHE B C 1
ATOM 2643 O O . PHE B 1 139 ? -4.562 -15.008 -14.711 1 31.22 139 PHE B O 1
ATOM 2650 N N . ALA B 1 140 ? -4.68 -14.406 -16.984 1 37.12 140 ALA B N 1
ATOM 2651 C CA . ALA B 1 140 ? -3.775 -15.492 -17.344 1 37.12 140 ALA B CA 1
ATOM 2652 C C . ALA B 1 140 ? -2.422 -14.953 -17.797 1 37.12 140 ALA B C 1
ATOM 2654 O O . ALA B 1 140 ? -2.342 -13.867 -18.375 1 37.12 140 ALA B O 1
ATOM 2655 N N . ALA B 1 141 ? -1.302 -15.43 -17.203 1 42.78 141 ALA B N 1
ATOM 2656 C CA . ALA B 1 141 ? 0.06 -15.133 -17.625 1 42.78 141 ALA B CA 1
ATOM 2657 C C . ALA B 1 141 ? 0.738 -16.375 -18.203 1 42.78 141 ALA B C 1
ATOM 2659 O O . ALA B 1 141 ? 0.471 -17.5 -17.766 1 42.78 141 ALA B O 1
ATOM 2660 N N . ILE B 1 142 ? 1.481 -16.219 -19.516 1 45.94 142 ILE B N 1
ATOM 2661 C CA . ILE B 1 142 ? 2.211 -17.328 -20.141 1 45.94 142 ILE B CA 1
ATOM 2662 C C . ILE B 1 142 ? 3.713 -17.047 -20.062 1 45.94 142 ILE B C 1
ATOM 2664 O O . ILE B 1 142 ? 4.16 -15.938 -20.344 1 45.94 142 ILE B O 1
ATOM 2668 N N . ASP B 1 143 ? 4.398 -18 -19.609 1 51.91 143 ASP B N 1
ATOM 2669 C CA . ASP B 1 143 ? 5.852 -17.906 -19.547 1 51.91 143 ASP B CA 1
ATOM 2670 C C . ASP B 1 143 ? 6.488 -18.406 -20.844 1 51.91 143 ASP B C 1
ATOM 2672 O O . ASP B 1 143 ? 6.074 -19.422 -21.406 1 51.91 143 ASP B O 1
ATOM 2676 N N . PHE B 1 144 ? 7.551 -17.656 -21.344 1 54.66 144 PHE B N 1
ATOM 2677 C CA . PHE B 1 144 ? 8.359 -18.031 -22.5 1 54.66 144 PHE B CA 1
ATOM 2678 C C . PHE B 1 144 ? 9.711 -18.578 -22.062 1 54.66 144 PHE B C 1
ATOM 2680 O O . PHE B 1 144 ? 10.109 -18.422 -20.906 1 54.66 144 PHE B O 1
ATOM 2687 N N . PRO B 1 145 ? 10.297 -19.438 -22.984 1 58.97 145 PRO B N 1
ATOM 2688 C CA . PRO B 1 145 ? 11.586 -20.031 -22.625 1 58.97 145 PRO B CA 1
ATOM 2689 C C . PRO B 1 145 ? 12.633 -18.984 -22.234 1 58.97 145 PRO B C 1
ATOM 2691 O O . PRO B 1 145 ? 13.438 -19.219 -21.328 1 58.97 145 PRO B O 1
ATOM 2694 N N . THR B 1 146 ? 12.648 -17.922 -22.891 1 61.69 146 THR B N 1
ATOM 2695 C CA . THR B 1 146 ? 13.57 -16.828 -22.594 1 61.69 146 THR B CA 1
ATOM 2696 C C . THR B 1 146 ? 12.875 -15.484 -22.766 1 61.69 146 THR B C 1
ATOM 2698 O O . THR B 1 146 ? 11.828 -15.398 -23.406 1 61.69 146 THR B O 1
ATOM 2701 N N . ALA B 1 147 ? 13.492 -14.492 -22.016 1 66.56 147 ALA B N 1
ATOM 2702 C CA . ALA B 1 147 ? 13.008 -13.125 -22.188 1 66.56 147 ALA B CA 1
ATOM 2703 C C . ALA B 1 147 ? 13.039 -12.703 -23.656 1 66.56 147 ALA B C 1
ATOM 2705 O O . ALA B 1 147 ? 12.141 -12.008 -24.141 1 66.56 147 ALA B O 1
ATOM 2706 N N . ALA B 1 148 ? 14.062 -13.164 -24.297 1 71.19 148 ALA B N 1
ATOM 2707 C CA . ALA B 1 148 ? 14.234 -12.805 -25.703 1 71.19 148 ALA B CA 1
ATOM 2708 C C . ALA B 1 148 ? 13.086 -13.344 -26.547 1 71.19 148 ALA B C 1
ATOM 2710 O O . ALA B 1 148 ? 12.57 -12.641 -27.422 1 71.19 148 ALA B O 1
ATOM 2711 N N . VAL B 1 149 ? 12.773 -14.602 -26.328 1 63.16 149 VAL B N 1
ATOM 2712 C CA . VAL B 1 149 ? 11.688 -15.227 -27.078 1 63.16 149 VAL B CA 1
ATOM 2713 C C . VAL B 1 149 ? 10.367 -14.516 -26.766 1 63.16 149 VAL B C 1
ATOM 2715 O O . VAL B 1 149 ? 9.555 -14.289 -27.672 1 63.16 149 VAL B O 1
ATOM 2718 N N . ARG B 1 150 ? 10.203 -14.234 -25.5 1 64.56 150 ARG B N 1
ATOM 2719 C CA . ARG B 1 150 ? 9.016 -13.492 -25.094 1 64.56 150 ARG B CA 1
ATOM 2720 C C . ARG B 1 150 ? 8.922 -12.156 -25.828 1 64.56 150 ARG B C 1
ATOM 2722 O O . ARG B 1 150 ? 7.867 -11.812 -26.359 1 64.56 150 ARG B O 1
ATOM 2729 N N . ASP B 1 151 ? 9.93 -11.367 -25.844 1 69.69 151 ASP B N 1
ATOM 2730 C CA . ASP B 1 151 ? 9.945 -10.055 -26.484 1 69.69 151 ASP B CA 1
ATOM 2731 C C . ASP B 1 151 ? 9.656 -10.172 -27.984 1 69.69 151 ASP B C 1
ATOM 2733 O O . ASP B 1 151 ? 8.945 -9.336 -28.547 1 69.69 151 ASP B O 1
ATOM 2737 N N . GLN B 1 152 ? 10.289 -11.164 -28.641 1 67.56 152 GLN B N 1
ATOM 2738 C CA . GLN B 1 152 ? 10.008 -11.422 -30.047 1 67.56 152 GLN B CA 1
ATOM 2739 C C . GLN B 1 152 ? 8.523 -11.688 -30.281 1 67.56 152 GLN B C 1
ATOM 2741 O O . GLN B 1 152 ? 7.945 -11.188 -31.25 1 67.56 152 GLN B O 1
ATOM 2746 N N . PHE B 1 153 ? 8.031 -12.453 -29.453 1 63.94 153 PHE B N 1
ATOM 2747 C CA . PHE B 1 153 ? 6.609 -12.773 -29.547 1 63.94 153 PHE B CA 1
ATOM 2748 C C . PHE B 1 153 ? 5.758 -11.523 -29.406 1 63.94 153 PHE B C 1
ATOM 2750 O O . PHE B 1 153 ? 4.816 -11.305 -30.172 1 63.94 153 PHE B O 1
ATOM 2757 N N . VAL B 1 154 ? 6.039 -10.727 -28.406 1 63.62 154 VAL B N 1
ATOM 2758 C CA . VAL B 1 154 ? 5.281 -9.508 -28.141 1 63.62 154 VAL B CA 1
ATOM 2759 C C . VAL B 1 154 ? 5.297 -8.625 -29.391 1 63.62 154 VAL B C 1
ATOM 2761 O O . VAL B 1 154 ? 4.262 -8.078 -29.797 1 63.62 154 VAL B O 1
ATOM 2764 N N . GLU B 1 155 ? 6.387 -8.469 -29.875 1 65.75 155 GLU B N 1
ATOM 2765 C CA . GLU B 1 155 ? 6.52 -7.672 -31.094 1 65.75 155 GLU B CA 1
ATOM 2766 C C . GLU B 1 155 ? 5.633 -8.219 -32.219 1 65.75 155 GLU B C 1
ATOM 2768 O O . GLU B 1 155 ? 4.938 -7.457 -32.875 1 65.75 155 GLU B O 1
ATOM 2773 N N . LYS B 1 156 ? 5.656 -9.5 -32.344 1 59.94 156 LYS B N 1
ATOM 2774 C CA . LYS B 1 156 ? 4.867 -10.125 -33.406 1 59.94 156 LYS B CA 1
ATOM 2775 C C . LYS B 1 156 ? 3.373 -10.008 -33.094 1 59.94 156 LYS B C 1
ATOM 2777 O O . LYS B 1 156 ? 2.576 -9.773 -34.031 1 59.94 156 LYS B O 1
ATOM 2782 N N . ALA B 1 157 ? 3.08 -10.18 -31.906 1 57.25 157 ALA B N 1
ATOM 2783 C CA . ALA B 1 157 ? 1.678 -10.102 -31.5 1 57.25 157 ALA B CA 1
ATOM 2784 C C . ALA B 1 157 ? 1.117 -8.703 -31.766 1 57.25 157 ALA B C 1
ATOM 2786 O O . ALA B 1 157 ? 0.005 -8.562 -32.281 1 57.25 157 ALA B O 1
ATOM 2787 N N . ILE B 1 158 ? 1.842 -7.699 -31.484 1 55.94 158 ILE B N 1
ATOM 2788 C CA . ILE B 1 158 ? 1.434 -6.316 -31.703 1 55.94 158 ILE B CA 1
ATOM 2789 C C . ILE B 1 158 ? 1.261 -6.066 -33.219 1 55.94 158 ILE B C 1
ATOM 2791 O O . ILE B 1 158 ? 0.295 -5.426 -33.625 1 55.94 158 ILE B O 1
ATOM 2795 N N . ASN B 1 159 ? 2.178 -6.586 -33.844 1 58.03 159 ASN B N 1
ATOM 2796 C CA . ASN B 1 159 ? 2.107 -6.438 -35.312 1 58.03 159 ASN B CA 1
ATOM 2797 C C . ASN B 1 159 ? 0.846 -7.082 -35.875 1 58.03 159 ASN B C 1
ATOM 2799 O O . ASN B 1 159 ? 0.344 -6.664 -36.906 1 58.03 159 ASN B O 1
ATOM 2803 N N . LEU B 1 160 ? 0.432 -8.055 -35.062 1 50.91 160 LEU B N 1
ATOM 2804 C CA . LEU B 1 160 ? -0.759 -8.766 -35.531 1 50.91 160 LEU B CA 1
ATOM 2805 C C . LEU B 1 160 ? -2.021 -8.148 -34.938 1 50.91 160 LEU B C 1
ATOM 2807 O O . LEU B 1 160 ? -3.131 -8.609 -35.219 1 50.91 160 LEU B O 1
ATOM 2811 N N . GLY B 1 161 ? -1.854 -7.113 -34.094 1 48.28 161 GLY B N 1
ATOM 2812 C CA . GLY B 1 161 ? -3.004 -6.375 -33.594 1 48.28 161 GLY B CA 1
ATOM 2813 C C . GLY B 1 161 ? -3.35 -6.711 -32.156 1 48.28 161 GLY B C 1
ATOM 2814 O O . GLY B 1 161 ? -4.41 -6.324 -31.672 1 48.28 161 GLY B O 1
ATOM 2815 N N . LEU B 1 162 ? -2.48 -7.602 -31.672 1 48.72 162 LEU B N 1
ATOM 2816 C CA . LEU B 1 162 ? -2.719 -7.949 -30.281 1 48.72 162 LEU B CA 1
ATOM 2817 C C . LEU B 1 162 ? -1.79 -7.164 -29.359 1 48.72 162 LEU B C 1
ATOM 2819 O O . LEU B 1 162 ? -0.579 -7.398 -29.344 1 48.72 162 LEU B O 1
ATOM 2823 N N . HIS B 1 163 ? -2.438 -6.266 -28.672 1 54.84 163 HIS B N 1
ATOM 2824 C CA . HIS B 1 163 ? -1.64 -5.484 -27.734 1 54.84 163 HIS B CA 1
ATOM 2825 C C . HIS B 1 163 ? -1.404 -6.25 -26.438 1 54.84 163 HIS B C 1
ATOM 2827 O O . HIS B 1 163 ? -2.35 -6.52 -25.688 1 54.84 163 HIS B O 1
ATOM 2833 N N . CYS B 1 164 ? -0.25 -6.902 -26.391 1 53.69 164 CYS B N 1
ATOM 2834 C CA . CYS B 1 164 ? 0.165 -7.621 -25.188 1 53.69 164 CYS B CA 1
ATOM 2835 C C . CYS B 1 164 ? 1.509 -7.109 -24.688 1 53.69 164 CYS B C 1
ATOM 2837 O O . CYS B 1 164 ? 2.225 -6.414 -25.406 1 53.69 164 CYS B O 1
ATOM 2839 N N . GLY B 1 165 ? 1.634 -7.156 -23.359 1 57.31 165 GLY B N 1
ATOM 2840 C CA . GLY B 1 165 ? 2.893 -6.715 -22.781 1 57.31 165 GLY B CA 1
ATOM 2841 C C . GLY B 1 165 ? 3.58 -7.785 -21.969 1 57.31 165 GLY B C 1
ATOM 2842 O O . GLY B 1 165 ? 2.936 -8.719 -21.484 1 57.31 165 GLY B O 1
ATOM 2843 N N . GLY B 1 166 ? 4.914 -7.746 -22.047 1 54.19 166 GLY B N 1
ATOM 2844 C CA . GLY B 1 166 ? 5.691 -8.641 -21.203 1 54.19 166 GLY B CA 1
ATOM 2845 C C . GLY B 1 166 ? 5.59 -8.305 -19.719 1 54.19 166 GLY B C 1
ATOM 2846 O O . GLY B 1 166 ? 5.34 -7.156 -19.359 1 54.19 166 GLY B O 1
ATOM 2847 N N . CYS B 1 167 ? 5.414 -9.414 -18.984 1 52.34 167 CYS B N 1
ATOM 2848 C CA . CYS B 1 167 ? 5.477 -9.234 -17.531 1 52.34 167 CYS B CA 1
ATOM 2849 C C . CYS B 1 167 ? 6.449 -10.227 -16.906 1 52.34 167 CYS B C 1
ATOM 2851 O O . CYS B 1 167 ? 6.676 -11.312 -17.438 1 52.34 167 CYS B O 1
ATOM 2853 N N . GLY B 1 168 ? 7.055 -9.773 -15.695 1 53.62 168 GLY B N 1
ATOM 2854 C CA . GLY B 1 168 ? 8.016 -10.648 -15.047 1 53.62 168 GLY B CA 1
ATOM 2855 C C . GLY B 1 168 ? 9.297 -10.82 -15.844 1 53.62 168 GLY B C 1
ATOM 2856 O O . GLY B 1 168 ? 9.656 -9.969 -16.656 1 53.62 168 GLY B O 1
ATOM 2857 N N . ASP B 1 169 ? 10.062 -11.898 -15.531 1 55.41 169 ASP B N 1
ATOM 2858 C CA . ASP B 1 169 ? 11.32 -12.172 -16.219 1 55.41 169 ASP B CA 1
ATOM 2859 C C . ASP B 1 169 ? 11.07 -12.711 -17.625 1 55.41 169 ASP B C 1
ATOM 2861 O O . ASP B 1 169 ? 11.789 -12.367 -18.562 1 55.41 169 ASP B O 1
ATOM 2865 N N . LYS B 1 170 ? 10.148 -13.508 -17.906 1 52.56 170 LYS B N 1
ATOM 2866 C CA . LYS B 1 170 ? 9.945 -14.156 -19.203 1 52.56 170 LYS B CA 1
ATOM 2867 C C . LYS B 1 170 ? 8.461 -14.359 -19.484 1 52.56 170 LYS B C 1
ATOM 2869 O O . LYS B 1 170 ? 8.086 -15.266 -20.234 1 52.56 170 LYS B O 1
ATOM 2874 N N . SER B 1 171 ? 7.648 -13.562 -18.781 1 55.25 171 SER B N 1
ATOM 2875 C CA . SER B 1 171 ? 6.223 -13.852 -18.891 1 55.25 171 SER B CA 1
ATOM 2876 C C . SER B 1 171 ? 5.496 -12.773 -19.688 1 55.25 171 SER B C 1
ATOM 2878 O O . SER B 1 171 ? 5.965 -11.633 -19.781 1 55.25 171 SER B O 1
ATOM 2880 N N . LEU B 1 172 ? 4.426 -13.344 -20.469 1 55.22 172 LEU B N 1
ATOM 2881 C CA . LEU B 1 172 ? 3.51 -12.469 -21.188 1 55.22 172 LEU B CA 1
ATOM 2882 C C . LEU B 1 172 ? 2.199 -12.305 -20.422 1 55.22 172 LEU B C 1
ATOM 2884 O O . LEU B 1 172 ? 1.629 -13.289 -19.938 1 55.22 172 LEU B O 1
ATOM 2888 N N . ARG B 1 173 ? 1.913 -11.148 -20.219 1 48.03 173 ARG B N 1
ATOM 2889 C CA . ARG B 1 173 ? 0.648 -10.883 -19.531 1 48.03 173 ARG B CA 1
ATOM 2890 C C . ARG B 1 173 ? -0.423 -10.445 -20.531 1 48.03 173 ARG B C 1
ATOM 2892 O O . ARG B 1 173 ? -0.166 -9.617 -21.406 1 48.03 173 ARG B O 1
ATOM 2899 N N . PHE B 1 174 ? -1.533 -11.227 -20.562 1 46.41 174 PHE B N 1
ATOM 2900 C CA . PHE B 1 174 ? -2.713 -10.898 -21.344 1 46.41 174 PHE B CA 1
ATOM 2901 C C . PHE B 1 174 ? -3.748 -10.164 -20.5 1 46.41 174 PHE B C 1
ATOM 2903 O O . PHE B 1 174 ? -4.203 -10.695 -19.469 1 46.41 174 PHE B O 1
ATOM 2910 N N . ARG B 1 175 ? -3.889 -8.867 -20.625 1 42 175 ARG B N 1
ATOM 2911 C CA . ARG B 1 175 ? -4.859 -8.086 -19.875 1 42 175 ARG B CA 1
ATOM 2912 C C . ARG B 1 175 ? -5.984 -7.59 -20.781 1 42 175 ARG B C 1
ATOM 2914 O O . ARG B 1 175 ? -5.898 -6.5 -21.344 1 42 175 ARG B O 1
ATOM 2921 N N . PRO B 1 176 ? -6.922 -8.461 -20.891 1 38.31 176 PRO B N 1
ATOM 2922 C CA . PRO B 1 176 ? -8.016 -7.992 -21.75 1 38.31 176 PRO B CA 1
ATOM 2923 C C . PRO B 1 176 ? -8.828 -6.871 -21.094 1 38.31 176 PRO B C 1
ATOM 2925 O O . PRO B 1 176 ? -8.844 -6.738 -19.875 1 38.31 176 PRO B O 1
ATOM 2928 N N . ALA B 1 177 ? -9.227 -5.887 -21.859 1 38.56 177 ALA B N 1
ATOM 2929 C CA . ALA B 1 177 ? -10.172 -4.883 -21.375 1 38.56 177 ALA B CA 1
ATOM 2930 C C . ALA B 1 177 ? -11.359 -5.543 -20.672 1 38.56 177 ALA B C 1
ATOM 2932 O O . ALA B 1 177 ? -11.695 -6.691 -20.969 1 38.56 177 ALA B O 1
ATOM 2933 N N . LEU B 1 178 ? -11.727 -4.859 -19.672 1 39.81 178 LEU B N 1
ATOM 2934 C CA . LEU B 1 178 ? -12.883 -5.336 -18.922 1 39.81 178 LEU B CA 1
ATOM 2935 C C . LEU B 1 178 ? -14.031 -5.695 -19.859 1 39.81 178 LEU B C 1
ATOM 2937 O O . LEU B 1 178 ? -14.891 -6.504 -19.516 1 39.81 178 LEU B O 1
ATOM 2941 N N . ILE B 1 179 ? -13.984 -5.168 -20.984 1 39.41 179 ILE B N 1
ATOM 2942 C CA . ILE B 1 179 ? -15.07 -5.453 -21.922 1 39.41 179 ILE B CA 1
ATOM 2943 C C . ILE B 1 179 ? -14.758 -6.727 -22.703 1 39.41 179 ILE B C 1
ATOM 2945 O O . ILE B 1 179 ? -15.445 -7.055 -23.672 1 39.41 179 ILE B O 1
ATOM 2949 N N . TYR B 1 1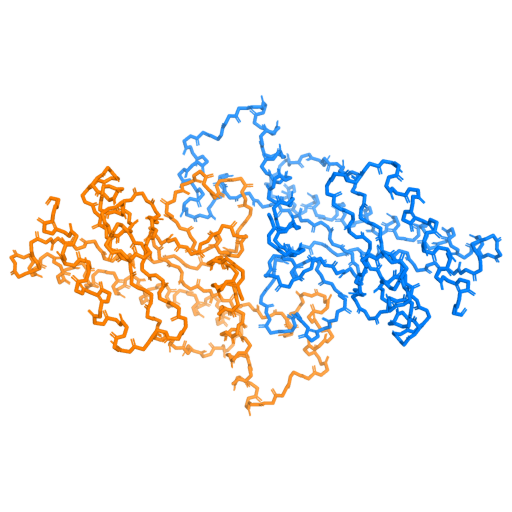80 ? -13.742 -7.285 -22.219 1 43.25 180 TYR B N 1
ATOM 2950 C CA . TYR B 1 180 ? -13.242 -8.469 -22.906 1 43.25 180 TYR B CA 1
ATOM 2951 C C . TYR B 1 180 ? -14.211 -9.633 -22.75 1 43.25 180 TYR B C 1
ATOM 2953 O O . TYR B 1 180 ? -14.453 -10.102 -21.641 1 43.25 180 TYR B O 1
ATOM 2961 N N . GLU B 1 181 ? -15.039 -9.719 -23.766 1 43.38 181 GLU B N 1
ATOM 2962 C CA . GLU B 1 181 ? -16.016 -10.789 -23.844 1 43.38 181 GLU B CA 1
ATOM 2963 C C . GLU B 1 181 ? -15.406 -12.062 -24.422 1 43.38 181 GLU B C 1
ATOM 2965 O O . GLU B 1 181 ? -14.242 -12.062 -24.844 1 43.38 181 GLU B O 1
ATOM 2970 N N . THR B 1 182 ? -16.062 -13.109 -24.25 1 48.94 182 THR B N 1
ATOM 2971 C CA . THR B 1 182 ? -15.633 -14.414 -24.75 1 48.94 182 THR B CA 1
ATOM 2972 C C . THR B 1 182 ? -15.188 -14.312 -26.203 1 48.94 182 THR B C 1
ATOM 2974 O O . THR B 1 182 ? -14.203 -14.945 -26.609 1 48.94 182 THR B O 1
ATOM 2977 N N . LYS B 1 183 ? -15.867 -13.578 -26.922 1 50.31 183 LYS B N 1
ATOM 2978 C CA . LYS B 1 183 ? -15.523 -13.438 -28.328 1 50.31 183 LYS B CA 1
ATOM 2979 C C . LYS B 1 183 ? -14.156 -12.773 -28.5 1 50.31 183 LYS B C 1
ATOM 2981 O O . LYS B 1 183 ? -13.414 -13.086 -29.422 1 50.31 183 LYS B O 1
ATOM 2986 N N . HIS B 1 184 ? -13.922 -11.875 -27.609 1 50.84 184 HIS B N 1
ATOM 2987 C CA . HIS B 1 184 ? -12.633 -11.195 -27.656 1 50.84 184 HIS B CA 1
ATOM 2988 C C . HIS B 1 184 ? -11.5 -12.141 -27.266 1 50.84 184 HIS B C 1
ATOM 2990 O O . HIS B 1 184 ? -10.414 -12.07 -27.844 1 50.84 184 HIS B O 1
ATOM 2996 N N . ALA B 1 185 ? -11.812 -13.016 -26.375 1 50.88 185 ALA B N 1
ATOM 2997 C CA . ALA B 1 185 ? -10.836 -14.008 -25.953 1 50.88 185 ALA B CA 1
ATOM 2998 C C . ALA B 1 185 ? -10.453 -14.922 -27.125 1 50.88 185 ALA B C 1
ATOM 3000 O O . ALA B 1 185 ? -9.273 -15.227 -27.312 1 50.88 185 ALA B O 1
ATOM 3001 N N . GLU B 1 186 ? -11.438 -15.336 -27.781 1 48 186 GLU B N 1
ATOM 3002 C CA . GLU B 1 186 ? -11.172 -16.219 -28.922 1 48 186 GLU B CA 1
ATOM 3003 C C . GLU B 1 186 ? -10.273 -15.531 -29.953 1 48 186 GLU B C 1
ATOM 3005 O O . GLU B 1 186 ? -9.336 -16.141 -30.469 1 48 186 GLU B O 1
ATOM 3010 N N . LEU B 1 187 ? -10.594 -14.344 -30.219 1 49.34 187 LEU B N 1
ATOM 3011 C CA . LEU B 1 187 ? -9.797 -13.594 -31.188 1 49.34 187 LEU B CA 1
ATOM 3012 C C . LEU B 1 187 ? -8.367 -13.422 -30.703 1 49.34 187 LEU B C 1
ATOM 3014 O O . LEU B 1 187 ? -7.418 -13.547 -31.469 1 49.34 187 LEU B O 1
ATOM 3018 N N . SER B 1 188 ? -8.312 -13.141 -29.469 1 48.69 188 SER B N 1
ATOM 3019 C CA . SER B 1 188 ? -6.984 -12.953 -28.891 1 48.69 188 SER B CA 1
ATOM 3020 C C . SER B 1 188 ? -6.16 -14.234 -28.984 1 48.69 188 SER B C 1
ATOM 3022 O O . SER B 1 188 ? -4.969 -14.195 -29.297 1 48.69 188 SER B O 1
ATOM 3024 N N . PHE B 1 189 ? -6.848 -15.289 -28.719 1 49.59 189 PHE B N 1
ATOM 3025 C CA . PHE B 1 189 ? -6.141 -16.562 -28.766 1 49.59 189 PHE B CA 1
ATOM 3026 C C . PHE B 1 189 ? -5.703 -16.891 -30.188 1 49.59 189 PHE B C 1
ATOM 3028 O O . PHE B 1 189 ? -4.613 -17.438 -30.391 1 49.59 189 PHE B O 1
ATOM 3035 N N . ASP B 1 190 ? -6.531 -16.641 -31.078 1 50.75 190 ASP B N 1
ATOM 3036 C CA . ASP B 1 190 ? -6.176 -16.859 -32.469 1 50.75 190 ASP B CA 1
ATOM 3037 C C . ASP B 1 190 ? -4.926 -16.078 -32.844 1 50.75 190 ASP B C 1
ATOM 3039 O O . ASP B 1 190 ? -4.043 -16.609 -33.531 1 50.75 190 ASP B O 1
ATOM 3043 N N . LEU B 1 191 ? -4.871 -14.922 -32.375 1 48.81 191 LEU B N 1
ATOM 3044 C CA . LEU B 1 191 ? -3.752 -14.055 -32.719 1 48.81 191 LEU B CA 1
ATOM 3045 C C . LEU B 1 191 ? -2.475 -14.516 -32.031 1 48.81 191 LEU B C 1
ATOM 3047 O O . LEU B 1 191 ? -1.394 -14.477 -32.625 1 48.81 191 LEU B O 1
ATOM 3051 N N . LEU B 1 192 ? -2.711 -14.93 -30.875 1 48.75 192 LEU B N 1
ATOM 3052 C CA . LEU B 1 192 ? -1.568 -15.453 -30.141 1 48.75 192 LEU B CA 1
ATOM 3053 C C . LEU B 1 192 ? -0.995 -16.688 -30.812 1 48.75 192 LEU B C 1
ATOM 3055 O O . LEU B 1 192 ? 0.225 -16.828 -30.938 1 48.75 192 LEU B O 1
ATOM 3059 N N . GLU B 1 193 ? -1.838 -17.562 -31.188 1 49.56 193 GLU B N 1
ATOM 3060 C CA . GLU B 1 193 ? -1.407 -18.75 -31.906 1 49.56 193 GLU B CA 1
ATOM 3061 C C . GLU B 1 193 ? -0.651 -18.391 -33.188 1 49.56 193 GLU B C 1
ATOM 3063 O O . GLU B 1 193 ? 0.371 -19 -33.5 1 49.56 193 GLU B O 1
ATOM 3068 N N . LYS B 1 194 ? -1.143 -17.5 -33.844 1 50.19 194 LYS B N 1
ATOM 3069 C CA . LYS B 1 194 ? -0.495 -17.047 -35.062 1 50.19 194 LYS B CA 1
ATOM 3070 C C . LYS B 1 194 ? 0.896 -16.484 -34.781 1 50.19 194 LYS B C 1
ATOM 3072 O O . LYS B 1 194 ? 1.835 -16.734 -35.531 1 50.19 194 LYS B O 1
ATOM 3077 N N . ALA B 1 195 ? 0.942 -15.828 -33.75 1 46.56 195 ALA B N 1
ATOM 3078 C CA . ALA B 1 195 ? 2.215 -15.219 -33.375 1 46.56 195 ALA B CA 1
ATOM 3079 C C . ALA B 1 195 ? 3.246 -16.281 -33 1 46.56 195 ALA B C 1
ATOM 3081 O O . ALA B 1 195 ? 4.414 -16.188 -33.375 1 46.56 195 ALA B O 1
ATOM 3082 N N . VAL B 1 196 ? 2.768 -17.219 -32.344 1 50.22 196 VAL B N 1
ATOM 3083 C CA . VAL B 1 196 ? 3.656 -18.297 -31.922 1 50.22 196 VAL B CA 1
ATOM 3084 C C . VAL B 1 196 ? 4.172 -19.047 -33.156 1 50.22 196 VAL B C 1
ATOM 3086 O O . VAL B 1 196 ? 5.34 -19.422 -33.188 1 50.22 196 VAL B O 1
ATOM 3089 N N . LYS B 1 197 ? 3.34 -19.203 -34.031 1 49.53 197 LYS B N 1
ATOM 3090 C CA . LYS B 1 197 ? 3.699 -19.938 -35.25 1 49.53 197 LYS B CA 1
ATOM 3091 C C . LYS B 1 197 ? 4.75 -19.172 -36.062 1 49.53 197 LYS B C 1
ATOM 3093 O O . LYS B 1 197 ? 5.453 -19.766 -36.875 1 49.53 197 LYS B O 1
ATOM 3098 N N . GLN B 1 198 ? 4.84 -17.969 -35.688 1 48.16 198 GLN B N 1
ATOM 3099 C CA . GLN B 1 198 ? 5.766 -17.172 -36.469 1 48.16 198 GLN B CA 1
ATOM 3100 C C . GLN B 1 198 ? 7.129 -17.078 -35.781 1 48.16 198 GLN B C 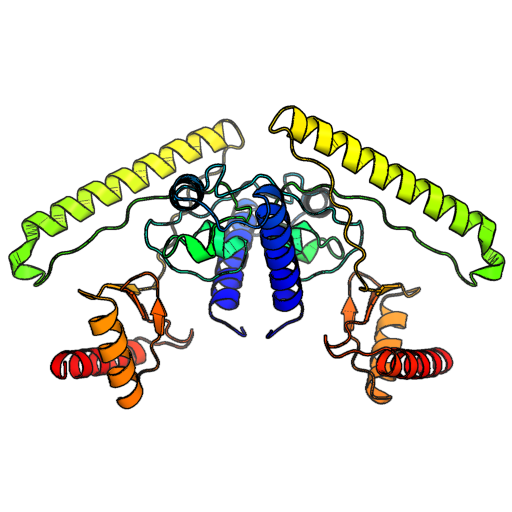1
ATOM 3102 O O . GLN B 1 198 ? 8.031 -16.391 -36.281 1 48.16 198 GLN B O 1
ATOM 3107 N N . ILE B 1 199 ? 7.195 -17.531 -34.688 1 45.34 199 ILE B N 1
ATOM 3108 C CA . ILE B 1 199 ? 8.516 -17.484 -34.062 1 45.34 199 ILE B CA 1
ATOM 3109 C C . ILE B 1 199 ? 9.102 -18.891 -34 1 45.34 199 ILE B C 1
ATOM 3111 O O . ILE B 1 199 ? 8.367 -19.875 -33.875 1 45.34 199 ILE B O 1
#